Protein AF-R1G8U2-F1 (afdb_monomer_lite)

Secondary structure (DSSP, 8-state):
-EEE-TTS-EEEEE--TTS-EEEEEEEEEEEETTEEEEEEEEETTHHHHIIIIIS-EEEEEEEEETTEEEEEEEETTSSEEEEEEE-SSEEEEEEEESSPPPHHHHHHHHHTEEEEEETTEEEEEE-GGG--EEEEEEEEEEETTTEEEEEE-HHHHHHHS-SS--EE-SSSEEEE-SSTTEEEEE-TTS--S-EE---------------------------------------S---HHHHHHHHHHHHHHHHHHHHHHHHHHHHHHHHHHHH-TTSS-SS----B--GGGTTS-SEEEE--TT-HHHHHHHHHHHHTT--EEEEESS-GGGGTTTSTT--EEE-HHHHHHHHTT-S-EEEEE-TTSBEEEEE--SSTTHHHHHHHHHHS------SS----------

pLDDT: mean 79.83, std 19.95, range [31.41, 98.69]

Radius of gyration: 29.27 Å; chains: 1; bounding box: 90×66×78 Å

Sequence (410 aa):
MRLVAPGGDRVTVDLPAAAPVSHVVAGVRFVGGSFGTGFQIGPRGYHDFACTHVAPARTRDRLVVHGREVVVAEADDGQTSLATLIGAYHELMTVYAGPAPHRERVLALFGSLRIEDHVDGMTVVPRAATLLDSANEHLVVVVRDHGSLSIPAPRHASALLPRHAGAPTKHGEVWKAGYARSYVLGCPAGVAGRVRAFVRPRVPGGRGRGAPRGHTGENRAGTARLARRHRHRLGPGMTPSLAFTTITWAAIVLLFFGLAAVLREVRLLRATVARTTDGFAAVPPDLVLGPRFAGGSRIVAAVDSGCPLCLAVAERLARLGAEATLLTHEPPATWTSLAHGLPVISDGEAWRSVSHLSPPVLMLLDESGRVRRMVLPVRAAEVDTTLAGWAGPTAGGDPGDAGVGAHSRP

Foldseek 3Di:
DWAAWQQRDIFAEAEPPVWDWPFKKKKWWKDFALDTWIKIKGWPCVVVCCCVPVAVWDFDDWDAEPNWIWTKIAGPVQQKIKIWTGDPTMIIITMDGGHTDDPVVSRVVSNQWDWDQDNRYIHIDGDPVVRMDILWIWMWTQTPPQGIEIETQLVNQVVVDDPDFAPDWPAFHKHDDPDDNYIYTDGPVSDSPYTYDYDDPPDPDDPDDDDDDDDDDDDDDDDDDDDDDPPDPPDPPCPPVNVVVVVVVVVVVVVVVVVVVVVVVVVVVVVVVVVPPVPPPPDFPQAALAPVQAPAQQKEWEARPPRPQRLLLLVLCLVVVGSYEYEYCHDVVSCPPRNNPHHYDNDPVSNSRCVVVPDGKMFGADNRRGTRDIDHDPHSVVSVVVVVVVPPPPPPDPVPDPDPDDDDDD

Organism: NCBI:txid1292037

Structure (mmCIF, N/CA/C/O backbone):
data_AF-R1G8U2-F1
#
_entry.id   AF-R1G8U2-F1
#
loop_
_atom_site.group_PDB
_atom_site.id
_atom_site.type_symbol
_atom_site.label_atom_id
_atom_site.label_alt_id
_atom_site.label_comp_id
_atom_site.label_asym_id
_atom_site.label_entity_id
_atom_site.label_seq_id
_atom_site.pdbx_PDB_ins_code
_atom_site.Cartn_x
_atom_site.Cartn_y
_atom_site.Cartn_z
_atom_site.occupancy
_atom_site.B_iso_or_equiv
_atom_site.auth_seq_id
_atom_site.auth_comp_id
_atom_site.auth_asym_id
_atom_site.auth_atom_id
_atom_site.pdbx_PDB_model_num
ATOM 1 N N . MET A 1 1 ? 11.622 5.935 -23.183 1.00 90.00 1 MET A N 1
ATOM 2 C CA . MET A 1 1 ? 10.407 5.087 -23.203 1.00 90.00 1 MET A CA 1
ATOM 3 C C . MET A 1 1 ? 9.185 5.923 -22.868 1.00 90.00 1 MET A C 1
ATOM 5 O O . MET A 1 1 ? 9.340 6.959 -22.226 1.00 90.00 1 MET A O 1
ATOM 9 N N . ARG A 1 2 ? 8.004 5.485 -23.305 1.00 93.38 2 ARG A N 1
ATOM 10 C CA . ARG A 1 2 ? 6.709 6.089 -22.973 1.00 93.38 2 ARG A CA 1
ATOM 11 C C . ARG A 1 2 ? 5.940 5.089 -22.121 1.00 93.38 2 ARG A C 1
ATOM 13 O O . ARG A 1 2 ? 5.941 3.915 -22.458 1.00 93.38 2 ARG A O 1
ATOM 20 N N . LEU A 1 3 ? 5.376 5.556 -21.020 1.00 94.31 3 LEU A N 1
ATOM 21 C CA . LEU A 1 3 ? 4.670 4.758 -20.029 1.00 94.31 3 LEU A CA 1
ATOM 22 C C . LEU A 1 3 ? 3.324 5.413 -19.725 1.00 94.31 3 LEU A C 1
ATOM 24 O O . LEU A 1 3 ? 3.185 6.633 -19.856 1.00 94.31 3 LEU A O 1
ATOM 28 N N . VAL A 1 4 ? 2.364 4.616 -19.275 1.00 95.06 4 VAL A N 1
ATOM 29 C CA . VAL A 1 4 ? 1.101 5.091 -18.701 1.00 95.06 4 VAL A CA 1
ATOM 30 C C . VAL A 1 4 ? 1.102 4.768 -17.210 1.00 95.06 4 VAL A C 1
ATOM 32 O O . VAL A 1 4 ? 1.280 3.616 -16.817 1.00 95.06 4 VAL A O 1
ATOM 35 N N . ALA A 1 5 ? 0.951 5.798 -16.382 1.00 94.69 5 ALA A N 1
ATOM 36 C CA . ALA A 1 5 ? 0.843 5.661 -14.938 1.00 94.69 5 ALA A CA 1
ATOM 37 C C . ALA A 1 5 ? -0.555 5.133 -14.543 1.00 94.69 5 ALA A C 1
ATOM 39 O O . ALA A 1 5 ? -1.500 5.270 -15.329 1.00 94.69 5 ALA A O 1
ATOM 40 N N . PRO A 1 6 ? -0.721 4.546 -13.343 1.00 95.56 6 PRO A N 1
ATOM 41 C CA . PRO A 1 6 ? -2.010 4.023 -12.886 1.00 95.56 6 PRO A CA 1
ATOM 42 C C . PRO A 1 6 ? -3.177 5.015 -12.992 1.00 95.56 6 PRO A C 1
ATOM 44 O O . PRO A 1 6 ? -4.272 4.617 -13.378 1.00 95.56 6 PRO A O 1
ATOM 47 N N . GLY A 1 7 ? -2.956 6.305 -12.733 1.00 93.75 7 GLY A N 1
ATOM 48 C CA . GLY A 1 7 ? -3.967 7.358 -12.857 1.00 93.75 7 GLY A CA 1
ATOM 49 C C . GLY A 1 7 ? -4.330 7.726 -14.302 1.00 93.75 7 GLY A C 1
ATOM 50 O O . GLY A 1 7 ? -5.281 8.473 -14.523 1.00 93.75 7 GLY A O 1
ATOM 51 N N . GLY A 1 8 ? -3.604 7.197 -15.293 1.00 94.12 8 GLY A N 1
ATOM 52 C CA . GLY A 1 8 ? -3.779 7.474 -16.723 1.00 94.12 8 GLY A CA 1
ATOM 53 C C . GLY A 1 8 ? -2.812 8.519 -17.289 1.00 94.12 8 GLY A C 1
ATOM 54 O O . GLY A 1 8 ? -2.766 8.717 -18.506 1.00 94.12 8 GLY A O 1
ATOM 55 N N . ASP A 1 9 ? -2.008 9.159 -16.438 1.00 91.75 9 ASP A N 1
ATOM 56 C CA . ASP A 1 9 ? -1.012 10.137 -16.869 1.00 91.75 9 ASP A CA 1
ATOM 57 C C . ASP A 1 9 ? 0.076 9.485 -17.731 1.00 91.75 9 ASP A C 1
ATOM 59 O O . ASP A 1 9 ? 0.572 8.390 -17.455 1.00 91.75 9 ASP A O 1
ATOM 63 N N . ARG A 1 10 ? 0.489 10.183 -18.792 1.00 92.31 10 ARG A N 1
ATOM 64 C CA . ARG A 1 10 ? 1.560 9.716 -19.679 1.00 92.31 10 ARG A CA 1
ATOM 65 C C . ARG A 1 10 ? 2.912 10.173 -19.161 1.00 92.31 10 ARG A C 1
ATOM 67 O O . ARG A 1 10 ? 3.157 11.367 -19.040 1.00 92.31 10 ARG A O 1
ATOM 74 N N . VAL A 1 11 ? 3.830 9.232 -18.973 1.00 89.50 11 VAL A N 1
ATOM 75 C CA . VAL A 1 11 ? 5.186 9.497 -18.486 1.00 89.50 11 VAL A CA 1
ATOM 76 C C . VAL A 1 11 ? 6.197 9.152 -19.570 1.00 89.50 11 VAL A C 1
ATOM 78 O O . VAL A 1 11 ? 6.217 8.051 -20.112 1.00 89.50 11 VAL A O 1
ATOM 81 N N . THR A 1 12 ? 7.070 10.100 -19.906 1.00 89.88 12 THR A N 1
ATOM 82 C CA . THR A 1 12 ? 8.211 9.838 -20.795 1.00 89.88 12 THR A CA 1
ATOM 83 C C . THR A 1 12 ? 9.486 9.817 -19.974 1.00 89.88 12 THR A C 1
ATOM 85 O O . THR A 1 12 ? 9.802 10.811 -19.322 1.00 89.88 12 THR A O 1
ATOM 88 N N . VAL A 1 13 ? 10.215 8.703 -20.036 1.00 87.12 13 VAL A N 1
ATOM 89 C CA . VAL A 1 13 ? 11.504 8.524 -19.359 1.00 87.12 13 VAL A CA 1
ATOM 90 C C . VAL A 1 13 ? 12.598 8.371 -20.407 1.00 87.12 13 VAL A C 1
ATOM 92 O O . VAL A 1 13 ? 12.671 7.352 -21.101 1.00 87.12 13 VAL A O 1
ATOM 95 N N . ASP A 1 14 ? 13.456 9.376 -20.515 1.00 87.12 14 ASP A N 1
ATOM 96 C CA . ASP A 1 14 ? 14.640 9.340 -21.366 1.00 87.12 14 ASP A CA 1
ATOM 97 C C . ASP A 1 14 ? 15.847 8.881 -20.541 1.00 87.12 14 ASP A C 1
ATOM 99 O O . ASP A 1 14 ? 16.302 9.589 -19.638 1.00 87.12 14 ASP A O 1
ATOM 103 N N . LEU A 1 15 ? 16.370 7.699 -20.876 1.00 83.44 15 LEU A N 1
ATOM 104 C CA . LEU A 1 15 ? 17.573 7.114 -20.283 1.00 83.44 15 LEU A CA 1
ATOM 105 C C . LEU A 1 15 ? 18.704 7.056 -21.323 1.00 83.44 15 LEU A C 1
ATOM 107 O O . LEU A 1 15 ? 18.427 6.949 -22.521 1.00 83.44 15 LEU A O 1
ATOM 111 N N . PRO A 1 16 ? 19.981 7.121 -20.904 1.00 84.25 16 PRO A N 1
ATOM 112 C CA . PRO A 1 16 ? 21.110 6.866 -21.796 1.00 84.25 16 PRO A CA 1
ATOM 113 C C . PRO A 1 16 ? 21.035 5.466 -22.427 1.00 84.25 16 PRO A C 1
ATOM 115 O O . PRO A 1 16 ? 20.584 4.525 -21.785 1.00 84.25 16 PRO A O 1
ATOM 118 N N . ALA A 1 17 ? 21.556 5.293 -23.646 1.00 82.69 17 ALA A N 1
ATOM 119 C CA . ALA A 1 17 ? 21.554 3.991 -24.330 1.00 82.69 17 ALA A CA 1
ATOM 120 C C . ALA A 1 17 ? 22.276 2.876 -23.541 1.00 82.69 17 ALA A C 1
ATOM 122 O O . ALA A 1 17 ? 21.908 1.711 -23.635 1.00 82.69 17 ALA A O 1
ATOM 123 N N . ALA A 1 18 ? 23.272 3.239 -22.726 1.00 83.06 18 ALA A N 1
ATOM 124 C CA . ALA A 1 18 ? 24.008 2.317 -21.859 1.00 83.06 18 ALA A CA 1
ATOM 125 C C . ALA A 1 18 ? 23.235 1.875 -20.598 1.00 83.06 18 ALA A C 1
ATOM 127 O O . ALA A 1 18 ? 23.771 1.112 -19.803 1.00 83.06 18 ALA A O 1
ATOM 128 N N . ALA A 1 19 ? 22.006 2.357 -20.395 1.00 81.62 19 ALA A N 1
ATOM 129 C CA . ALA A 1 19 ? 21.195 2.117 -19.207 1.00 81.62 19 ALA A CA 1
ATOM 130 C C . ALA A 1 19 ? 19.947 1.283 -19.563 1.00 81.62 19 ALA A C 1
ATOM 132 O O . ALA A 1 19 ? 18.838 1.828 -19.616 1.00 81.62 19 ALA A O 1
ATOM 133 N N . PRO A 1 20 ? 20.094 -0.027 -19.852 1.00 88.56 20 PRO A N 1
ATOM 134 C CA . PRO A 1 20 ? 18.968 -0.847 -20.267 1.00 88.56 20 PRO A CA 1
ATOM 135 C C . PRO A 1 20 ? 17.968 -1.016 -19.119 1.00 88.56 20 PRO A C 1
ATOM 137 O O . PRO A 1 20 ? 18.319 -1.378 -17.991 1.00 88.56 20 PRO A O 1
ATOM 140 N N . VAL A 1 21 ? 16.698 -0.762 -19.428 1.00 89.88 21 VAL A N 1
ATOM 141 C CA . VAL A 1 21 ? 15.581 -1.012 -18.515 1.00 89.88 21 VAL A CA 1
ATOM 142 C C . VAL A 1 21 ? 15.376 -2.516 -18.429 1.00 89.88 21 VAL A C 1
ATOM 144 O O . VAL A 1 21 ? 15.225 -3.188 -19.445 1.00 89.88 21 VAL A O 1
ATOM 147 N N . SER A 1 22 ? 15.402 -3.040 -17.211 1.00 88.19 22 SER A N 1
ATOM 148 C CA . SER A 1 22 ? 15.132 -4.453 -16.937 1.00 88.19 22 SER A CA 1
ATOM 149 C C . SER A 1 22 ? 13.652 -4.691 -16.668 1.00 88.19 22 SER A C 1
ATOM 151 O O . SER A 1 22 ? 13.075 -5.614 -17.232 1.00 88.19 22 SER A O 1
ATOM 153 N N . HIS A 1 23 ? 13.036 -3.828 -15.857 1.00 88.38 23 HIS A N 1
ATOM 154 C CA . HIS A 1 23 ? 11.638 -3.938 -15.460 1.00 88.38 23 HIS A CA 1
ATOM 155 C C . HIS A 1 23 ? 11.022 -2.557 -15.261 1.00 88.38 23 HIS A C 1
ATOM 157 O O . HIS A 1 23 ? 11.699 -1.610 -14.847 1.00 88.38 23 HIS A O 1
ATOM 163 N N . VAL A 1 24 ? 9.720 -2.473 -15.514 1.00 91.62 24 VAL A N 1
ATOM 164 C CA . VAL A 1 24 ? 8.873 -1.354 -15.111 1.00 91.62 24 VAL A CA 1
ATOM 165 C C . VAL A 1 24 ? 7.752 -1.933 -14.262 1.00 91.62 24 VAL A C 1
ATOM 167 O O . VAL A 1 24 ? 7.123 -2.914 -14.650 1.00 91.62 24 VAL A O 1
ATOM 170 N N . VAL A 1 25 ? 7.551 -1.347 -13.090 1.00 94.25 25 VAL A N 1
ATOM 171 C CA . VAL A 1 25 ? 6.484 -1.705 -12.152 1.00 94.25 25 VAL A CA 1
ATOM 172 C C . VAL A 1 25 ? 5.771 -0.416 -11.779 1.00 94.25 25 VAL A C 1
ATOM 174 O O . VAL A 1 25 ? 6.413 0.627 -11.669 1.00 94.25 25 VAL A O 1
ATOM 177 N N . ALA A 1 26 ? 4.463 -0.461 -11.575 1.00 94.94 26 ALA A N 1
ATOM 178 C CA . ALA A 1 26 ? 3.728 0.660 -11.003 1.00 94.94 26 ALA A CA 1
ATOM 179 C C . ALA A 1 26 ? 3.110 0.264 -9.663 1.00 94.94 26 ALA A C 1
ATOM 181 O O . ALA A 1 26 ? 2.809 -0.903 -9.425 1.00 94.94 26 ALA A O 1
ATOM 182 N N . GLY A 1 27 ? 2.917 1.239 -8.788 1.00 93.25 27 GLY A N 1
ATOM 183 C CA . GLY A 1 27 ? 2.183 1.086 -7.545 1.00 93.25 27 GLY A CA 1
ATOM 184 C C . GLY A 1 27 ? 1.100 2.147 -7.461 1.00 93.25 27 GLY A C 1
ATOM 185 O O . GLY A 1 27 ? 1.348 3.308 -7.779 1.00 93.25 27 GLY A O 1
ATOM 186 N N . VAL A 1 28 ? -0.089 1.762 -7.014 1.00 94.88 28 VAL A N 1
ATOM 187 C CA . VAL A 1 28 ? -1.163 2.700 -6.678 1.00 94.88 28 VAL A CA 1
ATOM 188 C C . VAL A 1 28 ? -1.833 2.258 -5.393 1.00 94.88 28 VAL A C 1
ATOM 190 O O . VAL A 1 28 ? -2.048 1.071 -5.174 1.00 94.88 28 VAL A O 1
ATOM 193 N N . ARG A 1 29 ? -2.150 3.197 -4.511 1.00 92.06 29 ARG A N 1
ATOM 194 C CA . ARG A 1 29 ? -2.898 2.934 -3.286 1.00 92.06 29 ARG A CA 1
ATOM 195 C C . ARG A 1 29 ? -4.146 3.788 -3.282 1.00 92.06 29 ARG A C 1
ATOM 197 O O . ARG A 1 29 ? -4.052 5.001 -3.446 1.00 92.06 29 ARG A O 1
ATOM 204 N N . PHE A 1 30 ? -5.281 3.150 -3.040 1.00 91.12 30 PHE A N 1
ATOM 205 C CA . PHE A 1 30 ? -6.551 3.830 -2.842 1.00 91.12 30 PHE A CA 1
ATOM 206 C C . PHE A 1 30 ? -6.920 3.842 -1.367 1.00 91.12 30 PHE A C 1
ATOM 208 O O . PHE A 1 30 ? -6.690 2.853 -0.665 1.00 91.12 30 PHE A O 1
ATOM 215 N N . VAL A 1 31 ? -7.479 4.962 -0.919 1.00 84.62 31 VAL A N 1
ATOM 216 C CA . VAL A 1 31 ? -8.047 5.140 0.418 1.00 84.62 31 VAL A CA 1
ATOM 217 C C . VAL A 1 31 ? -9.404 5.831 0.312 1.00 84.62 31 VAL A C 1
ATOM 219 O O . VAL A 1 31 ? -9.595 6.694 -0.542 1.00 84.62 31 VAL A O 1
ATOM 222 N N . GLY A 1 32 ? -10.348 5.472 1.173 1.00 77.25 32 GLY A N 1
ATOM 223 C CA . GLY A 1 32 ? -11.657 6.122 1.251 1.00 77.25 32 GLY A CA 1
ATOM 224 C C . GLY A 1 32 ? -12.668 5.251 1.986 1.00 77.25 32 GLY A C 1
ATOM 225 O O . GLY A 1 32 ? -12.706 4.038 1.784 1.00 77.25 32 GLY A O 1
ATOM 226 N N . GLY A 1 33 ? -13.464 5.852 2.877 1.00 74.50 33 GLY A N 1
ATOM 227 C CA . GLY A 1 33 ? -14.257 5.079 3.843 1.00 74.50 33 GLY A CA 1
ATOM 228 C C . GLY A 1 33 ? -13.369 4.095 4.619 1.00 74.50 33 GLY A C 1
ATOM 229 O O . GLY A 1 33 ? -12.193 4.371 4.819 1.00 74.50 33 GLY A O 1
ATOM 230 N N . SER A 1 34 ? -13.897 2.926 4.992 1.00 57.69 34 SER A N 1
ATOM 231 C CA . SER A 1 34 ? -13.198 1.794 5.646 1.00 57.69 34 SER A CA 1
ATOM 232 C C . SER A 1 34 ? -12.291 0.972 4.720 1.00 57.69 34 SER A C 1
ATOM 234 O O . SER A 1 34 ? -12.115 -0.230 4.915 1.00 57.69 34 SER A O 1
ATOM 236 N N . PHE A 1 35 ? -11.777 1.576 3.648 1.00 67.75 35 PHE A N 1
ATOM 237 C CA . PHE A 1 35 ? -10.970 0.874 2.659 1.00 67.75 35 PHE A CA 1
ATOM 238 C C . PHE A 1 35 ? -9.636 1.581 2.451 1.00 67.75 35 PHE A C 1
ATOM 240 O O . PHE A 1 35 ? -9.576 2.744 2.056 1.00 67.75 35 PHE A O 1
ATOM 247 N N . GLY A 1 36 ? -8.556 0.831 2.663 1.00 78.81 36 GLY A N 1
ATOM 248 C CA . GLY A 1 36 ? -7.209 1.159 2.218 1.00 78.81 36 GLY A CA 1
ATOM 249 C C . GLY A 1 36 ? -6.622 -0.052 1.504 1.00 78.81 36 GLY A C 1
ATOM 250 O O . GLY A 1 36 ? -6.495 -1.123 2.095 1.00 78.81 36 GLY A O 1
ATOM 251 N N . THR A 1 37 ? -6.292 0.062 0.219 1.00 87.31 37 THR A N 1
ATOM 252 C CA . THR A 1 37 ? -5.704 -1.061 -0.530 1.00 87.31 37 THR A CA 1
ATOM 253 C C . THR A 1 37 ? -4.645 -0.575 -1.502 1.00 87.31 37 THR A C 1
ATOM 255 O O . THR A 1 37 ? -4.857 0.358 -2.275 1.00 87.31 37 THR A O 1
ATOM 258 N N . GLY A 1 38 ? -3.470 -1.200 -1.417 1.00 90.19 38 GLY A N 1
ATOM 259 C CA . GLY A 1 38 ? -2.363 -0.984 -2.336 1.00 90.19 38 GLY A CA 1
ATOM 260 C C . GLY A 1 38 ? -2.359 -2.046 -3.423 1.00 90.19 38 GLY A C 1
ATOM 261 O O . GLY A 1 38 ? -2.506 -3.230 -3.139 1.00 90.19 38 GLY A O 1
ATOM 262 N N . PHE A 1 39 ? -2.132 -1.611 -4.649 1.00 96.75 39 PHE A N 1
ATOM 263 C CA . PHE A 1 39 ? -1.958 -2.455 -5.809 1.00 96.75 39 PHE A CA 1
ATOM 264 C C . PHE A 1 39 ? -0.570 -2.257 -6.400 1.00 96.75 39 PHE A C 1
ATOM 266 O O . PHE A 1 39 ? -0.032 -1.148 -6.429 1.00 96.75 39 PHE A O 1
ATOM 273 N N . GLN A 1 40 ? -0.016 -3.347 -6.906 1.00 96.50 40 GLN A N 1
ATOM 274 C CA . GLN A 1 40 ? 1.184 -3.378 -7.719 1.00 96.50 40 GLN A CA 1
ATOM 275 C C . GLN A 1 40 ? 0.808 -3.828 -9.124 1.00 96.50 40 GLN A C 1
ATOM 277 O O . GLN A 1 40 ? 0.027 -4.761 -9.297 1.00 96.50 40 GLN A O 1
ATOM 282 N N . ILE A 1 41 ? 1.379 -3.170 -10.120 1.00 97.88 41 ILE A N 1
ATOM 283 C CA . ILE A 1 41 ? 1.192 -3.472 -11.532 1.00 97.88 41 ILE A CA 1
ATOM 284 C C . ILE A 1 41 ? 2.533 -3.939 -12.067 1.00 97.88 41 ILE A C 1
ATOM 286 O O . ILE A 1 41 ? 3.496 -3.170 -12.081 1.00 97.88 41 ILE A O 1
ATOM 290 N N . GLY A 1 42 ? 2.586 -5.193 -12.494 1.00 94.81 42 GLY A N 1
ATOM 291 C CA . GLY A 1 42 ? 3.761 -5.791 -13.117 1.00 94.81 42 GLY A CA 1
ATOM 292 C C . GLY A 1 42 ? 3.472 -6.272 -14.539 1.00 94.81 42 GLY A C 1
ATOM 293 O O . GLY A 1 42 ? 2.321 -6.244 -14.978 1.00 94.81 42 GLY A O 1
ATOM 294 N N . PRO A 1 43 ? 4.504 -6.717 -15.274 1.00 95.88 43 PRO A N 1
ATOM 295 C CA . PRO A 1 43 ? 4.322 -7.363 -16.573 1.00 95.88 43 PRO A CA 1
ATOM 296 C C . PRO A 1 43 ? 3.608 -8.717 -16.430 1.00 95.88 43 PRO A C 1
ATOM 298 O O . PRO A 1 43 ? 3.435 -9.232 -15.326 1.00 95.88 43 PRO A O 1
ATOM 301 N N . ARG A 1 44 ? 3.235 -9.349 -17.546 1.00 96.56 44 ARG A N 1
ATOM 302 C CA . ARG A 1 44 ? 2.760 -10.744 -17.522 1.00 96.56 44 ARG A CA 1
ATOM 303 C C . ARG A 1 44 ? 3.767 -11.685 -16.852 1.00 96.56 44 ARG A C 1
ATOM 305 O O . ARG A 1 44 ? 4.973 -11.570 -17.069 1.00 96.56 44 ARG A O 1
ATOM 312 N N . GLY A 1 45 ? 3.248 -12.619 -16.056 1.00 96.12 45 GLY A N 1
ATOM 313 C CA . GLY A 1 45 ? 4.019 -13.537 -15.214 1.00 96.12 45 GLY A CA 1
ATOM 314 C C . GLY A 1 45 ? 4.360 -12.973 -13.831 1.00 96.12 45 GLY A C 1
ATOM 315 O O . GLY A 1 45 ? 5.080 -13.623 -13.073 1.00 96.12 45 GLY A O 1
ATOM 316 N N . TYR A 1 46 ? 3.871 -11.779 -13.477 1.00 95.25 46 TYR A N 1
ATOM 317 C CA . TYR A 1 46 ? 4.155 -11.161 -12.181 1.00 95.25 46 TYR A CA 1
ATOM 318 C C . TYR A 1 46 ? 3.547 -11.943 -11.007 1.00 95.25 46 TYR A C 1
ATOM 320 O O . TYR A 1 46 ? 4.212 -12.108 -9.986 1.00 95.25 46 TYR A O 1
ATOM 328 N N . HIS A 1 47 ? 2.338 -12.489 -11.163 1.00 97.56 47 HIS A N 1
ATOM 329 C CA . HIS A 1 47 ? 1.695 -13.384 -10.200 1.00 97.56 47 HIS A CA 1
ATOM 330 C C . HIS A 1 47 ? 2.539 -14.632 -9.950 1.00 97.56 47 HIS A C 1
ATOM 332 O O . HIS A 1 47 ? 2.838 -14.950 -8.800 1.00 97.56 47 HIS A O 1
ATOM 338 N N . ASP A 1 48 ? 2.966 -15.306 -11.019 1.00 97.69 48 ASP A N 1
ATOM 339 C CA . ASP A 1 48 ? 3.767 -16.529 -10.927 1.00 97.69 48 ASP A CA 1
ATOM 340 C C . ASP A 1 48 ? 5.119 -16.243 -10.270 1.00 97.69 48 ASP A C 1
ATOM 342 O O . ASP A 1 48 ? 5.561 -16.984 -9.389 1.00 97.69 48 ASP A O 1
ATOM 346 N N . PHE A 1 49 ? 5.753 -15.122 -10.632 1.00 94.31 49 PHE A N 1
ATOM 347 C CA . PHE A 1 49 ? 6.979 -14.665 -9.989 1.00 94.31 49 PHE A CA 1
ATOM 348 C C . PHE A 1 49 ? 6.773 -14.431 -8.487 1.00 94.31 49 PHE A C 1
ATOM 350 O O . PHE A 1 49 ? 7.565 -14.917 -7.676 1.00 94.31 49 PHE A O 1
ATOM 357 N N . ALA A 1 50 ? 5.705 -13.725 -8.102 1.00 92.25 50 ALA A N 1
ATOM 358 C CA . ALA A 1 50 ? 5.393 -13.454 -6.703 1.00 92.25 50 ALA A CA 1
ATOM 359 C C . ALA A 1 50 ? 5.141 -14.752 -5.918 1.00 92.25 50 ALA A C 1
ATOM 361 O O . ALA A 1 50 ? 5.761 -14.956 -4.872 1.00 92.25 50 ALA A O 1
ATOM 362 N N . CYS A 1 51 ? 4.320 -15.653 -6.463 1.00 96.12 51 CYS A N 1
ATOM 363 C CA . CYS A 1 51 ? 3.975 -16.936 -5.848 1.00 96.12 51 CYS A CA 1
ATOM 364 C C . CYS A 1 51 ? 5.133 -17.938 -5.820 1.00 96.12 51 CYS A C 1
ATOM 366 O O . CYS A 1 51 ? 5.064 -18.900 -5.067 1.00 96.12 51 CYS A O 1
ATOM 368 N N . THR A 1 52 ? 6.182 -17.753 -6.625 1.00 94.81 52 THR A N 1
ATOM 369 C CA . THR A 1 52 ? 7.344 -18.660 -6.647 1.00 94.81 52 THR A CA 1
ATOM 370 C C . THR A 1 52 ? 8.497 -18.129 -5.802 1.00 94.81 52 THR A C 1
ATOM 372 O O . THR A 1 52 ? 9.163 -18.889 -5.099 1.00 94.81 52 THR A O 1
ATOM 375 N N . HIS A 1 53 ? 8.764 -16.825 -5.877 1.00 90.44 53 HIS A N 1
ATOM 376 C CA . HIS A 1 53 ? 10.017 -16.248 -5.386 1.00 90.44 53 HIS A CA 1
ATOM 377 C C . HIS A 1 53 ? 9.850 -15.260 -4.235 1.00 90.44 53 HIS A C 1
ATOM 379 O O . HIS A 1 53 ? 10.808 -15.043 -3.494 1.00 90.44 53 HIS A O 1
ATOM 385 N N . VAL A 1 54 ? 8.676 -14.640 -4.087 1.00 86.00 54 VAL A N 1
ATOM 386 C CA . VAL A 1 54 ? 8.453 -13.594 -3.077 1.00 86.00 54 VAL A CA 1
ATOM 387 C C . VAL A 1 54 ? 7.738 -14.169 -1.862 1.00 86.00 54 VAL A C 1
ATOM 389 O O . VAL A 1 54 ? 8.248 -14.083 -0.748 1.00 86.00 54 VAL A O 1
ATOM 392 N N . ALA A 1 55 ? 6.583 -14.784 -2.089 1.00 89.06 55 ALA A N 1
ATOM 393 C CA . ALA A 1 55 ? 5.791 -15.467 -1.081 1.00 89.06 55 ALA A CA 1
ATOM 394 C C . ALA A 1 55 ? 5.323 -16.796 -1.689 1.00 89.06 55 ALA A C 1
ATOM 396 O O . ALA A 1 55 ? 4.291 -16.798 -2.359 1.00 89.06 55 ALA A O 1
ATOM 397 N N . PRO A 1 56 ? 6.097 -17.892 -1.519 1.00 96.12 56 PRO A N 1
ATOM 398 C CA . PRO A 1 56 ? 5.723 -19.224 -1.983 1.00 96.12 56 PRO A CA 1
ATOM 399 C C . PRO A 1 56 ? 4.268 -19.541 -1.648 1.00 96.12 56 PRO A C 1
ATOM 401 O O . PRO A 1 56 ? 3.911 -19.584 -0.471 1.00 96.12 56 PRO A O 1
ATOM 404 N N . ALA A 1 57 ? 3.429 -19.671 -2.675 1.00 96.25 57 ALA A N 1
ATOM 405 C CA . ALA A 1 57 ? 1.979 -19.691 -2.528 1.00 96.25 57 ALA A CA 1
ATOM 406 C C . ALA A 1 57 ? 1.309 -20.684 -3.474 1.00 96.25 57 ALA A C 1
ATOM 408 O O . ALA A 1 57 ? 1.805 -20.990 -4.560 1.00 96.25 57 ALA A O 1
ATOM 409 N N . ARG A 1 58 ? 0.128 -21.153 -3.070 1.00 98.06 58 ARG A N 1
ATOM 410 C CA . ARG A 1 58 ? -0.725 -22.038 -3.868 1.00 98.06 58 ARG A CA 1
ATOM 411 C C . ARG A 1 58 ? -2.003 -21.317 -4.247 1.00 98.06 58 ARG A C 1
ATOM 413 O O . ARG A 1 58 ? -2.624 -20.663 -3.408 1.00 98.06 58 ARG A O 1
ATOM 420 N N . THR A 1 59 ? -2.426 -21.471 -5.498 1.00 98.38 59 THR A N 1
ATOM 421 C CA . THR A 1 59 ? -3.729 -20.975 -5.945 1.00 98.38 59 THR A CA 1
ATOM 422 C C . THR A 1 59 ? -4.844 -21.618 -5.120 1.00 98.38 59 THR A C 1
ATOM 424 O O . THR A 1 59 ? -4.916 -22.842 -5.005 1.00 98.38 59 THR A O 1
ATOM 427 N N . ARG A 1 60 ? -5.712 -20.782 -4.551 1.00 98.06 60 ARG A N 1
ATOM 428 C CA . ARG A 1 60 ? -6.888 -21.178 -3.769 1.00 98.06 60 ARG A CA 1
ATOM 429 C C . ARG A 1 60 ? -8.184 -20.995 -4.544 1.00 98.06 60 ARG A C 1
ATOM 431 O O . ARG A 1 60 ? -9.062 -21.841 -4.437 1.00 98.06 60 ARG A O 1
ATOM 438 N N . ASP A 1 61 ? -8.295 -19.914 -5.314 1.00 98.19 61 ASP A N 1
ATOM 439 C CA . ASP A 1 61 ? -9.506 -19.596 -6.071 1.00 98.19 61 ASP A CA 1
ATOM 440 C C . ASP A 1 61 ? -9.168 -18.893 -7.394 1.00 98.19 61 ASP A C 1
ATOM 442 O O . ASP A 1 61 ? -8.108 -18.279 -7.555 1.00 98.19 61 ASP A O 1
ATOM 446 N N . ARG A 1 62 ? -10.095 -18.992 -8.345 1.00 98.50 62 ARG A N 1
ATOM 447 C CA . ARG A 1 62 ? -10.102 -18.275 -9.619 1.00 98.50 62 ARG A CA 1
ATOM 448 C C . ARG A 1 62 ? -11.494 -17.691 -9.834 1.00 98.50 62 ARG A C 1
ATOM 450 O O . ARG A 1 62 ? -12.520 -18.364 -9.690 1.00 98.50 62 ARG A O 1
ATOM 457 N N . LEU A 1 63 ? -11.545 -16.412 -10.169 1.00 97.94 63 LEU A N 1
ATOM 458 C CA . LEU A 1 63 ? -12.794 -15.685 -10.382 1.00 97.94 63 LEU A CA 1
ATOM 459 C C . LEU A 1 63 ? -12.677 -14.736 -11.567 1.00 97.94 63 LEU A C 1
ATOM 461 O O . LEU A 1 63 ? -11.581 -14.481 -12.048 1.00 97.94 63 LEU A O 1
ATOM 465 N N . VAL A 1 64 ? -13.805 -14.238 -12.068 1.00 98.00 64 VAL A N 1
ATOM 466 C CA . VAL A 1 64 ? -13.832 -13.347 -13.234 1.00 98.00 64 VAL A CA 1
ATOM 467 C C . VAL A 1 64 ? -14.389 -11.990 -12.826 1.00 98.00 64 VAL A C 1
ATOM 469 O O . VAL A 1 64 ? -15.484 -11.908 -12.275 1.00 98.00 64 VAL A O 1
ATOM 472 N N . VAL A 1 65 ? -13.645 -10.923 -13.120 1.00 96.25 65 VAL A N 1
ATOM 473 C CA . VAL A 1 65 ? -14.041 -9.527 -12.892 1.00 96.25 65 VAL A CA 1
ATOM 474 C C . VAL A 1 65 ? -13.768 -8.721 -14.154 1.00 96.25 65 VAL A C 1
ATOM 476 O O . VAL A 1 65 ? -12.682 -8.792 -14.723 1.00 96.25 65 VAL A O 1
ATOM 479 N N . HIS A 1 66 ? -14.764 -7.960 -14.619 1.00 92.31 66 HIS A N 1
ATOM 480 C CA . HIS A 1 66 ? -14.692 -7.189 -15.873 1.00 92.31 66 HIS A CA 1
ATOM 481 C C . HIS A 1 66 ? -14.213 -8.033 -17.071 1.00 92.31 66 HIS A C 1
ATOM 483 O O . HIS A 1 66 ? -13.398 -7.578 -17.874 1.00 92.31 66 HIS A O 1
ATOM 489 N N . GLY A 1 67 ? -14.670 -9.290 -17.148 1.00 95.81 67 GLY A N 1
ATOM 490 C CA . GLY A 1 67 ? -14.299 -10.240 -18.204 1.00 95.81 67 GLY A CA 1
ATOM 491 C C . GLY A 1 67 ? -12.864 -10.777 -18.130 1.00 95.81 67 GLY A C 1
ATOM 492 O O . GLY A 1 67 ? -12.427 -11.437 -19.068 1.00 95.81 67 GLY A O 1
ATOM 493 N N . ARG A 1 68 ? -12.123 -10.505 -17.049 1.00 97.25 68 ARG A N 1
ATOM 494 C CA . ARG A 1 68 ? -10.741 -10.958 -16.838 1.00 97.25 68 ARG A CA 1
ATOM 495 C C . ARG A 1 68 ? -10.630 -11.845 -15.611 1.00 97.25 68 ARG A C 1
ATOM 497 O O . ARG A 1 68 ? -11.368 -11.668 -14.644 1.00 97.25 68 ARG A O 1
ATOM 504 N N . GLU A 1 69 ? -9.710 -12.799 -15.659 1.00 98.38 69 GLU A N 1
ATOM 505 C CA . GLU A 1 69 ? -9.445 -13.688 -14.533 1.00 98.38 69 GLU A CA 1
ATOM 506 C C . GLU A 1 69 ? -8.756 -12.924 -13.395 1.00 98.38 69 GLU A C 1
ATOM 508 O O . GLU A 1 69 ? -7.862 -12.111 -13.621 1.00 98.38 69 GLU A O 1
ATOM 513 N N . VAL A 1 70 ? -9.166 -13.214 -12.166 1.00 98.69 70 VAL A N 1
ATOM 514 C CA . VAL A 1 70 ? -8.463 -12.878 -10.936 1.00 98.69 70 VAL A CA 1
ATOM 515 C C . VAL A 1 70 ? -8.085 -14.186 -10.258 1.00 98.69 70 VAL A C 1
ATOM 517 O O . VAL A 1 70 ? -8.952 -15.009 -9.953 1.00 98.69 70 VAL A O 1
ATOM 520 N N . VAL A 1 71 ? -6.792 -14.372 -10.023 1.00 98.69 71 VAL A N 1
ATOM 521 C CA . VAL A 1 71 ? -6.244 -15.544 -9.338 1.00 98.69 71 VAL A CA 1
ATOM 522 C C . VAL A 1 71 ? -5.972 -15.172 -7.889 1.00 98.69 71 VAL A C 1
ATOM 524 O O . VAL A 1 71 ? -5.273 -14.195 -7.619 1.00 98.69 71 VAL A O 1
ATOM 527 N N . VAL A 1 72 ? -6.522 -15.950 -6.959 1.00 98.62 72 VAL A N 1
ATOM 528 C CA . VAL A 1 72 ? -6.269 -15.807 -5.523 1.00 98.62 72 VAL A CA 1
ATOM 529 C C . VAL A 1 72 ? -5.326 -16.918 -5.091 1.00 98.62 72 VAL A C 1
ATOM 531 O O . VAL A 1 72 ? -5.617 -18.098 -5.294 1.00 98.62 72 VAL A O 1
ATOM 534 N N . ALA A 1 73 ? -4.200 -16.551 -4.491 1.00 98.56 73 ALA A N 1
ATOM 535 C CA . ALA A 1 73 ? -3.207 -17.476 -3.968 1.00 98.56 73 ALA A CA 1
ATOM 536 C C . ALA A 1 73 ? -2.943 -17.198 -2.488 1.00 98.56 73 ALA A C 1
ATOM 538 O O . ALA A 1 73 ? -3.008 -16.059 -2.033 1.00 98.56 73 ALA A O 1
ATOM 539 N N . GLU A 1 74 ? -2.642 -18.245 -1.735 1.00 98.38 74 GLU A N 1
ATOM 540 C CA . GLU A 1 74 ? -2.300 -18.159 -0.317 1.00 98.38 74 GLU A CA 1
ATOM 541 C C . GLU A 1 74 ? -0.897 -18.708 -0.111 1.00 98.38 74 GLU A C 1
ATOM 543 O O . GLU A 1 74 ? -0.575 -19.779 -0.634 1.00 98.38 74 GLU A O 1
ATOM 548 N N . ALA A 1 75 ? -0.072 -17.963 0.621 1.00 94.88 75 ALA A N 1
ATOM 549 C CA . ALA A 1 75 ? 1.277 -18.379 0.958 1.00 94.88 75 ALA A CA 1
ATOM 550 C C . ALA A 1 75 ? 1.258 -19.647 1.820 1.00 94.88 75 ALA A C 1
ATOM 552 O O . ALA A 1 75 ? 0.360 -19.837 2.641 1.00 94.88 75 ALA A O 1
ATOM 553 N N . ASP A 1 76 ? 2.272 -20.500 1.670 1.00 94.69 76 ASP A N 1
ATOM 554 C CA . ASP A 1 76 ? 2.374 -21.771 2.400 1.00 94.69 76 ASP A CA 1
ATOM 555 C C . ASP A 1 76 ? 2.433 -21.576 3.934 1.00 94.69 76 ASP A C 1
ATOM 557 O O . ASP A 1 76 ? 2.106 -22.492 4.687 1.00 94.69 76 ASP A O 1
ATOM 561 N N . ASP A 1 77 ? 2.826 -20.388 4.412 1.00 88.50 77 ASP A N 1
ATOM 562 C CA . ASP A 1 77 ? 2.848 -20.023 5.836 1.00 88.50 77 ASP A CA 1
ATOM 563 C C . ASP A 1 77 ? 1.504 -19.480 6.370 1.00 88.50 77 ASP A C 1
ATOM 565 O O . ASP A 1 77 ? 1.367 -19.217 7.571 1.00 88.50 77 ASP A O 1
ATOM 569 N N . GLY A 1 78 ? 0.514 -19.284 5.491 1.00 87.69 78 GLY A N 1
ATOM 570 C CA . GLY A 1 78 ? -0.793 -18.707 5.809 1.00 87.69 78 GLY A CA 1
ATOM 571 C C . GLY A 1 78 ? -0.749 -17.256 6.308 1.00 87.69 78 GLY A C 1
ATOM 572 O O . GLY A 1 78 ? -1.764 -16.743 6.776 1.00 87.69 78 GLY A O 1
ATOM 573 N N . GLN A 1 79 ? 0.409 -16.588 6.252 1.00 83.31 79 GLN A N 1
ATOM 574 C CA . GLN A 1 79 ? 0.593 -15.219 6.749 1.00 83.31 79 GLN A CA 1
ATOM 575 C C . GLN A 1 79 ? 0.392 -14.167 5.665 1.00 83.31 79 GLN A C 1
ATOM 577 O O . GLN A 1 79 ? 0.339 -12.975 5.967 1.00 83.31 79 GLN A O 1
ATOM 582 N N . THR A 1 80 ? 0.316 -14.581 4.404 1.00 85.06 80 THR A N 1
ATOM 583 C CA . THR A 1 80 ? 0.130 -13.689 3.262 1.00 85.06 80 THR A CA 1
ATOM 584 C C . THR A 1 80 ? -0.776 -14.348 2.237 1.00 85.06 80 THR A C 1
ATOM 586 O O . THR A 1 80 ? -0.679 -15.546 1.978 1.00 85.06 80 THR A O 1
ATOM 589 N N . SER A 1 81 ? -1.610 -13.552 1.585 1.00 94.75 81 SER A N 1
ATOM 590 C CA . SER A 1 81 ? -2.313 -13.970 0.380 1.00 94.75 81 SER A CA 1
ATOM 591 C C . SER A 1 81 ? -2.255 -12.888 -0.688 1.00 94.75 81 SER A C 1
ATOM 593 O O . SER A 1 81 ? -2.002 -11.712 -0.421 1.00 94.75 81 SER A O 1
ATOM 595 N N . LEU A 1 82 ? -2.430 -13.311 -1.931 1.00 97.19 82 LEU A N 1
ATOM 596 C CA . LEU A 1 82 ? -2.305 -12.497 -3.127 1.00 97.19 82 LEU A CA 1
ATOM 597 C C . LEU A 1 82 ? -3.604 -12.629 -3.912 1.00 97.19 82 LEU A C 1
ATOM 599 O O . LEU A 1 82 ? -4.112 -13.736 -4.079 1.00 97.19 82 LEU A O 1
ATOM 603 N N . ALA A 1 83 ? -4.121 -11.524 -4.432 1.00 98.31 83 ALA A N 1
ATOM 604 C CA . ALA A 1 83 ? -5.144 -11.563 -5.468 1.00 98.31 83 ALA A CA 1
ATOM 605 C C . ALA A 1 83 ? -4.650 -10.761 -6.666 1.00 98.31 83 ALA A C 1
ATOM 607 O O . ALA A 1 83 ? -4.311 -9.583 -6.523 1.00 98.31 83 ALA A O 1
ATOM 608 N N . THR A 1 84 ? -4.603 -11.396 -7.835 1.00 98.69 84 THR A N 1
ATOM 609 C CA . THR A 1 84 ? -4.044 -10.786 -9.042 1.00 98.69 84 THR A CA 1
ATOM 610 C C . THR A 1 84 ? -5.020 -10.864 -10.196 1.00 98.69 84 THR A C 1
ATOM 612 O O . THR A 1 84 ? -5.365 -11.958 -10.634 1.00 98.69 84 THR A O 1
ATOM 615 N N . LEU A 1 85 ? -5.429 -9.709 -10.720 1.00 98.69 85 LEU A N 1
ATOM 616 C CA . LEU A 1 85 ? -6.140 -9.624 -11.989 1.00 98.69 85 LEU A CA 1
ATOM 617 C C . LEU A 1 85 ? -5.151 -9.772 -13.146 1.00 98.69 85 LEU A C 1
ATOM 619 O O . LEU A 1 85 ? -4.172 -9.031 -13.252 1.00 98.69 85 LEU A O 1
ATOM 623 N N . ILE A 1 86 ? -5.446 -10.723 -14.021 1.00 98.50 86 ILE A N 1
ATOM 624 C CA . ILE A 1 86 ? -4.619 -11.144 -15.143 1.00 98.50 86 ILE A CA 1
ATOM 625 C C . ILE A 1 86 ? -5.040 -10.359 -16.390 1.00 98.50 86 ILE A C 1
ATOM 627 O O . ILE A 1 86 ? -6.116 -10.578 -16.951 1.00 98.50 86 ILE A O 1
ATOM 631 N N . GLY A 1 87 ? -4.211 -9.399 -16.803 1.00 97.81 87 GLY A N 1
ATOM 632 C CA . GLY A 1 87 ? -4.407 -8.624 -18.029 1.00 97.81 87 GLY A CA 1
ATOM 633 C C . GLY A 1 87 ? -3.770 -9.267 -19.262 1.00 97.81 87 GLY A C 1
ATOM 634 O O . GLY A 1 87 ? -3.245 -10.381 -19.221 1.00 97.81 87 GLY A O 1
ATOM 635 N N . ALA A 1 88 ? -3.832 -8.549 -20.381 1.00 97.75 88 ALA A N 1
ATOM 636 C CA . ALA A 1 88 ? -3.199 -8.943 -21.636 1.00 97.75 88 ALA A CA 1
ATOM 637 C C . ALA A 1 88 ? -1.697 -8.619 -21.628 1.00 97.75 88 ALA A C 1
ATOM 639 O O . ALA A 1 88 ? -0.889 -9.443 -22.057 1.00 97.75 88 ALA A O 1
ATOM 640 N N . TYR A 1 89 ? -1.331 -7.449 -21.100 1.00 97.62 89 TYR A N 1
ATOM 641 C CA . TYR A 1 89 ? 0.040 -6.934 -21.047 1.00 97.62 89 TYR A CA 1
ATOM 642 C C . TYR A 1 89 ? 0.571 -6.846 -19.615 1.00 97.62 89 TYR A C 1
ATOM 644 O O . TYR A 1 89 ? 1.755 -7.100 -19.379 1.00 97.62 89 TYR A O 1
ATOM 652 N N . HIS A 1 90 ? -0.309 -6.539 -18.660 1.00 98.31 90 HIS A N 1
ATOM 653 C CA . HIS A 1 90 ? 0.060 -6.326 -17.265 1.00 98.31 90 HIS A CA 1
ATOM 654 C C . HIS A 1 90 ? -0.810 -7.137 -16.306 1.00 98.31 90 HIS A C 1
ATOM 656 O O . HIS A 1 90 ? -1.887 -7.619 -16.652 1.00 98.31 90 HIS A O 1
ATOM 662 N N . GLU A 1 91 ? -0.351 -7.264 -15.069 1.00 98.38 91 GLU A N 1
ATOM 663 C CA . GLU A 1 91 ? -1.066 -7.927 -13.985 1.00 98.38 91 GLU A CA 1
ATOM 664 C C . GLU A 1 91 ? -1.204 -6.980 -12.796 1.00 98.38 91 GLU A C 1
ATOM 666 O O . GLU A 1 91 ? -0.220 -6.376 -12.367 1.00 98.38 91 GLU A O 1
ATOM 671 N N . LEU A 1 92 ? -2.427 -6.853 -12.272 1.00 98.56 92 LEU A N 1
ATOM 672 C CA . LEU A 1 92 ? -2.762 -5.990 -11.138 1.00 98.56 92 LEU A CA 1
ATOM 673 C C . LEU A 1 92 ? -2.902 -6.833 -9.875 1.00 98.56 92 LEU A C 1
ATOM 675 O O . LEU A 1 92 ? -3.901 -7.529 -9.699 1.00 98.56 92 LEU A O 1
ATOM 679 N N . MET A 1 93 ? -1.915 -6.755 -8.995 1.00 98.44 93 MET A N 1
ATOM 680 C CA . MET A 1 93 ? -1.817 -7.563 -7.786 1.00 98.44 93 MET A CA 1
ATOM 681 C C . MET A 1 93 ? -2.066 -6.729 -6.534 1.00 98.44 93 MET A C 1
ATOM 683 O O . MET A 1 93 ? -1.495 -5.654 -6.376 1.00 98.44 93 MET A O 1
ATOM 687 N N . THR A 1 94 ? -2.856 -7.258 -5.607 1.00 96.62 94 THR A N 1
ATOM 688 C CA . THR A 1 94 ? -2.928 -6.786 -4.220 1.00 96.62 94 THR A CA 1
ATOM 689 C C . THR A 1 94 ? -2.456 -7.887 -3.276 1.00 96.62 94 THR A C 1
ATOM 691 O O . THR A 1 94 ? -2.586 -9.076 -3.577 1.00 96.62 94 THR A O 1
ATOM 694 N N . VAL A 1 95 ? -1.919 -7.481 -2.128 1.00 91.25 95 VAL A N 1
ATOM 695 C CA . VAL A 1 95 ? -1.429 -8.371 -1.072 1.00 91.25 95 VAL A CA 1
ATOM 696 C C . VAL A 1 95 ? -2.285 -8.174 0.172 1.00 91.25 95 VAL A C 1
ATOM 698 O O . VAL A 1 95 ? -2.558 -7.039 0.561 1.00 91.25 95 VAL A O 1
ATOM 701 N N . TYR A 1 96 ? -2.681 -9.269 0.808 1.00 88.44 96 TYR A N 1
ATOM 702 C CA . TYR A 1 96 ? -3.358 -9.270 2.098 1.00 88.44 96 TYR A CA 1
ATOM 703 C C . TYR A 1 96 ? -2.461 -9.914 3.148 1.00 88.44 96 TYR A C 1
ATOM 705 O O . TYR A 1 96 ? -1.734 -10.867 2.865 1.00 88.44 96 TYR A O 1
ATOM 713 N N . ALA A 1 97 ? -2.543 -9.403 4.372 1.00 83.94 97 ALA A N 1
ATOM 714 C CA . ALA A 1 97 ? -1.988 -10.083 5.529 1.00 83.94 97 ALA A CA 1
ATOM 715 C C . ALA A 1 97 ? -2.941 -11.206 5.962 1.00 83.94 97 ALA A C 1
ATOM 717 O O . ALA A 1 97 ? -4.138 -10.973 6.140 1.00 83.94 97 ALA A O 1
ATOM 718 N N . GLY A 1 98 ? -2.394 -12.401 6.161 1.00 86.12 98 GLY A N 1
ATOM 719 C CA . GLY A 1 98 ? -3.124 -13.589 6.588 1.00 86.12 98 GLY A CA 1
ATOM 720 C C . GLY A 1 98 ? -3.684 -14.442 5.438 1.00 86.12 98 GLY A C 1
ATOM 721 O O . GLY A 1 98 ? -3.197 -14.353 4.304 1.00 86.12 98 GLY A O 1
ATOM 722 N N . PRO A 1 99 ? -4.685 -15.294 5.734 1.00 88.50 99 PRO A N 1
ATOM 723 C CA . PRO A 1 99 ? -5.238 -16.250 4.777 1.00 88.50 99 PRO A CA 1
ATOM 724 C C . PRO A 1 99 ? -5.924 -15.556 3.597 1.00 88.50 99 PRO A C 1
ATOM 726 O O . PRO A 1 99 ? -6.198 -14.351 3.633 1.00 88.50 99 PRO A O 1
ATOM 729 N N . ALA A 1 100 ? -6.208 -16.321 2.541 1.00 93.25 100 ALA A N 1
ATOM 730 C CA . ALA A 1 100 ? -6.920 -15.809 1.377 1.00 93.25 100 ALA A CA 1
ATOM 731 C C . ALA A 1 100 ? -8.266 -15.173 1.781 1.00 93.25 100 ALA A C 1
ATOM 733 O O . ALA A 1 100 ? -9.043 -15.789 2.518 1.00 93.25 100 ALA A O 1
ATOM 734 N N . PRO A 1 101 ? -8.575 -13.950 1.312 1.00 87.44 101 PRO A N 1
ATOM 735 C CA . PRO A 1 101 ? -9.859 -13.324 1.591 1.00 87.44 101 PRO A CA 1
ATOM 736 C C . PRO A 1 101 ? -11.006 -14.100 0.935 1.00 87.44 101 PRO A C 1
ATOM 738 O O . PRO A 1 101 ? -10.837 -14.738 -0.105 1.00 87.44 101 PRO A O 1
ATOM 741 N N . HIS A 1 102 ? -12.205 -13.972 1.505 1.00 92.88 102 HIS A N 1
ATOM 742 C CA . HIS A 1 102 ? -13.419 -14.515 0.900 1.00 92.88 102 HIS A CA 1
ATOM 743 C C . HIS A 1 102 ? -13.647 -13.963 -0.513 1.00 92.88 102 HIS A C 1
ATOM 745 O O . HIS A 1 102 ? -13.352 -12.798 -0.809 1.00 92.88 102 HIS A O 1
ATOM 751 N N . ARG A 1 103 ? -14.221 -14.805 -1.375 1.00 96.75 103 ARG A N 1
ATOM 752 C CA . ARG A 1 103 ? -14.460 -14.524 -2.795 1.00 96.75 103 ARG A CA 1
ATOM 753 C C . ARG A 1 103 ? -15.216 -13.214 -3.013 1.00 96.75 103 ARG A C 1
ATOM 755 O O . ARG A 1 103 ? -14.847 -12.427 -3.884 1.00 96.75 103 ARG A O 1
ATOM 762 N N . GLU A 1 104 ? -16.235 -12.947 -2.201 1.00 93.00 104 GLU A N 1
ATOM 763 C CA . GLU A 1 104 ? -17.065 -11.742 -2.272 1.00 93.00 104 GLU A CA 1
ATOM 764 C C . GLU A 1 104 ? -16.236 -10.476 -2.040 1.00 93.00 104 GLU A C 1
ATOM 766 O O . GLU A 1 104 ? -16.437 -9.472 -2.722 1.00 93.00 104 GLU A O 1
ATOM 771 N N . ARG A 1 105 ? -15.252 -10.530 -1.132 1.00 90.38 105 ARG A N 1
ATOM 772 C CA . ARG A 1 105 ? -14.354 -9.402 -0.848 1.00 90.38 105 ARG A CA 1
ATOM 773 C C . ARG A 1 105 ? -13.444 -9.105 -2.037 1.00 90.38 105 ARG A C 1
ATOM 775 O O . ARG A 1 105 ? -13.222 -7.937 -2.351 1.00 90.38 105 ARG A O 1
ATOM 782 N N . VAL A 1 106 ? -12.945 -10.137 -2.717 1.00 95.31 106 VAL A N 1
ATOM 783 C CA . VAL A 1 106 ? -12.113 -9.976 -3.922 1.00 95.31 106 VAL A CA 1
ATOM 784 C C . VAL A 1 106 ? -12.942 -9.422 -5.084 1.00 95.31 106 VAL A C 1
ATOM 786 O O . VAL A 1 106 ? -12.515 -8.474 -5.744 1.00 95.31 106 VAL A O 1
ATOM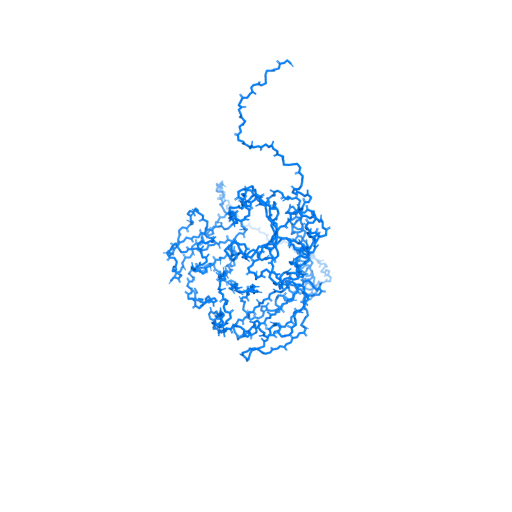 789 N N . LEU A 1 107 ? -14.151 -9.957 -5.294 1.00 95.50 107 LEU A N 1
ATOM 790 C CA . LEU A 1 107 ? -15.097 -9.459 -6.298 1.00 95.50 107 LEU A CA 1
ATOM 791 C C . LEU A 1 107 ? -15.456 -7.990 -6.055 1.00 95.50 107 LEU A C 1
ATOM 793 O O . LEU A 1 107 ? -15.395 -7.189 -6.986 1.00 95.50 107 LEU A O 1
ATOM 797 N N . ALA A 1 108 ? -15.784 -7.625 -4.814 1.00 90.44 108 ALA A N 1
ATOM 798 C CA . ALA A 1 108 ? -16.091 -6.249 -4.441 1.00 90.44 108 ALA A CA 1
ATOM 799 C C . ALA A 1 108 ? -14.893 -5.321 -4.689 1.00 90.44 108 ALA A C 1
ATOM 801 O O . ALA A 1 108 ? -15.057 -4.261 -5.294 1.00 90.44 108 ALA A O 1
ATOM 802 N N . LEU A 1 109 ? -13.682 -5.740 -4.299 1.00 93.19 109 LEU A N 1
ATOM 803 C CA . LEU A 1 109 ? -12.473 -4.941 -4.481 1.00 93.19 109 LEU A CA 1
ATOM 804 C C . LEU A 1 109 ? -12.184 -4.668 -5.961 1.00 93.19 109 LEU A C 1
ATOM 806 O O . LEU A 1 109 ? -12.126 -3.510 -6.361 1.00 93.19 109 LEU A O 1
ATOM 810 N N . PHE A 1 110 ? -12.020 -5.696 -6.796 1.00 96.12 110 PHE A N 1
ATOM 811 C CA . PHE A 1 110 ? -11.713 -5.474 -8.217 1.00 96.12 110 PHE A CA 1
ATOM 812 C C . PHE A 1 110 ? -12.913 -4.891 -8.981 1.00 96.12 110 PHE A C 1
ATOM 814 O O . PHE A 1 110 ? -12.740 -4.116 -9.924 1.00 96.12 110 PHE A O 1
ATOM 821 N N . GLY A 1 111 ? -14.140 -5.203 -8.552 1.00 95.31 111 GLY A N 1
ATOM 822 C CA . GLY A 1 111 ? -15.377 -4.632 -9.086 1.00 95.31 111 GLY A CA 1
ATOM 823 C C . GLY A 1 111 ? -15.493 -3.123 -8.854 1.00 95.31 111 GLY A C 1
ATOM 824 O O . GLY A 1 111 ? -16.058 -2.419 -9.693 1.00 95.31 111 GLY A O 1
ATOM 825 N N . SER A 1 112 ? -14.894 -2.619 -7.770 1.00 93.88 112 SER A N 1
ATOM 826 C CA . SER A 1 112 ? -14.835 -1.192 -7.423 1.00 93.88 112 SER A CA 1
ATOM 827 C C . SER A 1 112 ? -13.931 -0.365 -8.349 1.00 93.88 112 SER A C 1
ATOM 829 O O . SER A 1 112 ? -13.985 0.863 -8.331 1.00 93.88 112 SER A O 1
ATOM 831 N N . LEU A 1 113 ? -13.129 -1.018 -9.195 1.00 96.25 113 LEU A N 1
ATOM 832 C CA . LEU A 1 113 ? -12.147 -0.371 -10.059 1.00 96.25 113 LEU A CA 1
ATOM 833 C C . LEU A 1 113 ? -12.616 -0.340 -11.518 1.00 96.25 113 LEU A C 1
ATOM 835 O O . LEU A 1 113 ? -13.313 -1.236 -12.003 1.00 96.25 113 LEU A O 1
ATOM 839 N N . ARG A 1 114 ? -12.195 0.694 -12.244 1.00 97.00 114 ARG A N 1
ATOM 840 C CA . ARG A 1 114 ? -12.115 0.710 -13.705 1.00 97.00 114 ARG A CA 1
ATOM 841 C C . ARG A 1 114 ? -10.665 0.443 -14.086 1.00 97.00 114 ARG A C 1
ATOM 843 O O . ARG A 1 114 ? -9.772 1.178 -13.672 1.00 97.00 114 ARG A O 1
ATOM 850 N N . ILE A 1 115 ? -10.454 -0.621 -14.854 1.00 97.69 115 ILE A N 1
ATOM 851 C CA . ILE A 1 115 ? -9.122 -1.112 -15.209 1.00 97.69 115 ILE A CA 1
ATOM 852 C C . ILE A 1 115 ? -9.015 -1.152 -16.727 1.00 97.69 115 ILE A C 1
ATOM 854 O O . ILE A 1 115 ? -9.796 -1.842 -17.382 1.00 97.69 115 ILE A O 1
ATOM 858 N N . GLU A 1 116 ? -8.029 -0.469 -17.287 1.00 98.00 116 GLU A N 1
ATOM 859 C CA . GLU A 1 116 ? -7.727 -0.478 -18.718 1.00 98.00 116 GLU A CA 1
ATOM 860 C C . GLU A 1 116 ? -6.267 -0.888 -18.892 1.00 98.00 116 GLU A C 1
ATOM 862 O O . GLU A 1 116 ? -5.375 -0.281 -18.308 1.00 98.00 116 GLU A O 1
ATOM 867 N N . ASP A 1 117 ? -6.030 -1.964 -19.639 1.00 97.81 117 ASP A N 1
ATOM 868 C CA . ASP A 1 117 ? -4.694 -2.524 -19.830 1.00 97.81 117 ASP A CA 1
ATOM 869 C C . ASP A 1 117 ? -4.194 -2.189 -21.234 1.00 97.81 117 ASP A C 1
ATOM 871 O O . ASP A 1 117 ? -4.775 -2.627 -22.229 1.00 97.81 117 ASP A O 1
ATOM 875 N N . HIS A 1 118 ? -3.130 -1.397 -21.303 1.00 96.62 118 HIS A N 1
ATOM 876 C CA . HIS A 1 118 ? -2.493 -0.953 -22.536 1.00 96.62 118 HIS A CA 1
ATOM 877 C C . HIS A 1 118 ? -1.084 -1.535 -22.608 1.00 96.62 118 HIS A C 1
ATOM 879 O O . HIS A 1 118 ? -0.510 -1.912 -21.594 1.00 96.62 118 HIS A O 1
ATOM 885 N N . VAL A 1 119 ? -0.479 -1.565 -23.794 1.00 96.25 119 VAL A N 1
ATOM 886 C CA . VAL A 1 119 ? 0.905 -2.052 -23.948 1.00 96.25 119 VAL A CA 1
ATOM 887 C C . VAL A 1 119 ? 1.925 -1.208 -23.168 1.00 96.25 119 VAL A C 1
ATOM 889 O O . VAL A 1 119 ? 2.916 -1.737 -22.675 1.00 96.25 119 VAL A O 1
ATOM 892 N N . ASP A 1 120 ? 1.656 0.090 -23.007 1.00 95.62 120 ASP A N 1
ATOM 893 C CA . ASP A 1 120 ? 2.553 1.043 -22.341 1.00 95.62 120 ASP A CA 1
ATOM 894 C C . ASP A 1 120 ? 2.303 1.156 -20.820 1.00 95.62 120 ASP A C 1
ATOM 896 O O . ASP A 1 120 ? 2.995 1.909 -20.130 1.00 95.62 120 ASP A O 1
ATOM 900 N N . GLY A 1 121 ? 1.297 0.460 -20.284 1.00 96.38 121 GLY A N 1
ATOM 901 C CA . GLY A 1 121 ? 0.950 0.472 -18.863 1.00 96.38 121 GLY A CA 1
ATOM 902 C C . GLY A 1 121 ? -0.518 0.135 -18.612 1.00 96.38 121 GLY A C 1
ATOM 903 O O . GLY A 1 121 ? -1.316 0.017 -19.539 1.00 96.38 121 GLY A O 1
ATOM 904 N N . MET A 1 122 ? -0.896 0.019 -17.343 1.00 98.06 122 MET A N 1
ATOM 905 C CA . MET A 1 122 ? -2.275 -0.255 -16.945 1.00 98.06 122 MET A CA 1
ATOM 906 C C . MET A 1 122 ? -2.834 0.916 -16.142 1.00 98.06 122 MET A C 1
ATOM 908 O O . MET A 1 122 ? -2.259 1.323 -15.134 1.00 98.06 122 MET A O 1
ATOM 912 N N . THR A 1 123 ? -3.976 1.433 -16.583 1.00 97.88 123 THR A N 1
ATOM 913 C CA . THR A 1 123 ? -4.751 2.447 -15.871 1.00 97.88 123 THR A CA 1
ATOM 914 C C . THR A 1 123 ? -5.690 1.759 -14.888 1.00 97.88 123 THR A C 1
ATOM 916 O O . THR A 1 123 ? -6.410 0.826 -15.246 1.00 97.88 123 THR A O 1
ATOM 919 N N . VAL A 1 124 ? -5.690 2.228 -13.645 1.00 97.06 124 VAL A N 1
ATOM 920 C CA . VAL A 1 124 ? -6.491 1.707 -12.541 1.00 97.06 124 VAL A CA 1
ATOM 921 C C . VAL A 1 124 ? -7.063 2.903 -11.803 1.00 97.06 124 VAL A C 1
ATOM 923 O O . VAL A 1 124 ? -6.337 3.636 -11.141 1.00 97.06 124 VAL A O 1
ATOM 926 N N . VAL A 1 125 ? -8.368 3.115 -11.933 1.00 95.69 125 VAL A N 1
ATOM 927 C CA . VAL A 1 125 ? -9.056 4.260 -11.326 1.00 95.69 125 VAL A CA 1
ATOM 928 C C . VAL A 1 125 ? -10.269 3.746 -10.559 1.00 95.69 125 VAL A C 1
ATOM 930 O O . VAL A 1 125 ? -11.010 2.924 -11.107 1.00 95.69 125 VAL A O 1
ATOM 933 N N . PRO A 1 126 ? -10.525 4.199 -9.322 1.00 93.69 126 PRO A N 1
ATOM 934 C CA . PRO A 1 126 ? -11.733 3.811 -8.618 1.00 93.69 126 PRO A CA 1
ATOM 935 C C . PRO A 1 126 ? -12.985 4.303 -9.341 1.00 93.69 126 PRO A C 1
ATOM 937 O O . PRO A 1 126 ? -12.991 5.350 -9.993 1.00 93.69 126 PRO A O 1
ATOM 940 N N . ARG A 1 127 ? -14.076 3.549 -9.241 1.00 92.50 127 ARG A N 1
ATOM 941 C CA . ARG A 1 127 ? -15.376 4.002 -9.742 1.00 92.50 127 ARG A CA 1
ATOM 942 C C . ARG A 1 127 ? -15.872 5.148 -8.863 1.00 92.50 127 ARG A C 1
ATOM 944 O O . ARG A 1 127 ? -15.807 5.061 -7.647 1.00 92.50 127 ARG A O 1
ATOM 951 N N . ALA A 1 128 ? -16.453 6.186 -9.462 1.00 83.19 128 ALA A N 1
ATOM 952 C CA . ALA A 1 128 ? -16.903 7.373 -8.722 1.00 83.19 128 ALA A CA 1
ATOM 953 C C . ALA A 1 128 ? -17.840 7.052 -7.534 1.00 83.19 128 ALA A C 1
ATOM 955 O O . ALA A 1 128 ? -17.786 7.717 -6.505 1.00 83.19 128 ALA A O 1
ATOM 956 N N . ALA A 1 129 ? -18.653 5.996 -7.648 1.00 82.56 129 ALA A N 1
ATOM 957 C CA . ALA A 1 129 ? -19.575 5.556 -6.601 1.00 82.56 129 ALA A CA 1
ATOM 958 C C . ALA A 1 129 ? -18.893 4.999 -5.334 1.00 82.56 129 ALA A C 1
ATOM 960 O O . ALA A 1 129 ? -19.566 4.808 -4.327 1.00 82.56 129 ALA A O 1
ATOM 961 N N . THR A 1 130 ? -17.589 4.706 -5.364 1.00 80.62 130 THR A N 1
ATOM 962 C CA . THR A 1 130 ? -16.893 4.038 -4.251 1.00 80.62 130 THR A CA 1
ATOM 963 C C . THR A 1 130 ? -16.265 5.019 -3.266 1.00 80.62 130 THR A C 1
ATOM 965 O O . THR A 1 130 ? -15.765 4.580 -2.237 1.00 80.62 130 THR A O 1
ATOM 968 N N . LEU A 1 131 ? -16.263 6.327 -3.572 1.00 80.81 131 LEU A N 1
ATOM 969 C CA . LEU A 1 131 ? -15.637 7.387 -2.760 1.00 80.81 131 LEU A CA 1
ATOM 970 C C . LEU A 1 131 ? -14.156 7.124 -2.414 1.00 80.81 131 LEU A C 1
ATOM 972 O O . LEU A 1 131 ? -13.632 7.661 -1.440 1.00 80.81 131 LEU A O 1
ATOM 976 N N . LEU A 1 132 ? -13.486 6.287 -3.206 1.00 84.62 132 LEU A N 1
ATOM 977 C CA . LEU A 1 132 ? -12.064 6.003 -3.064 1.00 84.62 132 LEU A CA 1
ATOM 978 C C . LEU A 1 132 ? -11.268 7.062 -3.822 1.00 84.62 132 LEU A C 1
ATOM 980 O O . LEU A 1 132 ? -11.581 7.364 -4.974 1.00 84.62 132 LEU A O 1
ATOM 984 N N . ASP A 1 133 ? -10.204 7.557 -3.203 1.00 85.69 133 ASP A N 1
ATOM 985 C CA . ASP A 1 133 ? -9.230 8.447 -3.828 1.00 85.69 133 ASP A CA 1
ATOM 986 C C . ASP A 1 133 ? -7.837 7.804 -3.820 1.00 85.69 133 ASP A C 1
ATOM 988 O O . ASP A 1 133 ? -7.533 6.923 -3.011 1.00 85.69 133 ASP A O 1
ATOM 992 N N . SER A 1 134 ? -6.973 8.220 -4.742 1.00 88.44 134 SER A N 1
ATOM 993 C CA . SER A 1 134 ? -5.574 7.799 -4.746 1.00 88.44 134 SER A CA 1
ATOM 994 C C . SER A 1 134 ? -4.835 8.468 -3.585 1.00 88.44 134 SER A C 1
ATOM 996 O O . SER A 1 134 ? -4.759 9.691 -3.525 1.00 88.44 134 SER A O 1
ATOM 998 N N . ALA A 1 135 ? -4.264 7.680 -2.678 1.00 84.81 135 ALA A N 1
ATOM 999 C CA . ALA A 1 135 ? -3.381 8.171 -1.615 1.00 84.81 135 ALA A CA 1
ATOM 1000 C C . ALA A 1 135 ? -1.912 8.202 -2.036 1.00 84.81 135 ALA A C 1
ATOM 1002 O O . ALA A 1 135 ? -1.110 8.934 -1.468 1.00 84.81 135 ALA A O 1
ATOM 1003 N N . ASN A 1 136 ? -1.537 7.324 -2.963 1.00 86.31 136 ASN A N 1
ATOM 1004 C CA . ASN A 1 136 ? -0.184 7.225 -3.482 1.00 86.31 136 ASN A CA 1
ATOM 1005 C C . ASN A 1 136 ? -0.241 6.598 -4.872 1.00 86.31 136 ASN A C 1
ATOM 1007 O O . ASN A 1 136 ? -1.036 5.694 -5.123 1.00 86.31 136 ASN A O 1
ATOM 1011 N N . GLU A 1 137 ? 0.634 7.051 -5.751 1.00 90.69 137 GLU A N 1
ATOM 1012 C CA . GLU A 1 137 ? 0.838 6.502 -7.077 1.00 90.69 137 GLU A CA 1
ATOM 1013 C C . GLU A 1 137 ? 2.292 6.745 -7.467 1.00 90.69 137 GLU A C 1
ATOM 1015 O O . GLU A 1 137 ? 2.813 7.850 -7.286 1.00 90.69 137 GLU A O 1
ATOM 1020 N N . HIS A 1 138 ? 2.956 5.721 -7.993 1.00 90.06 138 HIS A N 1
ATOM 1021 C CA . HIS A 1 138 ? 4.326 5.836 -8.467 1.00 90.06 138 HIS A CA 1
ATOM 1022 C C . HIS A 1 138 ? 4.653 4.798 -9.541 1.00 90.06 138 HIS A C 1
ATOM 1024 O O . HIS A 1 138 ? 4.160 3.671 -9.524 1.00 90.06 138 HIS A O 1
ATOM 1030 N N . LEU A 1 139 ? 5.550 5.168 -10.451 1.00 92.75 139 LEU A N 1
ATOM 1031 C CA . LEU A 1 139 ? 6.218 4.256 -11.374 1.00 92.75 139 LEU A CA 1
ATOM 1032 C C . LEU A 1 139 ? 7.626 3.961 -10.865 1.00 92.75 139 LEU A C 1
ATOM 1034 O O . LEU A 1 139 ? 8.351 4.868 -10.470 1.00 92.75 139 LEU A O 1
ATOM 1038 N N . VAL A 1 140 ? 8.040 2.703 -10.921 1.00 91.06 140 VAL A N 1
ATOM 1039 C CA . VAL A 1 140 ? 9.407 2.268 -10.647 1.00 91.06 140 VAL A CA 1
ATOM 1040 C C . VAL A 1 140 ? 10.013 1.720 -11.924 1.00 91.06 140 VAL A C 1
ATOM 1042 O O . VAL A 1 140 ? 9.559 0.723 -12.481 1.00 91.06 140 VAL A O 1
ATOM 1045 N N . VAL A 1 141 ? 11.087 2.362 -12.363 1.00 91.38 141 VAL A N 1
ATOM 1046 C CA . VAL A 1 141 ? 11.908 1.913 -13.483 1.00 91.38 141 VAL A CA 1
ATOM 1047 C C . VAL A 1 141 ? 13.175 1.284 -12.927 1.00 91.38 141 VAL A C 1
ATOM 1049 O O . VAL A 1 141 ? 14.001 1.970 -12.325 1.00 91.38 141 VAL A O 1
ATOM 1052 N N . VAL A 1 142 ? 13.357 -0.015 -13.150 1.00 88.81 142 VAL A N 1
ATOM 1053 C CA . VAL A 1 142 ? 14.570 -0.731 -12.746 1.00 88.81 142 VAL A CA 1
ATOM 1054 C C . VAL A 1 142 ? 15.554 -0.734 -13.905 1.00 88.81 142 VAL A C 1
ATOM 1056 O O . VAL A 1 142 ? 15.342 -1.377 -14.936 1.00 88.81 142 VAL A O 1
ATOM 1059 N N . VAL A 1 143 ? 16.660 -0.026 -13.723 1.00 89.44 143 VAL A N 1
ATOM 1060 C CA . VAL A 1 143 ? 17.739 0.100 -14.695 1.00 89.44 143 VAL A CA 1
ATOM 1061 C C . VAL A 1 143 ? 18.845 -0.874 -14.312 1.00 89.44 143 VAL A C 1
ATOM 1063 O O . VAL A 1 143 ? 19.427 -0.776 -13.225 1.00 89.44 143 VAL A O 1
ATOM 1066 N N . ARG A 1 144 ? 19.143 -1.820 -15.206 1.00 86.44 144 ARG A N 1
ATOM 1067 C CA . ARG A 1 144 ? 20.163 -2.849 -14.970 1.00 86.44 144 ARG A CA 1
ATOM 1068 C C . ARG A 1 144 ? 21.491 -2.185 -14.602 1.00 86.44 144 ARG A C 1
ATOM 1070 O O . ARG A 1 144 ? 21.848 -1.170 -15.186 1.00 86.44 144 ARG A O 1
ATOM 1077 N N . ASP A 1 145 ? 22.169 -2.722 -13.591 1.00 86.88 145 ASP A N 1
ATOM 1078 C CA . ASP A 1 145 ? 23.450 -2.239 -13.044 1.00 86.88 145 ASP A CA 1
ATOM 1079 C C . ASP A 1 145 ? 23.436 -0.838 -12.397 1.00 86.88 145 ASP A C 1
ATOM 1081 O O . ASP A 1 145 ? 24.353 -0.495 -11.644 1.00 86.88 145 ASP A O 1
ATOM 1085 N N . HIS A 1 146 ? 22.372 -0.055 -12.587 1.00 84.62 146 HIS A N 1
ATOM 1086 C CA . HIS A 1 146 ? 22.266 1.327 -12.118 1.00 84.62 146 HIS A CA 1
ATOM 1087 C C . HIS A 1 146 ? 21.314 1.509 -10.927 1.00 84.62 146 HIS A C 1
ATOM 1089 O O . HIS A 1 146 ? 21.528 2.429 -10.138 1.00 84.62 146 HIS A O 1
ATOM 1095 N N . GLY A 1 147 ? 20.331 0.620 -10.747 1.00 87.75 147 GLY A N 1
ATOM 1096 C CA . GLY A 1 147 ? 19.397 0.638 -9.618 1.00 87.75 147 GLY A CA 1
ATOM 1097 C C . GLY A 1 147 ? 17.953 0.912 -10.032 1.00 87.75 147 GLY A C 1
ATOM 1098 O O . GLY A 1 147 ? 17.546 0.546 -11.131 1.00 87.75 147 GLY A O 1
ATOM 1099 N N . SER A 1 148 ? 17.167 1.535 -9.157 1.00 86.81 148 SER A N 1
ATOM 1100 C CA . SER A 1 148 ? 15.754 1.839 -9.408 1.00 86.81 148 SER A CA 1
ATOM 1101 C C . SER A 1 148 ? 15.471 3.336 -9.347 1.00 86.81 148 SER A C 1
ATOM 1103 O O . SER A 1 148 ? 16.005 4.064 -8.509 1.00 86.81 148 SER A O 1
ATOM 1105 N N . LEU A 1 149 ? 14.614 3.794 -10.252 1.00 88.81 149 LEU A N 1
ATOM 1106 C CA . LEU A 1 149 ? 14.104 5.155 -10.314 1.00 88.81 149 LEU A CA 1
ATOM 1107 C C . LEU A 1 149 ? 12.613 5.137 -9.979 1.00 88.81 149 LEU A C 1
ATOM 1109 O O . LEU A 1 149 ? 11.826 4.588 -10.744 1.00 88.81 149 LEU A O 1
ATOM 1113 N N . SER A 1 150 ? 12.241 5.736 -8.852 1.00 89.75 150 SER A N 1
ATOM 1114 C CA . SER A 1 150 ? 10.856 5.964 -8.448 1.00 89.75 150 SER A CA 1
ATOM 1115 C C . SER A 1 150 ? 10.375 7.319 -8.962 1.00 89.75 150 SER A C 1
ATOM 1117 O O . SER A 1 150 ? 11.052 8.334 -8.791 1.00 89.75 150 SER A O 1
ATOM 1119 N N . ILE A 1 151 ? 9.214 7.328 -9.604 1.00 90.81 151 ILE A N 1
ATOM 1120 C CA . ILE A 1 151 ? 8.585 8.484 -10.236 1.00 90.81 151 ILE A CA 1
ATOM 1121 C C . ILE A 1 151 ? 7.172 8.597 -9.647 1.00 90.81 151 ILE A C 1
ATOM 1123 O O . ILE A 1 151 ? 6.259 7.938 -10.150 1.00 90.81 151 ILE A O 1
ATOM 1127 N N . PRO A 1 152 ? 6.976 9.349 -8.552 1.00 88.12 152 PRO A N 1
ATOM 1128 C CA . PRO A 1 152 ? 5.654 9.566 -7.985 1.00 88.12 152 PRO A CA 1
ATOM 1129 C C . PRO A 1 152 ? 4.767 10.370 -8.935 1.00 88.12 152 PRO A C 1
ATOM 1131 O O . PRO A 1 152 ? 5.250 11.217 -9.693 1.00 88.12 152 PRO A O 1
ATOM 1134 N N . ALA A 1 153 ? 3.459 10.136 -8.866 1.00 87.19 153 ALA A N 1
ATOM 1135 C CA . ALA A 1 153 ? 2.502 10.962 -9.584 1.00 87.19 153 ALA A CA 1
ATOM 1136 C C . ALA A 1 153 ? 2.538 12.406 -9.056 1.00 87.19 153 ALA A C 1
ATOM 1138 O O . ALA A 1 153 ? 2.816 12.622 -7.870 1.00 87.19 153 ALA A O 1
ATOM 1139 N N . PRO A 1 154 ? 2.215 13.411 -9.888 1.00 82.94 154 PRO A N 1
ATOM 1140 C CA . PRO A 1 154 ? 2.356 14.808 -9.499 1.00 82.94 154 PRO A CA 1
ATOM 1141 C C . PRO A 1 154 ? 1.635 15.207 -8.211 1.00 82.94 154 PRO A C 1
ATOM 1143 O O . PRO A 1 154 ? 2.184 15.970 -7.420 1.00 82.94 154 PRO A O 1
ATOM 1146 N N . ARG A 1 155 ? 0.439 14.651 -7.973 1.00 82.12 155 ARG A N 1
ATOM 1147 C CA . ARG A 1 155 ? -0.358 14.910 -6.760 1.00 82.12 155 ARG A CA 1
ATOM 1148 C C . ARG A 1 155 ? 0.327 14.431 -5.477 1.00 82.12 155 ARG A C 1
ATOM 1150 O O . ARG A 1 155 ? 0.102 15.013 -4.424 1.00 82.12 155 ARG A O 1
ATOM 1157 N N . HIS A 1 156 ? 1.174 13.407 -5.581 1.00 81.31 156 HIS A N 1
ATOM 1158 C CA . HIS A 1 156 ? 1.831 12.743 -4.447 1.00 81.31 156 HIS A CA 1
ATOM 1159 C C . HIS A 1 156 ? 3.305 13.121 -4.315 1.00 81.31 156 HIS A C 1
ATOM 1161 O O . HIS A 1 156 ? 3.934 12.834 -3.298 1.00 81.31 156 HIS A O 1
ATOM 1167 N N . ALA A 1 157 ? 3.869 13.766 -5.339 1.00 80.50 157 ALA A N 1
ATOM 1168 C CA . ALA A 1 157 ? 5.281 14.100 -5.386 1.00 80.50 157 ALA A CA 1
ATOM 1169 C C . ALA A 1 157 ? 5.688 14.997 -4.211 1.00 80.50 157 ALA A C 1
ATOM 1171 O O . ALA A 1 157 ? 6.667 14.686 -3.544 1.00 80.50 157 ALA A O 1
ATOM 1172 N N . SER A 1 158 ? 4.923 16.050 -3.900 1.00 76.31 158 SER A N 1
ATOM 1173 C CA . SER A 1 158 ? 5.284 17.044 -2.873 1.00 76.31 158 SER A CA 1
ATOM 1174 C C . SER A 1 158 ? 5.588 16.440 -1.496 1.00 76.31 158 SER A C 1
ATOM 1176 O O . SER A 1 158 ? 6.485 16.925 -0.814 1.00 76.31 158 SER A O 1
ATOM 1178 N N . ALA A 1 159 ? 4.899 15.362 -1.112 1.00 71.94 159 ALA A N 1
ATOM 1179 C CA . ALA A 1 159 ? 5.126 14.660 0.152 1.00 71.94 159 ALA A CA 1
ATOM 1180 C C . ALA A 1 159 ? 6.370 13.749 0.137 1.00 71.94 159 ALA A C 1
ATOM 1182 O O . ALA A 1 159 ? 6.888 13.386 1.190 1.00 71.94 159 ALA A O 1
ATOM 1183 N N . LEU A 1 160 ? 6.844 13.360 -1.049 1.00 73.38 160 LEU A N 1
ATOM 1184 C CA . LEU A 1 160 ? 7.941 12.410 -1.249 1.00 73.38 160 LEU A CA 1
ATOM 1185 C C . LEU A 1 160 ? 9.269 13.089 -1.609 1.00 73.38 160 LEU A C 1
ATOM 1187 O O . LEU A 1 160 ? 10.320 12.446 -1.534 1.00 73.38 160 LEU A O 1
ATOM 1191 N N . LEU A 1 161 ? 9.243 14.362 -2.016 1.00 77.75 161 LEU A N 1
ATOM 1192 C CA . LEU A 1 161 ? 10.455 15.097 -2.365 1.00 77.75 161 LEU A CA 1
ATOM 1193 C C . LEU A 1 161 ? 11.181 15.577 -1.100 1.00 77.75 161 LEU A C 1
ATOM 1195 O O . LEU A 1 161 ? 10.575 16.229 -0.247 1.00 77.75 161 LEU A O 1
ATOM 1199 N N . PRO A 1 162 ? 12.490 15.298 -0.962 1.00 76.69 162 PRO A N 1
ATOM 1200 C CA . PRO A 1 162 ? 13.290 15.886 0.102 1.00 76.69 162 PRO A CA 1
ATOM 1201 C C . PRO A 1 162 ? 13.268 17.419 0.051 1.00 76.69 162 PRO A C 1
ATOM 1203 O O . PRO A 1 162 ? 13.226 18.014 -1.021 1.00 76.69 162 PRO A O 1
ATOM 1206 N N . ARG A 1 163 ? 13.387 18.072 1.216 1.00 80.31 163 ARG A N 1
ATOM 1207 C CA . ARG A 1 163 ? 13.419 19.548 1.319 1.00 80.31 163 ARG A CA 1
ATOM 1208 C C . ARG A 1 163 ? 14.669 20.198 0.697 1.00 80.31 163 ARG A C 1
ATOM 1210 O O . ARG A 1 163 ? 14.706 21.414 0.552 1.00 80.31 163 ARG A O 1
ATOM 1217 N N . HIS A 1 164 ? 15.707 19.420 0.385 1.00 81.06 164 HIS A N 1
ATOM 1218 C CA . HIS A 1 164 ? 16.942 19.913 -0.233 1.00 81.06 164 HIS A CA 1
ATOM 1219 C C . HIS A 1 164 ? 16.899 19.751 -1.754 1.00 81.06 164 HIS A C 1
ATOM 1221 O O . HIS A 1 164 ? 16.216 18.863 -2.252 1.00 81.06 164 HIS A O 1
ATOM 1227 N N . ALA A 1 165 ? 17.668 20.558 -2.486 1.00 85.81 165 ALA A N 1
ATOM 1228 C CA . ALA A 1 165 ? 17.755 20.456 -3.942 1.00 85.81 165 ALA A CA 1
ATOM 1229 C C . ALA A 1 165 ? 18.344 19.106 -4.391 1.00 85.81 165 ALA A C 1
ATOM 1231 O O . ALA A 1 165 ? 19.317 18.611 -3.812 1.00 85.81 165 ALA A O 1
ATOM 1232 N N . GLY A 1 166 ? 17.753 18.516 -5.427 1.00 85.88 166 GLY A N 1
ATOM 1233 C CA . GLY A 1 166 ? 18.245 17.302 -6.066 1.00 85.88 166 GLY A CA 1
ATOM 1234 C C . GLY A 1 166 ? 19.284 17.585 -7.153 1.00 85.88 166 GLY A C 1
ATOM 1235 O O . GLY A 1 166 ? 19.656 18.722 -7.442 1.00 85.88 166 GLY A O 1
ATOM 1236 N N . ALA A 1 167 ? 19.766 16.523 -7.798 1.00 85.94 167 ALA A N 1
ATOM 1237 C CA . ALA A 1 167 ? 20.588 16.649 -8.994 1.00 85.94 167 ALA A CA 1
ATOM 1238 C C . ALA A 1 167 ? 19.715 17.123 -10.172 1.00 85.94 167 ALA A C 1
ATOM 1240 O O . ALA A 1 167 ? 18.701 16.478 -10.462 1.00 85.94 167 ALA A O 1
ATOM 1241 N N . PRO A 1 168 ? 20.091 18.201 -10.882 1.00 85.50 168 PRO A N 1
ATOM 1242 C CA . PRO A 1 168 ? 19.262 18.754 -11.943 1.00 85.50 168 PRO A CA 1
ATOM 1243 C C . PRO A 1 168 ? 19.163 17.804 -13.139 1.00 85.50 168 PRO A C 1
ATOM 1245 O O . PRO A 1 168 ? 20.125 17.142 -13.540 1.00 85.50 168 PRO A O 1
ATOM 1248 N N . THR A 1 169 ? 17.986 17.782 -13.752 1.00 82.12 169 THR A N 1
ATOM 1249 C CA . THR A 1 169 ? 17.687 17.091 -15.007 1.00 82.12 169 THR A CA 1
ATOM 1250 C C . THR A 1 169 ? 17.101 18.070 -16.020 1.00 82.12 169 THR A C 1
ATOM 1252 O O . THR A 1 169 ? 16.852 19.230 -15.707 1.00 82.12 169 THR A O 1
ATOM 1255 N N . LYS A 1 170 ? 16.817 17.615 -17.248 1.00 77.75 170 LYS A N 1
ATOM 1256 C CA . LYS A 1 170 ? 16.179 18.475 -18.263 1.00 77.75 170 LYS A CA 1
ATOM 1257 C C . LYS A 1 170 ? 14.803 19.008 -17.824 1.00 77.75 170 LYS A C 1
ATOM 1259 O O . LYS A 1 170 ? 14.363 20.028 -18.340 1.00 77.75 170 LYS A O 1
ATOM 1264 N N . HIS A 1 171 ? 14.109 18.300 -16.933 1.00 75.81 171 HIS A N 1
ATOM 1265 C CA . HIS A 1 171 ? 12.692 18.540 -16.653 1.00 75.81 171 HIS A CA 1
ATOM 1266 C C . HIS A 1 171 ? 12.331 18.493 -15.157 1.00 75.81 171 HIS A C 1
ATOM 1268 O O . HIS A 1 171 ? 11.159 18.394 -14.808 1.00 75.81 171 HIS A O 1
ATOM 1274 N N . GLY A 1 172 ? 13.318 18.540 -14.265 1.00 84.00 172 GLY A N 1
ATOM 1275 C CA . GLY A 1 172 ? 13.109 18.403 -12.825 1.00 84.00 172 GLY A CA 1
ATOM 1276 C C . GLY A 1 172 ? 14.398 18.044 -12.105 1.00 84.00 172 GLY A C 1
ATOM 1277 O O . GLY A 1 172 ? 15.488 18.277 -12.629 1.00 84.00 172 GLY A O 1
ATOM 1278 N N . GLU A 1 173 ? 14.281 17.406 -10.953 1.00 86.38 173 GLU A N 1
ATOM 1279 C CA . GLU A 1 173 ? 15.408 17.036 -10.102 1.00 86.38 173 GLU A CA 1
ATOM 1280 C C . GLU A 1 173 ? 15.339 15.552 -9.722 1.00 86.38 173 GLU A C 1
ATOM 1282 O O . GLU A 1 173 ? 14.268 14.943 -9.681 1.00 86.38 173 GLU A O 1
ATOM 1287 N N . VAL A 1 174 ? 16.504 14.949 -9.483 1.00 85.88 174 VAL A N 1
ATOM 1288 C CA . VAL A 1 174 ? 16.640 13.569 -9.006 1.00 85.88 174 VAL A CA 1
ATOM 1289 C C . VAL A 1 174 ? 17.339 13.568 -7.660 1.00 85.88 174 VAL A C 1
ATOM 1291 O O . VAL A 1 174 ? 18.453 14.072 -7.522 1.00 85.88 174 VAL A O 1
ATOM 1294 N N . TRP A 1 175 ? 16.734 12.904 -6.689 1.00 86.50 175 TRP A N 1
ATOM 1295 C CA . TRP A 1 175 ? 17.313 12.671 -5.377 1.00 86.50 175 TRP A CA 1
ATOM 1296 C C . TRP A 1 175 ? 17.787 11.236 -5.266 1.00 86.50 175 TRP A C 1
ATOM 1298 O O . TRP A 1 175 ? 17.156 10.308 -5.771 1.00 86.50 175 TRP A O 1
ATOM 1308 N N . LYS A 1 176 ? 18.896 11.038 -4.560 1.00 84.44 176 LYS A N 1
ATOM 1309 C CA . LYS A 1 176 ? 19.287 9.708 -4.108 1.00 84.44 176 LYS A CA 1
ATOM 1310 C C . LYS A 1 176 ? 18.513 9.410 -2.826 1.00 84.44 176 LYS A C 1
ATOM 1312 O O . LYS A 1 176 ? 18.647 10.146 -1.853 1.00 84.44 176 LYS A O 1
ATOM 1317 N N . ALA A 1 177 ? 17.723 8.344 -2.818 1.00 77.69 177 ALA A N 1
ATOM 1318 C CA . ALA A 1 177 ? 17.086 7.878 -1.595 1.00 77.69 177 ALA A CA 1
ATOM 1319 C C . ALA A 1 177 ? 18.143 7.268 -0.654 1.00 77.69 177 ALA A C 1
ATOM 1321 O O . ALA A 1 177 ? 19.189 6.794 -1.101 1.00 77.69 177 ALA A O 1
ATOM 1322 N N . GLY A 1 178 ? 17.866 7.244 0.654 1.00 67.69 178 GLY A N 1
ATOM 1323 C CA . GLY A 1 178 ? 18.772 6.679 1.668 1.00 67.69 178 GLY A CA 1
ATOM 1324 C C . GLY A 1 178 ? 19.073 5.180 1.502 1.00 67.69 178 GLY A C 1
ATOM 1325 O O . GLY A 1 178 ? 19.962 4.654 2.164 1.00 67.69 178 GLY A O 1
ATOM 1326 N N . TYR A 1 179 ? 18.374 4.497 0.592 1.00 63.78 179 TYR A N 1
ATOM 1327 C CA . TYR A 1 179 ? 18.534 3.077 0.294 1.00 63.78 179 TYR A CA 1
ATOM 1328 C C . TYR A 1 179 ? 19.472 2.837 -0.899 1.00 63.78 179 TYR A C 1
ATOM 1330 O O . TYR A 1 179 ? 19.601 3.663 -1.809 1.00 63.78 179 TYR A O 1
ATOM 1338 N N . ALA A 1 180 ? 20.154 1.687 -0.903 1.00 57.88 180 ALA A N 1
ATOM 1339 C CA . ALA A 1 180 ? 21.165 1.361 -1.905 1.00 57.88 180 ALA A CA 1
ATOM 1340 C C . ALA A 1 180 ? 20.612 1.463 -3.343 1.00 57.88 180 ALA A C 1
ATOM 1342 O O . ALA A 1 180 ? 19.689 0.750 -3.725 1.00 57.88 180 ALA A O 1
ATOM 1343 N N . ARG A 1 181 ? 21.209 2.365 -4.138 1.00 76.00 181 ARG A N 1
ATOM 1344 C CA . ARG A 1 181 ? 20.921 2.612 -5.570 1.00 76.00 181 ARG A CA 1
ATOM 1345 C C . ARG A 1 181 ? 19.446 2.897 -5.901 1.00 76.00 181 ARG A C 1
ATOM 1347 O O . ARG A 1 181 ? 18.992 2.580 -6.994 1.00 76.00 181 ARG A O 1
ATOM 1354 N N . SER A 1 182 ? 18.714 3.507 -4.976 1.00 75.31 182 SER A N 1
ATOM 1355 C CA . SER A 1 182 ? 17.354 3.989 -5.228 1.00 75.31 182 SER A CA 1
ATOM 1356 C C . SER A 1 182 ? 17.356 5.497 -5.450 1.00 75.31 182 SER A C 1
ATOM 1358 O O . SER A 1 182 ? 18.032 6.241 -4.736 1.00 75.31 182 SER A O 1
ATOM 1360 N N . TYR A 1 183 ? 16.596 5.948 -6.438 1.00 82.50 183 TYR A N 1
ATOM 1361 C CA . TYR A 1 183 ? 16.480 7.351 -6.811 1.00 82.50 183 TYR A CA 1
ATOM 1362 C C . TYR A 1 183 ? 15.011 7.757 -6.850 1.00 82.50 183 TYR A C 1
ATOM 1364 O O . TYR A 1 183 ? 14.168 6.969 -7.268 1.00 82.50 183 TYR A O 1
ATOM 1372 N N . VAL A 1 184 ? 14.707 8.982 -6.433 1.00 78.06 184 VAL A N 1
ATOM 1373 C CA . VAL A 1 184 ? 13.377 9.587 -6.571 1.00 78.06 184 VAL A CA 1
ATOM 1374 C C . VAL A 1 184 ? 13.488 10.704 -7.590 1.00 78.06 184 VAL A C 1
ATOM 1376 O O . VAL A 1 184 ? 14.401 11.524 -7.512 1.00 78.06 184 VAL A O 1
ATOM 1379 N N . LEU A 1 185 ? 12.586 10.719 -8.560 1.00 81.25 185 LEU A N 1
ATOM 1380 C CA . LEU A 1 185 ? 12.498 11.751 -9.578 1.00 81.25 185 LEU A CA 1
ATOM 1381 C C . LEU A 1 185 ? 11.291 12.636 -9.299 1.00 81.25 185 LEU A C 1
ATOM 1383 O O . LEU A 1 185 ? 10.176 12.142 -9.204 1.00 81.25 185 LEU A O 1
ATOM 1387 N N . GLY A 1 186 ? 11.500 13.942 -9.228 1.00 73.75 186 GLY A N 1
ATOM 1388 C CA . GLY A 1 186 ? 10.440 14.911 -8.970 1.00 73.75 186 GLY A CA 1
ATOM 1389 C C . GLY A 1 186 ? 10.511 16.084 -9.928 1.00 73.75 186 GLY A C 1
ATOM 1390 O O . GLY A 1 186 ? 11.588 16.554 -10.295 1.00 73.75 186 GLY A O 1
ATOM 1391 N N . CYS A 1 187 ? 9.342 16.573 -10.324 1.00 69.81 187 CYS A N 1
ATOM 1392 C CA . CYS A 1 187 ? 9.202 17.791 -11.107 1.00 69.81 187 CYS A CA 1
ATOM 1393 C C . CYS A 1 187 ? 8.655 18.890 -10.184 1.00 69.81 187 CYS A C 1
ATOM 1395 O O . CYS A 1 187 ? 7.511 18.763 -9.744 1.00 69.81 187 CYS A O 1
ATOM 1397 N N . PRO A 1 188 ? 9.407 19.978 -9.925 1.00 53.53 188 PRO A N 1
ATOM 1398 C CA . PRO A 1 188 ? 8.945 21.081 -9.075 1.00 53.53 188 PRO A CA 1
ATOM 1399 C C . PRO A 1 188 ? 7.624 21.710 -9.545 1.00 53.53 188 PRO A C 1
ATOM 1401 O O . PRO A 1 188 ? 6.876 22.254 -8.745 1.00 53.53 188 PRO A O 1
ATOM 1404 N N . ALA A 1 189 ? 7.319 21.612 -10.844 1.00 53.03 189 ALA A N 1
ATOM 1405 C CA . ALA A 1 189 ? 6.117 22.179 -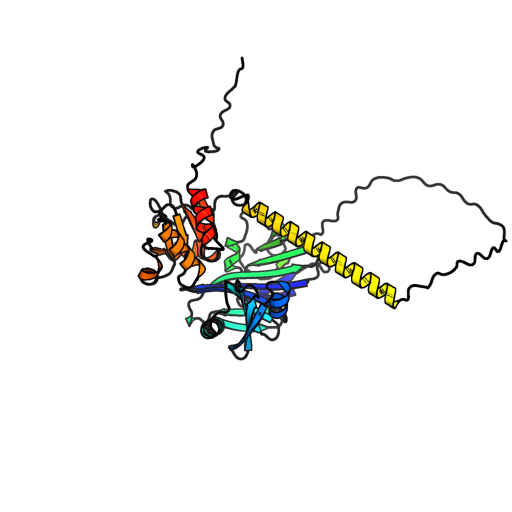11.449 1.00 53.03 189 ALA A CA 1
ATOM 1406 C C . ALA A 1 189 ? 4.882 21.254 -11.422 1.00 53.03 189 ALA A C 1
ATOM 1408 O O . ALA A 1 189 ? 3.852 21.630 -11.968 1.00 53.03 189 ALA A O 1
ATOM 1409 N N . GLY A 1 190 ? 4.961 20.035 -10.870 1.00 48.75 190 GLY A N 1
ATOM 1410 C CA . GLY A 1 190 ? 3.809 19.119 -10.841 1.00 48.75 190 GLY A CA 1
ATOM 1411 C C . GLY A 1 190 ? 3.323 18.652 -12.225 1.00 48.75 190 GLY A C 1
ATOM 1412 O O . GLY A 1 190 ? 2.199 18.183 -12.364 1.00 48.75 190 GLY A O 1
ATOM 1413 N N . VAL A 1 191 ? 4.147 18.765 -13.270 1.00 41.34 191 VAL A N 1
ATOM 1414 C CA . VAL A 1 191 ? 3.798 18.295 -14.618 1.00 41.34 191 VAL A CA 1
ATOM 1415 C C . VAL A 1 191 ? 4.776 17.200 -15.020 1.00 41.34 191 VAL A C 1
ATOM 1417 O O . VAL A 1 191 ? 5.922 17.478 -15.372 1.00 41.34 191 VAL A O 1
ATOM 1420 N N . ALA A 1 192 ? 4.322 15.947 -15.013 1.00 40.56 192 ALA A N 1
ATOM 1421 C CA . ALA A 1 192 ? 5.043 14.815 -15.594 1.00 40.56 192 ALA A CA 1
ATOM 1422 C C . ALA A 1 192 ? 4.996 14.881 -17.139 1.00 40.56 192 ALA A C 1
ATOM 1424 O O . ALA A 1 192 ? 4.537 13.969 -17.809 1.00 40.56 192 ALA A O 1
ATOM 1425 N N . GLY A 1 193 ? 5.419 15.998 -17.739 1.00 34.59 193 GLY A N 1
ATOM 1426 C CA . GLY A 1 193 ? 5.233 16.259 -19.175 1.00 34.59 193 GLY A CA 1
ATOM 1427 C C . GLY A 1 193 ? 6.328 15.697 -20.086 1.00 34.59 193 GLY A C 1
ATOM 1428 O O . GLY A 1 193 ? 6.153 15.665 -21.305 1.00 34.59 193 GLY A O 1
ATOM 1429 N N . ARG A 1 194 ? 7.473 15.302 -19.519 1.00 37.41 194 ARG A N 1
ATOM 1430 C CA . ARG A 1 194 ? 8.644 14.667 -20.159 1.00 37.41 194 ARG A CA 1
ATOM 1431 C C . ARG A 1 194 ? 9.758 14.662 -19.121 1.00 37.41 194 ARG A C 1
ATOM 1433 O O . ARG A 1 194 ? 9.936 15.692 -18.491 1.00 37.41 194 ARG A O 1
ATOM 1440 N N . VAL A 1 195 ? 10.517 13.580 -18.929 1.00 40.47 195 VAL A N 1
ATOM 1441 C CA . VAL A 1 195 ? 11.644 13.585 -17.981 1.00 40.47 195 VAL A CA 1
ATOM 1442 C C . VAL A 1 195 ? 12.869 12.854 -18.527 1.00 40.47 195 VAL A C 1
ATOM 1444 O O . VAL A 1 195 ? 12.764 11.768 -19.087 1.00 40.47 195 VAL A O 1
ATOM 1447 N N . ARG A 1 196 ? 14.055 13.457 -18.362 1.00 36.78 196 ARG A N 1
ATOM 1448 C CA . ARG A 1 196 ? 15.341 12.928 -18.848 1.00 36.78 196 ARG A CA 1
ATOM 1449 C C . ARG A 1 196 ? 16.334 12.837 -17.704 1.00 36.78 196 ARG A C 1
ATOM 1451 O O . ARG A 1 196 ? 16.923 13.850 -17.346 1.00 36.78 196 ARG A O 1
ATOM 1458 N N . ALA A 1 197 ? 16.532 11.647 -17.149 1.00 43.31 197 ALA A N 1
ATOM 1459 C CA . ALA A 1 197 ? 17.468 11.424 -16.052 1.00 43.31 197 ALA A CA 1
ATOM 1460 C C . ALA A 1 197 ? 18.848 11.029 -16.603 1.00 43.31 197 ALA A C 1
ATOM 1462 O O . ALA A 1 197 ? 18.969 10.093 -17.393 1.00 43.31 197 ALA A O 1
ATOM 1463 N N . PHE A 1 198 ? 19.905 11.734 -16.189 1.00 38.19 198 PHE A N 1
ATOM 1464 C CA . PHE A 1 198 ? 21.282 11.388 -16.540 1.00 38.19 198 PHE A CA 1
ATOM 1465 C C . PHE A 1 198 ? 21.992 10.795 -15.324 1.00 38.19 198 PHE A C 1
ATOM 1467 O O . PHE A 1 198 ? 22.443 11.513 -14.436 1.00 38.19 198 PHE A O 1
ATOM 1474 N N . VAL A 1 199 ? 22.100 9.468 -15.283 1.00 40.75 199 VAL A N 1
ATOM 1475 C CA . VAL A 1 199 ? 22.926 8.773 -14.291 1.00 40.75 199 VAL A CA 1
ATOM 1476 C C . VAL A 1 199 ? 24.334 8.661 -14.872 1.00 40.75 199 VAL A C 1
ATOM 1478 O O . VAL A 1 199 ? 24.568 7.860 -15.775 1.00 40.75 199 VAL A O 1
ATOM 1481 N N . ARG A 1 200 ? 25.288 9.471 -14.390 1.00 35.28 200 ARG A N 1
ATOM 1482 C CA . ARG A 1 200 ? 26.702 9.254 -14.737 1.00 35.28 200 ARG A CA 1
ATOM 1483 C C . ARG A 1 200 ? 27.191 7.976 -14.050 1.00 35.28 200 ARG A C 1
ATOM 1485 O O . ARG A 1 200 ? 27.136 7.917 -12.819 1.00 35.28 200 ARG A O 1
ATOM 1492 N N . PRO A 1 201 ? 27.725 6.984 -14.783 1.00 32.16 201 PRO A N 1
ATOM 1493 C CA . PRO A 1 201 ? 28.467 5.908 -14.149 1.00 32.16 201 PRO A CA 1
ATOM 1494 C C . PRO A 1 201 ? 29.694 6.509 -13.456 1.00 32.16 201 PRO A C 1
ATOM 1496 O O . PRO A 1 201 ? 30.497 7.214 -14.071 1.00 32.16 201 PRO A O 1
ATOM 1499 N N . ARG A 1 202 ? 29.842 6.243 -12.156 1.00 34.62 202 ARG A N 1
ATOM 1500 C CA . ARG A 1 202 ? 31.100 6.501 -11.457 1.00 34.62 202 ARG A CA 1
ATOM 1501 C C . ARG A 1 202 ? 32.078 5.429 -11.925 1.00 34.62 202 ARG A C 1
ATOM 1503 O O . ARG A 1 202 ? 32.054 4.315 -11.415 1.00 34.62 202 ARG A O 1
ATOM 1510 N N . VAL A 1 203 ? 32.903 5.761 -12.916 1.00 31.72 203 VAL A N 1
ATOM 1511 C CA . VAL A 1 203 ? 34.084 4.959 -13.249 1.00 31.72 203 VAL A CA 1
ATOM 1512 C C . VAL A 1 203 ? 34.936 4.900 -11.976 1.00 31.72 203 VAL A C 1
ATOM 1514 O O . VAL A 1 203 ? 35.271 5.962 -11.438 1.00 31.72 203 VAL A O 1
ATOM 1517 N N . PRO A 1 204 ? 35.243 3.712 -11.427 1.00 37.75 204 PRO A N 1
ATOM 1518 C CA . PRO A 1 204 ? 36.184 3.603 -10.325 1.00 37.75 204 PRO A CA 1
ATOM 1519 C C . PRO A 1 204 ? 37.510 4.191 -10.801 1.00 37.75 204 PRO A C 1
ATOM 1521 O O . PRO A 1 204 ? 38.101 3.702 -11.760 1.00 37.75 204 PRO A O 1
ATOM 1524 N N . GLY A 1 205 ? 37.924 5.298 -10.186 1.00 36.56 205 GLY A N 1
ATOM 1525 C CA . GLY A 1 205 ? 39.132 6.014 -10.566 1.00 36.56 205 GLY A CA 1
ATOM 1526 C C . GLY A 1 205 ? 40.345 5.097 -10.478 1.00 36.56 205 GLY A C 1
ATOM 1527 O O . GLY A 1 205 ? 40.807 4.776 -9.383 1.00 36.56 205 GLY A O 1
ATOM 1528 N N . GLY A 1 206 ? 40.866 4.704 -11.639 1.00 32.75 206 GLY A N 1
ATOM 1529 C CA . GLY A 1 206 ? 42.201 4.150 -11.763 1.00 32.75 206 GLY A CA 1
ATOM 1530 C C . GLY A 1 206 ? 43.196 5.204 -11.296 1.00 32.75 206 GLY A C 1
ATOM 1531 O O . GLY A 1 206 ? 43.374 6.238 -11.938 1.00 32.75 206 GLY A O 1
ATOM 1532 N N . ARG A 1 207 ? 43.827 4.956 -10.147 1.00 39.22 207 ARG A N 1
ATOM 1533 C CA . ARG A 1 207 ? 45.024 5.683 -9.730 1.00 39.22 207 ARG A CA 1
ATOM 1534 C C . ARG A 1 207 ? 46.110 5.411 -10.766 1.00 39.22 207 ARG A C 1
ATOM 1536 O O . ARG A 1 207 ? 46.708 4.341 -10.769 1.00 39.22 207 ARG A O 1
ATOM 1543 N N . GLY A 1 208 ? 46.364 6.393 -11.623 1.00 45.59 208 GLY A N 1
ATOM 1544 C CA . GLY A 1 208 ? 47.568 6.435 -12.435 1.00 45.59 208 GLY A CA 1
ATOM 1545 C C . GLY A 1 208 ? 48.797 6.491 -11.531 1.00 45.59 208 GLY A C 1
ATOM 1546 O O . GLY A 1 208 ? 48.999 7.462 -10.803 1.00 45.59 208 GLY A O 1
ATOM 1547 N N . ARG A 1 209 ? 49.615 5.439 -11.577 1.00 43.31 209 ARG A N 1
ATOM 1548 C CA . ARG A 1 209 ? 51.020 5.454 -11.168 1.00 43.31 209 ARG A CA 1
ATOM 1549 C C . ARG A 1 209 ? 51.798 4.482 -12.048 1.00 43.31 209 ARG A C 1
ATOM 1551 O O . ARG A 1 209 ? 51.472 3.303 -12.086 1.00 43.31 209 ARG A O 1
ATOM 1558 N N . GLY A 1 210 ? 52.867 4.993 -12.653 1.00 33.69 210 GLY A N 1
ATOM 1559 C CA . GLY A 1 210 ? 54.044 4.200 -13.000 1.00 33.69 210 GLY A CA 1
ATOM 1560 C C . GLY A 1 210 ? 54.217 3.878 -14.478 1.00 33.69 210 GLY A C 1
ATOM 1561 O O . GLY A 1 210 ? 53.797 2.827 -14.942 1.00 33.69 210 GLY A O 1
ATOM 1562 N N . ALA A 1 211 ? 54.957 4.741 -15.178 1.00 44.91 211 ALA A N 1
ATOM 1563 C CA . ALA A 1 211 ? 55.873 4.284 -16.222 1.00 44.91 211 ALA A CA 1
ATOM 1564 C C . ALA A 1 211 ? 56.868 3.263 -15.627 1.00 44.91 211 ALA A C 1
ATOM 1566 O O . ALA A 1 211 ? 57.185 3.355 -14.435 1.00 44.91 211 ALA A O 1
ATOM 1567 N N . PRO A 1 212 ? 57.430 2.352 -16.439 1.00 52.09 212 PRO A N 1
ATOM 1568 C CA . PRO A 1 212 ? 58.823 2.600 -16.803 1.00 52.09 212 PRO A CA 1
ATOM 1569 C C . PRO A 1 212 ? 59.237 2.175 -18.225 1.00 52.09 212 PRO A C 1
ATOM 1571 O O . PRO A 1 212 ? 58.733 1.224 -18.809 1.00 52.09 212 PRO A O 1
ATOM 1574 N N . ARG A 1 213 ? 60.214 2.953 -18.710 1.00 40.50 213 ARG A N 1
ATOM 1575 C CA . ARG A 1 213 ? 61.419 2.626 -19.495 1.00 40.50 213 ARG A CA 1
ATOM 1576 C C . ARG A 1 213 ? 61.467 1.293 -20.245 1.00 40.50 213 ARG A C 1
ATOM 1578 O O . ARG A 1 213 ? 61.387 0.218 -19.663 1.00 40.50 213 ARG A O 1
ATOM 1585 N N . GLY A 1 214 ? 61.761 1.418 -21.536 1.00 40.47 214 GLY A N 1
ATOM 1586 C CA . GLY A 1 214 ? 62.086 0.305 -22.408 1.00 40.47 214 GLY A CA 1
ATOM 1587 C C . GLY A 1 214 ? 63.453 -0.325 -22.157 1.00 40.47 214 GLY A C 1
ATOM 1588 O O . GLY A 1 214 ? 64.328 0.246 -21.512 1.00 40.47 214 GLY A O 1
ATOM 1589 N N . HIS A 1 215 ? 63.617 -1.491 -22.770 1.00 41.53 215 HIS A N 1
ATOM 1590 C CA . HIS A 1 215 ? 64.894 -1.984 -23.249 1.00 41.53 215 HIS A CA 1
ATOM 1591 C C . HIS A 1 215 ? 64.670 -2.756 -24.549 1.00 41.53 215 HIS A C 1
ATOM 1593 O O . HIS A 1 215 ? 63.864 -3.680 -24.629 1.00 41.53 215 HIS A O 1
ATOM 1599 N N . THR A 1 216 ? 65.387 -2.302 -25.567 1.00 44.44 216 THR A N 1
ATOM 1600 C CA . THR A 1 216 ? 65.753 -2.993 -26.798 1.00 44.44 216 THR A CA 1
ATOM 1601 C C . THR A 1 216 ? 66.560 -4.256 -26.490 1.00 44.44 216 THR A C 1
ATOM 1603 O O . THR A 1 216 ? 67.365 -4.270 -25.560 1.00 44.44 216 THR A O 1
ATOM 1606 N N . GLY A 1 217 ? 66.368 -5.304 -27.290 1.00 36.31 217 GLY A N 1
ATOM 1607 C CA . GLY A 1 217 ? 67.086 -6.569 -27.144 1.00 36.31 217 GLY A CA 1
ATOM 1608 C C . GLY A 1 217 ? 66.706 -7.571 -28.227 1.00 36.31 217 GLY A C 1
ATOM 1609 O O . GLY A 1 217 ? 66.006 -8.544 -27.974 1.00 36.31 217 GLY A O 1
ATOM 1610 N N . GLU A 1 218 ? 67.143 -7.280 -29.444 1.00 40.59 218 GLU A N 1
ATOM 1611 C CA . GLU A 1 218 ? 67.192 -8.181 -30.592 1.00 40.59 218 GLU A CA 1
ATOM 1612 C C . GLU A 1 218 ? 68.205 -9.310 -30.322 1.00 40.59 218 GLU A C 1
ATOM 1614 O O . GLU A 1 218 ? 69.331 -9.025 -29.921 1.00 40.59 218 GLU A O 1
ATOM 1619 N N . ASN A 1 219 ? 67.842 -10.580 -30.549 1.00 38.19 219 ASN A N 1
ATOM 1620 C CA . ASN A 1 219 ? 68.815 -11.565 -31.024 1.00 38.19 219 ASN A CA 1
ATOM 1621 C C . ASN A 1 219 ? 68.190 -12.802 -31.681 1.00 38.19 219 ASN A C 1
ATOM 1623 O O . ASN A 1 219 ? 67.174 -13.352 -31.261 1.00 38.19 219 ASN A O 1
ATOM 1627 N N . ARG A 1 220 ? 68.862 -13.181 -32.766 1.00 41.72 220 ARG A N 1
ATOM 1628 C CA . ARG A 1 220 ? 68.552 -14.190 -33.774 1.00 41.72 220 ARG A CA 1
ATOM 1629 C C . ARG A 1 220 ? 68.779 -15.635 -33.311 1.00 41.72 220 ARG A C 1
ATOM 1631 O O . ARG A 1 220 ? 69.695 -15.916 -32.555 1.00 41.72 220 ARG A O 1
ATOM 1638 N N . ALA A 1 221 ? 68.025 -16.509 -33.982 1.00 41.47 221 ALA A N 1
ATOM 1639 C CA . ALA A 1 221 ? 68.416 -17.788 -34.585 1.00 41.47 221 ALA A CA 1
ATOM 1640 C C . ALA A 1 221 ? 69.045 -18.900 -33.726 1.00 41.47 221 ALA A C 1
ATOM 1642 O O . ALA A 1 221 ? 70.157 -18.791 -33.226 1.00 41.47 221 ALA A O 1
ATOM 1643 N N . GLY A 1 222 ? 68.432 -20.082 -33.846 1.00 36.62 222 GLY A N 1
ATOM 1644 C CA . GLY A 1 222 ? 69.196 -21.284 -34.168 1.00 36.62 222 GLY A CA 1
ATOM 1645 C C . GLY A 1 222 ? 68.828 -22.541 -33.391 1.00 36.62 222 GLY A C 1
ATOM 1646 O O . GLY A 1 222 ? 68.732 -22.544 -32.174 1.00 36.62 222 GLY A O 1
ATOM 1647 N N . THR A 1 223 ? 68.780 -23.637 -34.145 1.00 40.78 223 THR A N 1
ATOM 1648 C CA . THR A 1 223 ? 68.979 -25.041 -33.747 1.00 40.78 223 THR A CA 1
ATOM 1649 C C . THR A 1 223 ? 67.782 -25.907 -33.331 1.00 40.78 223 THR A C 1
ATOM 1651 O O . THR A 1 223 ? 67.252 -25.907 -32.228 1.00 40.78 223 THR A O 1
ATOM 1654 N N . ALA A 1 224 ? 67.440 -26.717 -34.331 1.00 40.59 224 ALA A N 1
ATOM 1655 C CA . ALA A 1 224 ? 66.779 -28.005 -34.355 1.00 40.59 224 ALA A CA 1
ATOM 1656 C C . ALA A 1 224 ? 67.177 -29.040 -33.277 1.00 40.59 224 ALA A C 1
ATOM 1658 O O . ALA A 1 224 ? 68.287 -29.043 -32.757 1.00 40.59 224 ALA A O 1
ATOM 1659 N N . ARG A 1 225 ? 66.287 -30.044 -33.179 1.00 39.94 225 ARG A N 1
ATOM 1660 C CA . ARG A 1 225 ? 66.425 -31.402 -32.608 1.00 39.94 225 ARG A CA 1
ATOM 1661 C C . ARG A 1 225 ? 66.450 -31.508 -31.077 1.00 39.94 225 ARG A C 1
ATOM 1663 O O . ARG A 1 225 ? 67.480 -31.333 -30.452 1.00 39.94 225 ARG A O 1
ATOM 1670 N N . LEU A 1 226 ? 65.386 -32.080 -30.512 1.00 41.91 226 LEU A N 1
ATOM 1671 C CA . LEU A 1 226 ? 65.362 -33.524 -30.245 1.00 41.91 226 LEU A CA 1
ATOM 1672 C C . LEU A 1 226 ? 63.945 -33.980 -29.873 1.00 41.91 226 LEU A C 1
ATOM 1674 O O . LEU A 1 226 ? 63.311 -33.464 -28.957 1.00 41.91 226 LEU A O 1
ATOM 1678 N N . ALA A 1 227 ? 63.468 -34.992 -30.589 1.00 47.81 227 ALA A N 1
ATOM 1679 C CA . ALA A 1 227 ? 62.259 -35.719 -30.265 1.00 47.81 227 ALA A CA 1
ATOM 1680 C C . ALA A 1 227 ? 62.452 -36.506 -28.958 1.00 47.81 227 ALA A C 1
ATOM 1682 O O . ALA A 1 227 ? 63.265 -37.427 -28.896 1.00 47.81 227 ALA A O 1
ATOM 1683 N N . ARG A 1 228 ? 61.650 -36.203 -27.934 1.00 39.88 228 ARG A N 1
ATOM 1684 C CA . ARG A 1 228 ? 61.407 -37.116 -26.812 1.00 39.88 228 ARG A CA 1
ATOM 1685 C C . ARG A 1 228 ? 59.902 -37.261 -26.622 1.00 39.88 228 ARG A C 1
ATOM 1687 O O . ARG A 1 228 ? 59.235 -36.417 -26.034 1.00 39.88 228 ARG A O 1
ATOM 1694 N N . ARG A 1 229 ? 59.368 -38.349 -27.186 1.00 44.72 229 ARG A N 1
ATOM 1695 C CA . ARG A 1 229 ? 58.010 -38.858 -26.959 1.00 44.72 229 ARG A CA 1
ATOM 1696 C C . ARG A 1 229 ? 57.828 -39.149 -25.464 1.00 44.72 229 ARG A C 1
ATOM 1698 O O . ARG A 1 229 ? 58.069 -40.267 -25.019 1.00 44.72 229 ARG A O 1
ATOM 1705 N N . HIS A 1 230 ? 57.349 -38.171 -24.703 1.00 41.75 230 HIS A N 1
ATOM 1706 C CA . HIS A 1 230 ? 56.635 -38.449 -23.463 1.00 41.75 230 HIS A CA 1
ATOM 1707 C C . HIS A 1 230 ? 55.198 -38.816 -23.831 1.00 41.75 230 HIS A C 1
ATOM 1709 O O . HIS A 1 230 ? 54.362 -37.961 -24.112 1.00 41.75 230 HIS A O 1
ATOM 1715 N N . ARG A 1 231 ? 54.918 -40.125 -23.868 1.00 42.69 231 ARG A N 1
ATOM 1716 C CA . ARG A 1 231 ? 53.550 -40.644 -23.795 1.00 42.69 231 ARG A CA 1
ATOM 1717 C C . ARG A 1 231 ? 52.995 -40.254 -22.424 1.00 42.69 231 ARG A C 1
ATOM 1719 O O . ARG A 1 231 ? 53.143 -41.002 -21.462 1.00 42.69 231 ARG A O 1
ATOM 1726 N N . HIS A 1 232 ? 52.375 -39.081 -22.332 1.00 46.66 232 HIS A N 1
ATOM 1727 C CA . HIS A 1 232 ? 51.431 -38.818 -21.258 1.00 46.66 232 HIS A CA 1
ATOM 1728 C C . HIS A 1 232 ? 50.305 -39.837 -21.413 1.00 46.66 232 HIS A C 1
ATOM 1730 O O . HIS A 1 232 ? 49.587 -39.840 -22.413 1.00 46.66 232 HIS A O 1
ATOM 1736 N N . ARG A 1 233 ? 50.198 -40.748 -20.440 1.00 46.81 233 ARG A N 1
ATOM 1737 C CA . ARG A 1 233 ? 48.963 -41.484 -20.182 1.00 46.81 233 ARG A CA 1
ATOM 1738 C C . ARG A 1 233 ? 47.886 -40.423 -19.977 1.00 46.81 233 ARG A C 1
ATOM 1740 O O . ARG A 1 233 ? 47.806 -39.828 -18.907 1.00 46.81 233 ARG A O 1
ATOM 1747 N N . LEU A 1 234 ? 47.123 -40.148 -21.031 1.00 54.53 234 LEU A N 1
ATOM 1748 C CA . LEU A 1 234 ? 45.835 -39.489 -20.929 1.00 54.53 234 LEU A CA 1
ATOM 1749 C C . LEU A 1 234 ? 45.008 -40.399 -20.021 1.00 54.53 234 LEU A C 1
ATOM 1751 O O . LEU A 1 234 ? 44.574 -41.473 -20.438 1.00 54.53 234 LEU A O 1
ATOM 1755 N N . GLY A 1 235 ? 44.905 -40.020 -18.745 1.00 62.50 235 GLY A N 1
ATOM 1756 C CA . GLY A 1 235 ? 43.912 -40.596 -17.848 1.00 62.50 235 GLY A CA 1
ATOM 1757 C C . GLY A 1 235 ? 42.538 -40.503 -18.517 1.00 62.50 235 GLY A C 1
ATOM 1758 O O . GLY A 1 235 ? 42.362 -39.630 -19.372 1.00 62.50 235 GLY A O 1
ATOM 1759 N N . PRO A 1 236 ? 41.603 -41.413 -18.194 1.00 65.81 236 PRO A N 1
ATOM 1760 C CA . PRO A 1 236 ? 40.304 -41.501 -18.854 1.00 65.81 236 PRO A CA 1
ATOM 1761 C C . PRO A 1 236 ? 39.698 -40.103 -18.959 1.00 65.81 236 PRO A C 1
ATOM 1763 O O . PRO A 1 236 ? 39.375 -39.476 -17.951 1.00 65.81 236 PRO A O 1
ATOM 1766 N N . GLY A 1 237 ? 39.674 -39.585 -20.190 1.00 61.56 237 GLY A N 1
ATOM 1767 C CA . GLY A 1 237 ? 39.281 -38.217 -20.466 1.00 61.56 237 GLY A CA 1
ATOM 1768 C C . GLY A 1 237 ? 37.871 -38.027 -19.948 1.00 61.56 237 GLY A C 1
ATOM 1769 O O . GLY A 1 237 ? 36.962 -38.752 -20.352 1.00 61.56 237 GLY A O 1
ATOM 1770 N N . MET A 1 238 ? 37.713 -37.089 -19.018 1.00 71.00 238 MET A N 1
ATOM 1771 C CA . MET A 1 238 ? 36.411 -36.669 -18.534 1.00 71.00 238 MET A CA 1
ATOM 1772 C C . MET A 1 238 ? 35.537 -36.388 -19.758 1.00 71.00 238 MET A C 1
ATOM 1774 O O . MET A 1 238 ? 35.875 -35.532 -20.578 1.00 71.00 238 MET A O 1
ATOM 1778 N N . THR A 1 239 ? 34.466 -37.162 -19.939 1.00 86.50 239 THR A N 1
ATOM 1779 C CA . THR A 1 239 ? 33.602 -36.980 -21.103 1.00 86.50 239 THR A CA 1
ATOM 1780 C C . THR A 1 239 ? 32.999 -35.572 -21.040 1.00 86.50 239 THR A C 1
ATOM 1782 O O . THR A 1 239 ? 32.720 -35.080 -19.941 1.00 86.50 239 THR A O 1
ATOM 1785 N N . PRO A 1 240 ? 32.766 -34.899 -22.181 1.00 83.00 240 PRO A N 1
ATOM 1786 C CA . PRO A 1 240 ? 32.175 -33.558 -22.194 1.00 83.00 240 PRO A CA 1
ATOM 1787 C C . PRO A 1 240 ? 30.871 -33.461 -21.383 1.00 83.00 240 PRO A C 1
ATOM 1789 O O . PRO A 1 240 ? 30.616 -32.453 -20.729 1.00 83.00 240 PRO A O 1
ATOM 1792 N N . SER A 1 241 ? 30.091 -34.548 -21.344 1.00 81.88 241 SER A N 1
ATOM 1793 C CA . SER A 1 241 ? 28.882 -34.666 -20.522 1.00 81.88 241 SER A CA 1
ATOM 1794 C C . SER A 1 241 ? 29.173 -34.634 -19.018 1.00 81.88 241 SER A C 1
ATOM 1796 O O . SER A 1 241 ? 28.449 -33.977 -18.268 1.00 81.88 241 SER A O 1
ATOM 1798 N N . LEU A 1 242 ? 30.224 -35.322 -18.555 1.00 85.12 242 LEU A N 1
ATOM 1799 C CA . LEU A 1 242 ? 30.613 -35.306 -17.142 1.00 85.12 242 LEU A CA 1
ATOM 1800 C C . LEU A 1 242 ? 31.141 -33.923 -16.742 1.00 85.12 242 LEU A C 1
ATOM 1802 O O . LEU A 1 242 ? 30.794 -33.420 -15.675 1.00 85.12 242 LEU A O 1
ATOM 1806 N N . ALA A 1 243 ? 31.918 -33.281 -17.619 1.00 77.88 243 ALA A N 1
ATOM 1807 C CA . ALA A 1 243 ? 32.420 -31.927 -17.398 1.00 77.88 243 ALA A CA 1
ATOM 1808 C C . ALA A 1 243 ? 31.269 -30.912 -17.278 1.00 77.88 243 ALA A C 1
ATOM 1810 O O . ALA A 1 243 ? 31.218 -30.154 -16.311 1.00 77.88 243 ALA A O 1
ATOM 1811 N N . PHE A 1 244 ? 30.297 -30.953 -18.196 1.00 86.19 244 PHE A N 1
ATOM 1812 C CA . PHE A 1 244 ? 29.114 -30.089 -18.150 1.00 86.19 244 PHE A CA 1
ATOM 1813 C C . PHE A 1 244 ? 28.278 -30.311 -16.882 1.00 86.19 244 PHE A C 1
ATOM 1815 O O . PHE A 1 244 ? 27.889 -29.352 -16.214 1.00 86.19 244 PHE A O 1
ATOM 1822 N N . THR A 1 245 ? 28.057 -31.575 -16.509 1.00 83.62 245 THR A N 1
ATOM 1823 C CA . THR A 1 245 ? 27.312 -31.938 -15.292 1.00 83.62 245 THR A CA 1
ATOM 1824 C C . THR A 1 245 ? 28.014 -31.407 -14.042 1.00 83.62 245 THR A C 1
ATOM 1826 O O . THR A 1 245 ? 27.381 -30.800 -13.181 1.00 83.62 245 THR A O 1
ATOM 1829 N N . THR A 1 246 ? 29.337 -31.560 -13.973 1.00 84.31 246 THR A N 1
ATOM 1830 C CA . THR A 1 246 ? 30.150 -31.097 -12.839 1.00 84.31 246 THR A CA 1
ATOM 1831 C C . THR A 1 246 ? 30.124 -29.573 -12.715 1.00 84.31 246 THR A C 1
ATOM 1833 O O . THR A 1 246 ? 29.909 -29.050 -11.624 1.00 84.31 246 THR A O 1
ATOM 1836 N N . ILE A 1 247 ? 30.277 -28.850 -13.831 1.00 85.12 247 ILE A N 1
ATOM 1837 C CA . ILE A 1 247 ? 30.215 -27.380 -13.855 1.00 85.12 247 ILE A CA 1
ATOM 1838 C C . ILE A 1 247 ? 28.825 -26.888 -13.438 1.00 85.12 247 ILE A C 1
ATOM 1840 O O . ILE A 1 247 ? 28.717 -25.958 -12.640 1.00 85.12 247 ILE A O 1
ATOM 1844 N N . THR A 1 248 ? 27.765 -27.530 -13.930 1.00 81.75 248 THR A N 1
ATOM 1845 C CA . THR A 1 248 ? 26.379 -27.164 -13.603 1.00 81.75 248 THR A CA 1
ATOM 1846 C C . THR A 1 248 ? 26.103 -27.328 -12.111 1.00 81.75 248 THR A C 1
ATOM 1848 O O . THR A 1 248 ? 25.615 -26.398 -11.470 1.00 81.75 248 THR A O 1
ATOM 1851 N N . TRP A 1 249 ? 26.480 -28.467 -11.522 1.00 90.25 249 TRP A N 1
ATOM 1852 C CA . TRP A 1 249 ? 26.326 -28.687 -10.083 1.00 90.25 249 TRP A CA 1
ATOM 1853 C C . TRP A 1 249 ? 27.160 -27.715 -9.247 1.00 90.25 249 TRP A C 1
ATOM 1855 O O . TRP A 1 249 ? 26.657 -27.182 -8.260 1.00 90.25 249 TRP A O 1
ATOM 1865 N N . ALA A 1 250 ? 28.394 -27.417 -9.662 1.00 79.31 250 ALA A N 1
ATOM 1866 C CA . ALA A 1 250 ? 29.222 -26.419 -8.988 1.00 79.31 250 ALA A CA 1
ATOM 1867 C C . ALA A 1 250 ? 28.573 -25.021 -9.013 1.00 79.31 250 ALA A C 1
ATOM 1869 O O . ALA A 1 250 ? 28.549 -24.338 -7.989 1.00 79.31 250 ALA A O 1
ATOM 1870 N N . ALA A 1 251 ? 27.994 -24.613 -10.148 1.00 73.56 251 ALA A N 1
ATOM 1871 C CA . ALA A 1 251 ? 27.286 -23.341 -10.277 1.00 73.56 251 ALA A CA 1
ATOM 1872 C C . ALA A 1 251 ? 26.031 -23.278 -9.389 1.00 73.56 251 ALA A C 1
ATOM 1874 O O . ALA A 1 251 ? 25.811 -22.273 -8.712 1.00 73.56 251 ALA A O 1
ATOM 1875 N N . ILE A 1 252 ? 25.244 -24.359 -9.337 1.00 79.06 252 ILE A N 1
ATOM 1876 C CA . ILE A 1 252 ? 24.064 -24.468 -8.465 1.00 79.06 252 ILE A CA 1
ATOM 1877 C C . ILE A 1 252 ? 24.470 -24.326 -6.993 1.00 79.06 252 ILE A C 1
ATOM 1879 O O . ILE A 1 252 ? 23.887 -23.526 -6.264 1.00 79.06 252 ILE A O 1
ATOM 1883 N N . VAL A 1 253 ? 25.500 -25.055 -6.557 1.00 80.44 253 VAL A N 1
ATOM 1884 C CA . VAL A 1 253 ? 25.995 -25.002 -5.173 1.00 80.44 253 VAL A CA 1
ATOM 1885 C C . VAL A 1 253 ? 26.484 -23.596 -4.810 1.00 80.44 253 VAL A C 1
ATOM 1887 O O . VAL A 1 253 ? 26.127 -23.080 -3.751 1.00 80.44 253 VAL A O 1
ATOM 1890 N N . LEU A 1 254 ? 27.238 -22.935 -5.696 1.00 78.06 254 LEU A N 1
ATOM 1891 C CA . LEU A 1 254 ? 27.674 -21.549 -5.492 1.00 78.06 254 LEU A CA 1
ATOM 1892 C C . LEU A 1 254 ? 26.492 -20.578 -5.375 1.00 78.06 254 LEU A C 1
ATOM 1894 O O . LEU A 1 254 ? 26.517 -19.684 -4.528 1.00 78.06 254 LEU A O 1
ATOM 1898 N N . LEU A 1 255 ? 25.441 -20.773 -6.174 1.00 78.38 255 LEU A N 1
ATOM 1899 C CA . LEU A 1 255 ? 24.228 -19.959 -6.115 1.00 78.38 255 LEU A CA 1
ATOM 1900 C C . LEU A 1 255 ? 23.488 -20.146 -4.782 1.00 78.38 255 LEU A C 1
ATOM 1902 O O . LEU A 1 255 ? 23.085 -19.157 -4.169 1.00 78.38 255 LEU A O 1
ATOM 1906 N N . PHE A 1 256 ? 23.384 -21.380 -4.277 1.00 76.12 256 PHE A N 1
ATOM 1907 C CA . PHE A 1 256 ? 22.807 -21.652 -2.956 1.00 76.12 256 PHE A CA 1
ATOM 1908 C C . PHE A 1 256 ? 23.616 -21.023 -1.817 1.00 76.12 256 PHE A C 1
ATOM 1910 O O . PHE A 1 256 ? 23.025 -20.444 -0.905 1.00 76.12 256 PHE A O 1
ATOM 1917 N N . PHE A 1 257 ? 24.952 -21.066 -1.871 1.00 79.56 257 PHE A N 1
ATOM 1918 C CA . PHE A 1 257 ? 25.788 -20.375 -0.884 1.00 79.56 257 PHE A CA 1
ATOM 1919 C C . PHE A 1 257 ? 25.635 -18.852 -0.956 1.00 79.56 257 PHE A C 1
ATOM 1921 O O . PHE A 1 257 ? 25.555 -18.202 0.088 1.00 79.56 257 PHE A O 1
ATOM 1928 N N . GLY A 1 258 ? 25.526 -18.284 -2.161 1.00 76.56 258 GLY A N 1
ATOM 1929 C CA . GLY A 1 258 ? 25.223 -16.866 -2.357 1.00 76.56 258 GLY A CA 1
ATOM 1930 C C . GLY A 1 258 ? 23.875 -16.475 -1.747 1.00 76.56 258 GLY A C 1
ATOM 1931 O O . GLY A 1 258 ? 23.798 -15.515 -0.981 1.00 76.56 258 GLY A O 1
ATOM 1932 N N . LEU A 1 259 ? 22.826 -17.262 -1.999 1.00 72.81 259 LEU A N 1
ATOM 1933 C CA . LEU A 1 259 ? 21.501 -17.042 -1.418 1.00 72.81 259 LEU A CA 1
ATOM 1934 C C . LEU A 1 259 ? 21.522 -17.162 0.113 1.00 72.81 259 LEU A C 1
ATOM 1936 O O . LEU A 1 259 ? 20.959 -16.315 0.804 1.00 72.81 259 LEU A O 1
ATOM 1940 N N . ALA A 1 260 ? 22.204 -18.170 0.660 1.00 66.00 260 ALA A N 1
ATOM 1941 C CA . ALA A 1 260 ? 22.345 -18.347 2.103 1.00 66.00 260 ALA A CA 1
ATOM 1942 C C . ALA A 1 260 ? 23.090 -17.173 2.761 1.00 66.00 260 ALA A C 1
ATOM 1944 O O . ALA A 1 260 ? 22.699 -16.728 3.842 1.00 66.00 260 ALA A O 1
ATOM 1945 N N . ALA A 1 261 ? 24.125 -16.637 2.106 1.00 75.81 261 ALA A N 1
ATOM 1946 C CA . ALA A 1 261 ? 24.844 -15.454 2.568 1.00 75.81 261 ALA A CA 1
ATOM 1947 C C . ALA A 1 261 ? 23.940 -14.211 2.581 1.00 75.81 261 ALA A C 1
ATOM 1949 O O . ALA A 1 261 ? 23.883 -13.521 3.598 1.00 75.81 261 ALA A O 1
ATOM 1950 N N . VAL A 1 262 ? 23.161 -13.984 1.517 1.00 73.44 262 VAL A N 1
ATOM 1951 C CA . VAL A 1 262 ? 22.188 -12.880 1.449 1.00 73.44 262 VAL A CA 1
ATOM 1952 C C . VAL A 1 262 ? 21.111 -13.031 2.522 1.00 73.44 262 VAL A C 1
ATOM 1954 O O . VAL A 1 262 ? 20.813 -12.078 3.233 1.00 73.44 262 VAL A O 1
ATOM 1957 N N . LEU A 1 263 ? 20.558 -14.230 2.716 1.00 70.38 263 LEU A N 1
ATOM 1958 C CA . LEU A 1 263 ? 19.570 -14.479 3.769 1.00 70.38 263 LEU A CA 1
ATOM 1959 C C . LEU A 1 263 ? 20.156 -14.267 5.168 1.00 70.38 263 LEU A C 1
ATOM 1961 O O . LEU A 1 263 ? 19.472 -13.739 6.046 1.00 70.38 263 LEU A O 1
ATOM 1965 N N . ARG A 1 264 ? 21.421 -14.640 5.391 1.00 76.31 264 ARG A N 1
ATOM 1966 C CA . ARG A 1 264 ? 22.135 -14.354 6.641 1.00 76.31 264 ARG A CA 1
ATOM 1967 C C . ARG A 1 264 ? 22.315 -12.852 6.843 1.00 76.31 264 ARG A C 1
ATOM 1969 O O . ARG A 1 264 ? 22.078 -12.376 7.948 1.00 76.31 264 ARG A O 1
ATOM 1976 N N . GLU A 1 265 ? 22.695 -12.114 5.808 1.00 72.94 265 GLU A N 1
ATOM 1977 C CA . GLU A 1 265 ? 22.861 -10.662 5.865 1.00 72.94 265 GLU A CA 1
ATOM 1978 C C . GLU A 1 265 ? 21.523 -9.955 6.100 1.00 72.94 265 GLU A C 1
ATOM 1980 O O . GLU A 1 265 ? 21.436 -9.100 6.971 1.00 72.94 265 GLU A O 1
ATOM 1985 N N . VAL A 1 266 ? 20.443 -10.397 5.453 1.00 64.69 266 VAL A N 1
ATOM 1986 C CA . VAL A 1 266 ? 19.076 -9.921 5.717 1.00 64.69 266 VAL A CA 1
ATOM 1987 C C . VAL A 1 266 ? 18.649 -10.230 7.151 1.00 64.69 266 VAL A C 1
ATOM 1989 O O . VAL A 1 266 ? 18.047 -9.379 7.799 1.00 64.69 266 VAL A O 1
ATOM 1992 N N . ARG A 1 267 ? 18.967 -11.414 7.690 1.00 67.38 267 ARG A N 1
ATOM 1993 C CA . ARG A 1 267 ? 18.688 -11.754 9.097 1.00 67.38 267 ARG A CA 1
ATOM 1994 C C . ARG A 1 267 ? 19.502 -10.900 10.063 1.00 67.38 267 ARG A C 1
ATOM 1996 O O . ARG A 1 267 ? 18.959 -10.486 11.079 1.00 67.38 267 ARG A O 1
ATOM 2003 N N . LEU A 1 268 ? 20.767 -10.620 9.754 1.00 66.00 268 LEU A N 1
ATOM 2004 C CA . LEU A 1 268 ? 21.612 -9.729 10.549 1.00 66.00 268 LEU A CA 1
ATOM 2005 C C . LEU A 1 268 ? 21.110 -8.291 10.480 1.00 66.00 268 LEU A C 1
ATOM 2007 O O . LEU A 1 268 ? 20.959 -7.675 11.521 1.00 66.00 268 LEU A O 1
ATOM 2011 N N . LEU A 1 269 ? 20.761 -7.787 9.297 1.00 62.66 269 LEU A N 1
ATOM 2012 C CA . LEU A 1 269 ? 20.155 -6.470 9.118 1.00 62.66 269 LEU A CA 1
ATOM 2013 C C . LEU A 1 269 ? 18.823 -6.376 9.857 1.00 62.66 269 LEU A C 1
ATOM 2015 O O . LEU A 1 269 ? 18.622 -5.415 10.584 1.00 62.66 269 LEU A O 1
ATOM 2019 N N . ARG A 1 270 ? 17.953 -7.389 9.770 1.00 56.28 270 ARG A N 1
ATOM 2020 C CA . ARG A 1 270 ? 16.719 -7.462 10.570 1.00 56.28 270 ARG A CA 1
ATOM 2021 C C . ARG A 1 270 ? 17.010 -7.495 12.065 1.00 56.28 270 ARG A C 1
ATOM 2023 O O . ARG A 1 270 ? 16.327 -6.814 12.812 1.00 56.28 270 ARG A O 1
ATOM 2030 N N . ALA A 1 271 ? 18.014 -8.247 12.509 1.00 55.62 271 ALA A N 1
ATOM 2031 C CA . ALA A 1 271 ? 18.399 -8.310 13.915 1.00 55.62 271 ALA A CA 1
ATOM 2032 C C . ALA A 1 271 ? 19.026 -7.000 14.411 1.00 55.62 271 ALA A C 1
ATOM 2034 O O . ALA A 1 271 ? 18.844 -6.664 15.573 1.00 55.62 271 ALA A O 1
ATOM 2035 N N . THR A 1 272 ? 19.742 -6.270 13.556 1.00 54.22 272 THR A N 1
ATOM 2036 C CA . THR A 1 272 ? 20.271 -4.932 13.842 1.00 54.22 272 THR A CA 1
ATOM 2037 C C . THR A 1 272 ? 19.132 -3.921 13.878 1.00 54.22 272 THR A C 1
ATOM 2039 O O . THR A 1 272 ? 19.009 -3.204 14.854 1.00 54.22 272 THR A O 1
ATOM 2042 N N . VAL A 1 273 ? 18.227 -3.925 12.896 1.00 51.78 273 VAL A N 1
ATOM 2043 C CA . VAL A 1 273 ? 17.007 -3.098 12.893 1.00 51.78 273 VAL A CA 1
ATOM 2044 C C . VAL A 1 273 ? 16.148 -3.376 14.134 1.00 51.78 273 VAL A C 1
ATOM 2046 O O . VAL A 1 273 ? 15.644 -2.441 14.739 1.00 51.78 273 VAL A O 1
ATOM 2049 N N . ALA A 1 274 ? 16.021 -4.639 14.549 1.00 48.84 274 ALA A N 1
ATOM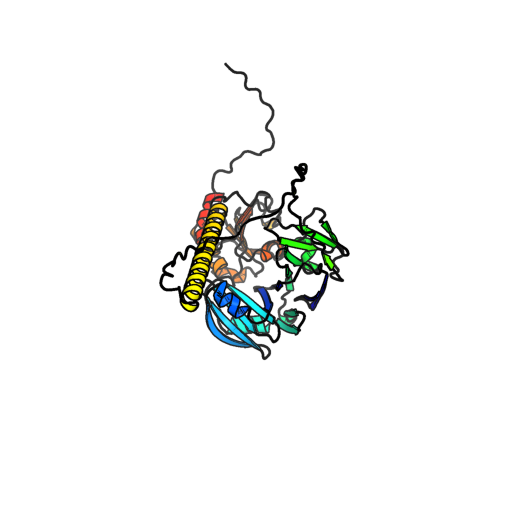 2050 C CA . ALA A 1 274 ? 15.248 -5.029 15.727 1.00 48.84 274 ALA A CA 1
ATOM 2051 C C . ALA A 1 274 ? 15.953 -4.719 17.060 1.00 48.84 274 ALA A C 1
ATOM 2053 O O . ALA A 1 274 ? 15.280 -4.437 18.044 1.00 48.84 274 ALA A O 1
ATOM 2054 N N . ARG A 1 275 ? 17.293 -4.788 17.119 1.00 49.09 275 ARG A N 1
ATOM 2055 C CA . ARG A 1 275 ? 18.069 -4.457 18.331 1.00 49.09 275 ARG A CA 1
ATOM 2056 C C . ARG A 1 275 ? 18.242 -2.964 18.534 1.00 49.09 275 ARG A C 1
ATOM 2058 O O . ARG A 1 275 ? 18.389 -2.529 19.669 1.00 49.09 275 ARG A O 1
ATOM 2065 N N . THR A 1 276 ? 18.224 -2.185 17.462 1.00 46.28 276 THR A N 1
ATOM 2066 C CA . THR A 1 276 ? 18.262 -0.733 17.552 1.00 46.28 276 THR A CA 1
ATOM 2067 C C . THR A 1 276 ? 16.829 -0.208 17.555 1.00 46.28 276 THR A C 1
ATOM 2069 O O . THR A 1 276 ? 16.382 0.423 16.601 1.00 46.28 276 THR A O 1
ATOM 2072 N N . THR A 1 277 ? 16.099 -0.450 18.647 1.00 48.38 277 THR A N 1
ATOM 2073 C CA . THR A 1 277 ? 14.799 0.197 18.921 1.00 48.38 277 THR A CA 1
ATOM 2074 C C . THR A 1 277 ? 14.889 1.729 18.904 1.00 48.38 277 THR A C 1
ATOM 2076 O O . THR A 1 277 ? 13.884 2.393 18.676 1.00 48.38 277 THR A O 1
ATOM 2079 N N . ASP A 1 278 ? 16.101 2.280 19.031 1.00 46.41 278 ASP A N 1
ATOM 2080 C CA . ASP A 1 278 ? 16.403 3.712 18.915 1.00 46.41 278 ASP A CA 1
ATOM 2081 C C . ASP A 1 278 ? 16.949 4.134 17.522 1.00 46.41 278 ASP A C 1
ATOM 2083 O O . ASP A 1 278 ? 17.313 5.287 17.315 1.00 46.41 278 ASP A O 1
ATOM 2087 N N . GLY A 1 279 ? 17.059 3.224 16.542 1.00 38.91 279 GLY A N 1
ATOM 2088 C CA . GLY A 1 279 ? 18.100 3.319 15.500 1.00 38.91 279 GLY A CA 1
ATOM 2089 C C . GLY A 1 279 ? 17.755 3.789 14.089 1.00 38.91 279 GLY A C 1
ATOM 2090 O O . GLY A 1 279 ? 18.677 3.998 13.305 1.00 38.91 279 GLY A O 1
ATOM 2091 N N . PHE A 1 280 ? 16.484 3.952 13.724 1.00 43.03 280 PHE A N 1
ATOM 2092 C CA . PHE A 1 280 ? 16.110 4.565 12.432 1.00 43.03 280 PHE A CA 1
ATOM 2093 C C . PHE A 1 280 ? 15.273 5.841 12.582 1.00 43.03 280 PHE A C 1
ATOM 2095 O O . PHE A 1 280 ? 15.022 6.529 11.596 1.00 43.03 280 PHE A O 1
ATOM 2102 N N . ALA A 1 281 ? 14.930 6.216 13.816 1.00 45.53 281 ALA A N 1
ATOM 2103 C CA . ALA A 1 281 ? 14.311 7.491 14.156 1.00 45.53 281 ALA A CA 1
ATOM 2104 C C . ALA A 1 281 ? 15.378 8.502 14.615 1.00 45.53 281 ALA A C 1
ATOM 2106 O O . ALA A 1 281 ? 15.281 9.066 15.697 1.00 45.53 281 ALA A O 1
ATOM 2107 N N . ALA A 1 282 ? 16.426 8.739 13.816 1.00 45.19 282 ALA A N 1
ATOM 2108 C CA . ALA A 1 282 ? 17.357 9.837 14.124 1.00 45.19 282 ALA A CA 1
ATOM 2109 C C . ALA A 1 282 ? 16.672 11.213 14.003 1.00 45.19 282 ALA A C 1
ATOM 2111 O O . ALA A 1 282 ? 17.157 12.207 14.534 1.00 45.19 282 ALA A O 1
ATOM 2112 N N . VAL A 1 283 ? 15.523 11.261 13.324 1.00 56.31 283 VAL A N 1
ATOM 2113 C CA . VAL A 1 283 ? 14.639 12.421 13.298 1.00 56.31 283 VAL A CA 1
ATOM 2114 C C . VAL A 1 283 ? 13.300 11.977 13.890 1.00 56.31 283 VAL A C 1
ATOM 2116 O O . VAL A 1 283 ? 12.697 11.043 13.352 1.00 56.31 283 VAL A O 1
ATOM 2119 N N . PRO A 1 284 ? 12.839 12.591 14.996 1.00 67.50 284 PRO A N 1
ATOM 2120 C CA . PRO A 1 284 ? 11.488 12.385 15.501 1.00 67.50 284 PRO A CA 1
ATOM 2121 C C . PRO A 1 284 ? 10.481 12.594 14.363 1.00 67.50 284 PRO A C 1
ATOM 2123 O O . PRO A 1 284 ? 10.693 13.495 13.546 1.00 67.50 284 PRO A O 1
ATOM 2126 N N . PRO A 1 285 ? 9.403 11.798 14.270 1.00 77.44 285 PRO A N 1
ATOM 2127 C CA . PRO A 1 285 ? 8.386 12.035 13.257 1.00 77.44 285 PRO A CA 1
ATOM 2128 C C . PRO A 1 285 ? 7.847 13.466 13.414 1.00 77.44 285 PRO A C 1
ATOM 2130 O O . PRO A 1 285 ? 7.344 13.837 14.473 1.00 77.44 285 PRO A O 1
ATOM 2133 N N . ASP A 1 286 ? 7.973 14.289 12.369 1.00 85.50 286 ASP A N 1
ATOM 2134 C CA . ASP A 1 286 ? 7.393 15.639 12.328 1.00 85.50 286 ASP A CA 1
ATOM 2135 C C . ASP A 1 286 ? 5.888 15.527 12.050 1.00 85.50 286 ASP A C 1
ATOM 2137 O O . ASP A 1 286 ? 5.393 15.873 10.980 1.00 85.50 286 ASP A O 1
ATOM 2141 N N . LEU A 1 287 ? 5.182 14.922 13.004 1.00 91.31 287 LEU A N 1
ATOM 2142 C CA . LEU A 1 287 ? 3.771 14.589 12.929 1.00 91.31 287 LEU A CA 1
ATOM 2143 C C . LEU A 1 287 ? 3.068 15.136 14.169 1.00 91.31 287 LEU A C 1
ATOM 2145 O O . LEU A 1 287 ? 3.454 14.847 15.303 1.00 91.31 287 LEU A O 1
ATOM 2149 N N . VAL A 1 288 ? 2.024 15.925 13.945 1.00 94.12 288 VAL A N 1
ATOM 2150 C CA . VAL A 1 288 ? 1.186 16.514 14.991 1.00 94.12 288 VAL A CA 1
ATOM 2151 C C . VAL A 1 288 ? -0.246 16.082 14.713 1.00 94.12 288 VAL A C 1
ATOM 2153 O O . VAL A 1 288 ? -0.774 16.400 13.652 1.00 94.12 288 VAL A O 1
ATOM 2156 N N . LEU A 1 289 ? -0.864 15.347 15.642 1.00 93.38 289 LEU A N 1
ATOM 2157 C CA . LEU A 1 289 ? -2.244 14.864 15.467 1.00 93.38 289 LEU A CA 1
ATOM 2158 C C . LEU A 1 289 ? -3.292 15.937 15.811 1.00 93.38 289 LEU A C 1
ATOM 2160 O O . LEU A 1 289 ? -4.473 15.765 15.525 1.00 93.38 289 LEU A O 1
ATOM 2164 N N . GLY A 1 290 ? -2.857 17.054 16.399 1.00 89.06 290 GLY A N 1
ATOM 2165 C CA . GLY A 1 290 ? -3.688 18.212 16.716 1.00 89.06 290 GLY A CA 1
ATOM 2166 C C . GLY A 1 290 ? -4.128 18.276 18.185 1.00 89.06 290 GLY A C 1
ATOM 2167 O O . GLY A 1 290 ? -3.895 17.349 18.962 1.00 89.06 290 GLY A O 1
ATOM 2168 N N . PRO A 1 291 ? -4.792 19.376 18.585 1.00 89.56 291 PRO A N 1
ATOM 2169 C CA . PRO A 1 291 ? -5.094 19.685 19.986 1.00 89.56 291 PRO A CA 1
ATOM 2170 C C . PRO A 1 291 ? -6.071 18.706 20.648 1.00 89.56 291 PRO A C 1
ATOM 2172 O O . PRO A 1 291 ? -6.100 18.615 21.868 1.00 89.56 291 PRO A O 1
ATOM 2175 N N . ARG A 1 292 ? -6.840 17.928 19.874 1.00 92.69 292 ARG A N 1
ATOM 2176 C CA . ARG A 1 292 ? -7.711 16.863 20.411 1.00 92.69 292 ARG A CA 1
ATOM 2177 C C . ARG A 1 292 ? -6.944 15.740 21.104 1.00 92.69 292 ARG A C 1
ATOM 2179 O O . ARG A 1 292 ? -7.526 15.023 21.908 1.00 92.69 292 ARG A O 1
ATOM 2186 N N . PHE A 1 293 ? -5.664 15.594 20.776 1.00 93.38 293 PHE A N 1
ATOM 2187 C CA . PHE A 1 293 ? -4.768 14.616 21.381 1.00 93.38 293 PHE A CA 1
ATOM 2188 C C . PHE A 1 293 ? -3.802 15.260 22.390 1.00 93.38 293 PHE A C 1
ATOM 2190 O O . PHE A 1 293 ? -2.987 14.558 22.983 1.00 93.38 293 PHE A O 1
ATOM 2197 N N . ALA A 1 294 ? -3.882 16.581 22.593 1.00 88.75 294 ALA A N 1
ATOM 2198 C CA . ALA A 1 294 ? -3.096 17.295 23.593 1.00 88.75 294 ALA A CA 1
ATOM 2199 C C . ALA A 1 294 ? -3.692 17.074 24.994 1.00 88.75 294 ALA A C 1
ATOM 2201 O O . ALA A 1 294 ? -4.908 17.127 25.173 1.00 88.75 294 ALA A O 1
ATOM 2202 N N . GLY A 1 295 ? -2.841 16.802 25.986 1.00 80.69 295 GLY A N 1
ATOM 2203 C CA . GLY A 1 295 ? -3.251 16.563 27.380 1.00 80.69 295 GLY A CA 1
ATOM 2204 C C . GLY A 1 295 ? -4.071 15.287 27.645 1.00 80.69 295 GLY A C 1
ATOM 2205 O O . GLY A 1 295 ? -4.540 15.100 28.765 1.00 80.69 295 GLY A O 1
ATOM 2206 N N . GLY A 1 296 ? -4.268 14.428 26.637 1.00 76.00 296 GLY A N 1
ATOM 2207 C CA . GLY A 1 296 ? -4.995 13.159 26.750 1.00 76.00 296 GLY A CA 1
ATOM 2208 C C . GLY A 1 296 ? -4.089 11.944 26.976 1.00 76.00 296 GLY A C 1
ATOM 2209 O O . GLY A 1 296 ? -2.970 12.056 27.477 1.00 76.00 296 GLY A O 1
ATOM 2210 N N . SER A 1 297 ? -4.573 10.762 26.576 1.00 74.19 297 SER A N 1
ATOM 2211 C CA . SER A 1 297 ? -3.791 9.521 26.581 1.00 74.19 297 SER A CA 1
ATOM 2212 C C . SER A 1 297 ? -2.479 9.687 25.817 1.00 74.19 297 SER A C 1
ATOM 2214 O O . SER A 1 297 ? -2.465 10.088 24.653 1.00 74.19 297 SER A O 1
ATOM 2216 N N . ARG A 1 298 ? -1.368 9.301 26.449 1.00 89.88 298 ARG A N 1
ATOM 2217 C CA . ARG A 1 298 ? -0.032 9.415 25.850 1.00 89.88 298 ARG A CA 1
ATOM 2218 C C . ARG A 1 298 ? 0.166 8.477 24.657 1.00 89.88 298 ARG A C 1
ATOM 2220 O O . ARG A 1 298 ? 1.061 8.700 23.848 1.00 89.88 298 ARG A O 1
ATOM 2227 N N . ILE A 1 299 ? -0.643 7.422 24.553 1.00 96.62 299 ILE A N 1
ATOM 2228 C CA . ILE A 1 299 ? -0.572 6.427 23.484 1.00 96.62 299 ILE A CA 1
ATOM 2229 C C . ILE A 1 299 ? -1.781 6.583 22.566 1.00 96.62 299 ILE A C 1
ATOM 2231 O O . ILE A 1 299 ? -2.925 6.569 23.018 1.00 96.62 299 ILE A O 1
ATOM 2235 N N . VAL A 1 300 ? -1.531 6.673 21.263 1.00 97.19 300 VAL A N 1
ATOM 2236 C CA . VAL A 1 300 ? -2.572 6.651 20.231 1.00 97.19 300 VAL A CA 1
ATOM 2237 C C . VAL A 1 300 ? -2.313 5.489 19.284 1.00 97.19 300 VAL A C 1
ATOM 2239 O O . VAL A 1 300 ? -1.198 5.322 18.793 1.00 97.19 300 VAL A O 1
ATOM 2242 N N . ALA A 1 301 ? -3.340 4.693 19.006 1.00 97.44 301 ALA A N 1
ATOM 2243 C CA . ALA A 1 301 ? -3.289 3.622 18.021 1.00 97.44 301 ALA A CA 1
ATOM 2244 C C . ALA A 1 301 ? -4.182 3.975 16.829 1.00 97.44 301 ALA A C 1
ATOM 2246 O O . ALA A 1 301 ? -5.403 3.998 16.960 1.00 97.44 301 ALA A O 1
ATOM 2247 N N . ALA A 1 302 ? -3.593 4.241 15.663 1.00 97.06 302 ALA A N 1
ATOM 2248 C CA . ALA A 1 302 ? -4.357 4.388 14.431 1.00 97.06 302 ALA A CA 1
ATOM 2249 C C . ALA A 1 302 ? -4.826 3.002 13.962 1.00 97.06 302 ALA A C 1
ATOM 2251 O O . ALA A 1 302 ? -3.992 2.144 13.662 1.00 97.06 302 ALA A O 1
ATOM 2252 N N . VAL A 1 303 ? -6.141 2.777 13.925 1.00 96.31 303 VAL A N 1
ATOM 2253 C CA . VAL A 1 303 ? -6.782 1.486 13.648 1.00 96.31 303 VAL A CA 1
ATOM 2254 C C . VAL A 1 303 ? -7.963 1.581 12.669 1.00 96.31 303 VAL A C 1
ATOM 2256 O O . VAL A 1 303 ? -8.661 2.589 12.602 1.00 96.31 303 VAL A O 1
ATOM 2259 N N . ASP A 1 304 ? -8.185 0.498 11.919 1.00 93.44 304 ASP A N 1
ATOM 2260 C CA . ASP A 1 304 ? -9.293 0.308 10.967 1.00 93.44 304 ASP A CA 1
ATOM 2261 C C . ASP A 1 304 ? -10.028 -1.000 11.311 1.00 93.44 304 ASP A C 1
ATOM 2263 O O . ASP A 1 304 ? -9.378 -2.032 11.517 1.00 93.44 304 ASP A O 1
ATOM 2267 N N . SER A 1 305 ? -11.362 -0.966 11.404 1.00 90.81 305 SER A N 1
ATOM 2268 C CA . SER A 1 305 ? -12.175 -2.111 11.836 1.00 90.81 305 SER A CA 1
ATOM 2269 C C . SER A 1 305 ? -12.112 -3.296 10.864 1.00 90.81 305 SER A C 1
ATOM 2271 O O . SER A 1 305 ? -12.302 -4.446 11.261 1.00 90.81 305 SER A O 1
ATOM 2273 N N . GLY A 1 306 ? -11.774 -3.042 9.597 1.00 81.81 306 GLY A N 1
ATOM 2274 C CA . GLY A 1 306 ? -11.581 -4.042 8.552 1.00 81.81 306 GLY A CA 1
ATOM 2275 C C . GLY A 1 306 ? -10.195 -4.698 8.543 1.00 81.81 306 GLY A C 1
ATOM 2276 O O . GLY A 1 306 ? -9.964 -5.603 7.726 1.00 81.81 306 GLY A O 1
ATOM 2277 N N . CYS A 1 307 ? -9.275 -4.267 9.415 1.00 84.06 307 CYS A N 1
ATOM 2278 C CA . CYS A 1 307 ? -7.926 -4.815 9.553 1.00 84.06 307 CYS A CA 1
ATOM 2279 C C . CYS A 1 307 ? -7.837 -5.784 10.754 1.00 84.06 307 CYS A C 1
ATOM 2281 O O . CYS A 1 307 ? -7.850 -5.340 11.905 1.00 84.06 307 CYS A O 1
ATOM 2283 N N . PRO A 1 308 ? -7.665 -7.107 10.534 1.00 81.62 308 PRO A N 1
ATOM 2284 C CA . PRO A 1 308 ? -7.584 -8.085 11.626 1.00 81.62 308 PRO A CA 1
ATOM 2285 C C . PRO A 1 308 ? -6.472 -7.789 12.639 1.00 81.62 308 PRO A C 1
ATOM 2287 O O . PRO A 1 308 ? -6.648 -7.988 13.839 1.00 81.62 308 PRO A O 1
ATOM 2290 N N . LEU A 1 309 ? -5.332 -7.267 12.172 1.00 85.75 309 LEU A N 1
ATOM 2291 C CA . LEU A 1 309 ? -4.232 -6.893 13.056 1.00 85.75 309 LEU A CA 1
ATOM 2292 C C . LEU A 1 309 ? -4.570 -5.651 13.895 1.00 85.75 309 LEU A C 1
ATOM 2294 O O . LEU A 1 309 ? -4.180 -5.597 15.057 1.00 85.75 309 LEU A O 1
ATOM 2298 N N . CYS A 1 310 ? -5.331 -4.689 13.360 1.00 94.38 310 CYS A N 1
ATOM 2299 C CA . CYS A 1 310 ? -5.829 -3.551 14.137 1.00 94.38 310 CYS A CA 1
ATOM 2300 C C . CYS A 1 310 ? -6.727 -4.002 15.291 1.00 94.38 310 CYS A C 1
ATOM 2302 O O . CYS A 1 310 ? -6.540 -3.533 16.412 1.00 94.38 310 CYS A O 1
ATOM 2304 N N . LEU A 1 311 ? -7.643 -4.942 15.037 1.00 95.38 311 LEU A N 1
ATOM 2305 C CA . LEU A 1 311 ? -8.506 -5.511 16.077 1.00 95.38 311 LEU A CA 1
ATOM 2306 C C . LEU A 1 311 ? -7.679 -6.230 17.152 1.00 95.38 311 LEU A C 1
ATOM 2308 O O . LEU A 1 311 ? -7.863 -5.983 18.341 1.00 95.38 311 LEU A O 1
ATOM 2312 N N . ALA A 1 312 ? -6.698 -7.043 16.744 1.00 92.94 312 ALA A N 1
ATOM 2313 C CA . ALA A 1 312 ? -5.810 -7.738 17.677 1.00 92.94 312 ALA A CA 1
ATOM 2314 C C . ALA A 1 312 ? -4.945 -6.772 18.514 1.00 92.94 312 ALA A C 1
ATOM 2316 O O . ALA A 1 312 ? -4.698 -7.026 19.695 1.00 92.94 312 ALA A O 1
ATOM 2317 N N . VAL A 1 313 ? -4.494 -5.655 17.928 1.00 96.31 313 VAL A N 1
ATOM 2318 C CA . VAL A 1 313 ? -3.768 -4.592 18.643 1.00 96.31 313 VAL A CA 1
ATOM 2319 C C . VAL A 1 313 ? -4.684 -3.877 19.637 1.00 96.31 313 VAL A C 1
ATOM 2321 O O . VAL A 1 313 ? -4.282 -3.705 20.785 1.00 96.31 313 VAL A O 1
ATOM 2324 N N . ALA A 1 314 ? -5.910 -3.514 19.247 1.00 97.62 314 ALA A N 1
ATOM 2325 C CA . ALA A 1 314 ? -6.882 -2.879 20.140 1.00 97.62 314 ALA A CA 1
ATOM 2326 C C . ALA A 1 314 ? -7.230 -3.781 21.339 1.00 97.62 314 ALA A C 1
ATOM 2328 O O . ALA A 1 314 ? -7.136 -3.348 22.487 1.00 97.62 314 ALA A O 1
ATOM 2329 N N . GLU A 1 315 ? -7.524 -5.062 21.098 1.00 97.44 315 GLU A N 1
ATOM 2330 C CA . GLU A 1 315 ? -7.758 -6.050 22.159 1.00 97.44 315 GLU A CA 1
ATOM 2331 C C . GLU A 1 315 ? -6.531 -6.197 23.075 1.00 97.44 315 GLU A C 1
ATOM 2333 O O . GLU A 1 315 ? -6.655 -6.307 24.298 1.00 97.44 315 GLU A O 1
ATOM 2338 N N . ARG A 1 316 ? -5.314 -6.206 22.509 1.00 97.44 316 ARG A N 1
ATOM 2339 C CA . ARG A 1 316 ? -4.084 -6.313 23.304 1.00 97.44 316 ARG A CA 1
ATOM 2340 C C . ARG A 1 316 ? -3.863 -5.083 24.182 1.00 97.44 316 ARG A C 1
ATOM 2342 O O . ARG A 1 316 ? -3.577 -5.264 25.362 1.00 97.44 316 ARG A O 1
ATOM 2349 N N . LEU A 1 317 ? -4.042 -3.876 23.646 1.00 97.50 317 LEU A N 1
ATOM 2350 C CA . LEU A 1 317 ? -3.954 -2.621 24.402 1.00 97.50 317 LEU A CA 1
ATOM 2351 C C . LEU A 1 317 ? -4.949 -2.597 25.569 1.00 97.50 317 LEU A C 1
ATOM 2353 O O . LEU A 1 317 ? -4.558 -2.292 26.695 1.00 97.50 317 LEU A O 1
ATOM 2357 N N . ALA A 1 318 ? -6.200 -2.993 25.318 1.00 97.06 318 ALA A N 1
ATOM 2358 C CA . ALA A 1 318 ? -7.238 -3.063 26.342 1.00 97.06 318 ALA A CA 1
ATOM 2359 C C . ALA A 1 318 ? -6.893 -4.073 27.448 1.00 97.06 318 ALA A C 1
ATOM 2361 O O . ALA A 1 318 ? -6.977 -3.751 28.631 1.00 97.06 318 ALA A O 1
ATOM 2362 N N . ARG A 1 319 ? -6.431 -5.280 27.084 1.00 97.12 319 ARG A N 1
ATOM 2363 C CA . ARG A 1 319 ? -6.015 -6.309 28.058 1.00 97.12 319 ARG A CA 1
ATOM 2364 C C . ARG A 1 319 ? -4.833 -5.888 28.922 1.00 97.12 319 ARG A C 1
ATOM 2366 O O . ARG A 1 319 ? -4.746 -6.317 30.067 1.00 97.12 319 ARG A O 1
ATOM 2373 N N . LEU A 1 320 ? -3.922 -5.090 28.373 1.00 96.25 320 LEU A N 1
ATOM 2374 C CA . LEU A 1 320 ? -2.791 -4.542 29.119 1.00 96.25 320 LEU A CA 1
ATOM 2375 C C . LEU A 1 320 ? -3.197 -3.365 30.022 1.00 96.25 320 LEU A C 1
ATOM 2377 O O . LEU A 1 320 ? -2.356 -2.885 30.775 1.00 96.25 320 LEU A O 1
ATOM 2381 N N . GLY A 1 321 ? -4.449 -2.892 29.949 1.00 95.00 321 GLY A N 1
ATOM 2382 C CA . GLY A 1 321 ? -4.899 -1.703 30.674 1.00 95.00 321 GLY A CA 1
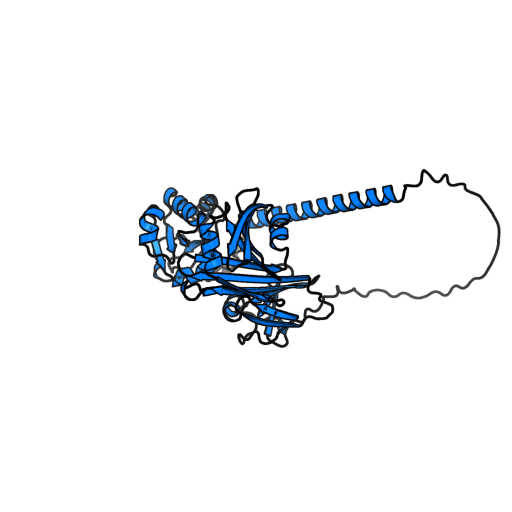ATOM 2383 C C . GLY A 1 321 ? -4.133 -0.447 30.260 1.00 95.00 321 GLY A C 1
ATOM 2384 O O . GLY A 1 321 ? -3.922 0.441 31.080 1.00 95.00 321 GLY A O 1
ATOM 2385 N N . ALA A 1 322 ? -3.651 -0.397 29.013 1.00 92.81 322 ALA A N 1
ATOM 2386 C CA . ALA A 1 322 ? -2.875 0.734 28.533 1.00 92.81 322 ALA A CA 1
ATOM 2387 C C . ALA A 1 322 ? -3.759 1.986 28.464 1.00 92.81 322 ALA A C 1
ATOM 2389 O O . ALA A 1 322 ? -4.868 1.937 27.930 1.00 92.81 322 ALA A O 1
ATOM 2390 N N . GLU A 1 323 ? -3.241 3.125 28.929 1.00 94.75 323 GLU A N 1
ATOM 2391 C CA . GLU A 1 323 ? -3.848 4.439 28.697 1.00 94.75 323 GLU A CA 1
ATOM 2392 C C . GLU A 1 323 ? -3.673 4.835 27.223 1.00 94.75 323 GLU A C 1
ATOM 2394 O O . GLU A 1 323 ? -2.824 5.656 26.863 1.00 94.75 323 GLU A O 1
ATOM 2399 N N . ALA A 1 324 ? -4.444 4.185 26.352 1.00 96.75 324 ALA A N 1
ATOM 2400 C CA . ALA A 1 324 ? -4.373 4.320 24.909 1.00 96.75 324 ALA A CA 1
ATOM 2401 C C . ALA A 1 324 ? -5.708 4.790 24.327 1.00 96.75 324 ALA A C 1
ATOM 2403 O O . ALA A 1 324 ? -6.770 4.340 24.742 1.00 96.75 324 ALA A O 1
ATOM 2404 N N . THR A 1 325 ? -5.644 5.660 23.323 1.00 97.75 325 THR A N 1
ATOM 2405 C CA . THR A 1 325 ? -6.798 6.087 22.522 1.00 97.75 325 THR A CA 1
ATOM 2406 C C . THR A 1 325 ? -6.707 5.504 21.113 1.00 97.75 325 THR A C 1
ATOM 2408 O O . THR A 1 325 ? -5.642 5.513 20.497 1.00 97.75 325 THR A O 1
ATOM 2411 N N . LEU A 1 326 ? -7.820 5.013 20.573 1.00 97.62 326 LEU A N 1
ATOM 2412 C CA . LEU A 1 326 ? -7.916 4.560 19.188 1.00 97.62 326 LEU A CA 1
ATOM 2413 C C . LEU A 1 326 ? -8.224 5.753 18.270 1.00 97.62 326 LEU A C 1
ATOM 2415 O O . LEU A 1 326 ? -9.220 6.443 18.469 1.00 97.62 326 LEU A O 1
ATOM 2419 N N . LEU A 1 327 ? -7.385 5.993 17.263 1.00 97.25 327 LEU A N 1
ATOM 2420 C CA . LEU A 1 327 ? -7.631 6.949 16.179 1.00 97.25 327 LEU A CA 1
ATOM 2421 C C . LEU A 1 327 ? -8.156 6.186 14.958 1.00 97.25 327 LEU A C 1
ATOM 2423 O O . LEU A 1 327 ? -7.532 5.224 14.518 1.00 97.25 327 LEU A O 1
ATOM 2427 N N . THR A 1 328 ? -9.263 6.635 14.378 1.00 96.88 328 THR A N 1
ATOM 2428 C CA . THR A 1 328 ? -9.852 6.039 13.170 1.00 96.88 328 THR A CA 1
ATOM 2429 C C . THR A 1 328 ? -10.513 7.115 12.301 1.00 96.88 328 THR A C 1
ATOM 2431 O O . THR A 1 328 ? -10.780 8.222 12.770 1.00 96.88 328 THR A O 1
ATOM 2434 N N . HIS A 1 329 ? -10.786 6.825 11.028 1.00 93.50 329 HIS A N 1
ATOM 2435 C CA . HIS A 1 329 ? -11.701 7.623 10.193 1.00 93.50 329 HIS A CA 1
ATOM 2436 C C . HIS A 1 329 ? -13.156 7.147 10.288 1.00 93.50 329 HIS A C 1
ATOM 2438 O O . HIS A 1 329 ? -14.050 7.784 9.733 1.00 93.50 329 HIS A O 1
ATOM 2444 N N . GLU A 1 330 ? -13.404 6.003 10.923 1.00 93.25 330 GLU A N 1
ATOM 2445 C CA . GLU A 1 330 ? -14.728 5.391 10.998 1.00 93.25 330 GLU A CA 1
ATOM 2446 C C . GLU A 1 330 ? -15.592 6.075 12.066 1.00 93.25 330 GLU A C 1
ATOM 2448 O O . GLU A 1 330 ? -15.058 6.589 13.053 1.00 93.25 330 GLU A O 1
ATOM 2453 N N . PRO A 1 331 ? -16.931 6.082 11.930 1.00 94.62 331 PRO A N 1
ATOM 2454 C CA . PRO A 1 331 ? -17.805 6.586 12.983 1.00 94.62 331 PRO A CA 1
ATOM 2455 C C . PRO A 1 331 ? -17.591 5.818 14.301 1.00 94.62 331 PRO A C 1
ATOM 2457 O O . PRO A 1 331 ? -17.487 4.586 14.251 1.00 94.62 331 PRO A O 1
ATOM 2460 N N . PRO A 1 332 ? -17.617 6.477 15.481 1.00 95.00 332 PRO A N 1
ATOM 2461 C CA . PRO A 1 332 ? -17.385 5.811 16.770 1.00 95.00 332 PRO A CA 1
ATOM 2462 C C . PRO A 1 332 ? -18.327 4.631 17.055 1.00 95.00 332 PRO A C 1
ATOM 2464 O O . PRO A 1 332 ? -17.933 3.675 17.717 1.00 95.00 332 PRO A O 1
ATOM 2467 N N . ALA A 1 333 ? -19.550 4.660 16.511 1.00 94.38 333 ALA A N 1
ATOM 2468 C CA . ALA A 1 333 ? -20.525 3.573 16.633 1.00 94.38 333 ALA A CA 1
ATOM 2469 C C . ALA A 1 333 ? -20.024 2.233 16.055 1.00 94.38 333 ALA A C 1
ATOM 2471 O O . ALA A 1 333 ? -20.387 1.174 16.556 1.00 94.38 333 ALA A O 1
ATOM 2472 N N . THR A 1 334 ? -19.148 2.267 15.043 1.00 93.69 334 THR A N 1
ATOM 2473 C CA . THR A 1 334 ? -18.511 1.066 14.463 1.00 93.69 334 THR A CA 1
ATOM 2474 C C . THR A 1 334 ? -17.658 0.332 15.499 1.00 93.69 334 THR A C 1
ATOM 2476 O O . THR A 1 334 ? -17.524 -0.887 15.466 1.00 93.69 334 THR A O 1
ATOM 2479 N N . TRP A 1 335 ? -17.101 1.080 16.453 1.00 96.75 335 TRP A N 1
ATOM 2480 C CA . TRP A 1 335 ? -16.127 0.593 17.419 1.00 96.75 335 TRP A CA 1
ATOM 2481 C C . TRP A 1 335 ? -16.720 0.270 18.792 1.00 96.75 335 TRP A C 1
ATOM 2483 O O . TRP A 1 335 ? -15.993 -0.218 19.653 1.00 96.75 335 TRP A O 1
ATOM 2493 N N . THR A 1 336 ? -18.025 0.470 19.012 1.00 94.94 336 THR A N 1
ATOM 2494 C CA . THR A 1 336 ? -18.660 0.279 20.329 1.00 94.94 336 THR A CA 1
ATOM 2495 C C . THR A 1 336 ? -18.402 -1.109 20.924 1.00 94.94 336 THR A C 1
ATOM 2497 O O . THR A 1 336 ? -18.129 -1.217 22.116 1.00 94.94 336 THR A O 1
ATOM 2500 N N . SER A 1 337 ? -18.420 -2.166 20.106 1.00 93.38 337 SER A N 1
ATOM 2501 C CA . SER A 1 337 ? -18.099 -3.535 20.541 1.00 93.38 337 SER A CA 1
ATOM 2502 C C . SER A 1 337 ? -16.647 -3.956 20.286 1.00 93.38 337 SER A C 1
ATOM 2504 O O . SER A 1 337 ? -16.216 -4.972 20.822 1.00 93.38 337 SER A O 1
ATOM 2506 N N . LEU A 1 338 ? -15.900 -3.214 19.461 1.00 94.06 338 LEU A N 1
ATOM 2507 C CA . LEU A 1 338 ? -14.559 -3.590 18.986 1.00 94.06 338 LEU A CA 1
ATOM 2508 C C . LEU A 1 338 ? -13.427 -2.894 19.751 1.00 94.06 338 LEU A C 1
ATOM 2510 O O . LEU A 1 338 ? -12.301 -3.376 19.762 1.00 94.06 338 LEU A O 1
ATOM 2514 N N . ALA A 1 339 ? -13.704 -1.758 20.393 1.00 94.31 339 ALA A N 1
ATOM 2515 C CA . ALA A 1 339 ? -12.692 -0.978 21.102 1.00 94.31 339 ALA A CA 1
ATOM 2516 C C . ALA A 1 339 ? -12.291 -1.581 22.455 1.00 94.31 339 ALA A C 1
ATOM 2518 O O . ALA A 1 339 ? -11.331 -1.118 23.064 1.00 94.31 339 ALA A O 1
ATOM 2519 N N . HIS A 1 340 ? -13.027 -2.584 22.950 1.00 95.56 340 HIS A N 1
ATOM 2520 C CA . HIS A 1 340 ? -12.771 -3.228 24.243 1.00 95.56 340 HIS A CA 1
ATOM 2521 C C . HIS A 1 340 ? -12.643 -2.228 25.412 1.00 95.56 340 HIS A C 1
ATOM 2523 O O . HIS A 1 340 ? -11.834 -2.412 26.316 1.00 95.56 340 HIS A O 1
ATOM 2529 N N . GLY A 1 341 ? -13.445 -1.157 25.384 1.00 95.25 341 GLY A N 1
ATOM 2530 C CA . GLY A 1 341 ? -13.454 -0.109 26.410 1.00 95.25 341 GLY A CA 1
ATOM 2531 C C . GLY A 1 341 ? -12.411 0.999 26.226 1.00 95.25 341 GLY A C 1
ATOM 2532 O O . GLY A 1 341 ? -12.430 1.960 26.990 1.00 95.25 341 GLY A O 1
ATOM 2533 N N . LEU A 1 342 ? -11.538 0.912 25.216 1.00 97.06 342 LEU A N 1
ATOM 2534 C CA . LEU A 1 342 ? -10.617 2.001 24.887 1.00 97.06 342 LEU A CA 1
ATOM 2535 C C . LEU A 1 342 ? -11.384 3.208 24.311 1.00 97.06 342 LEU A C 1
ATOM 2537 O O . LEU A 1 342 ? -12.317 3.016 23.523 1.00 97.06 342 LEU A O 1
ATOM 2541 N N . PRO A 1 343 ? -10.992 4.452 24.644 1.00 96.69 343 PRO A N 1
ATOM 2542 C CA . PRO A 1 343 ? -11.514 5.648 23.991 1.00 96.69 343 PRO A CA 1
ATOM 2543 C C . PRO A 1 343 ? -11.283 5.607 22.477 1.00 96.69 343 PRO A C 1
ATOM 2545 O O . PRO A 1 343 ? -10.211 5.210 22.021 1.00 96.69 343 PRO A O 1
ATOM 2548 N N . VAL A 1 344 ? -12.268 6.060 21.697 1.00 97.19 344 VAL A N 1
ATOM 2549 C CA . VAL A 1 344 ? -12.194 6.116 20.229 1.00 97.19 344 VAL A CA 1
ATOM 2550 C C . VAL A 1 344 ? -12.395 7.550 19.765 1.00 97.19 344 VAL A C 1
ATOM 2552 O O . VAL A 1 344 ? -13.411 8.172 20.072 1.00 97.19 344 VAL A O 1
ATOM 2555 N N . ILE A 1 345 ? -11.449 8.058 18.982 1.00 96.62 345 ILE A N 1
ATOM 2556 C CA . ILE A 1 345 ? -11.534 9.350 18.309 1.00 96.62 345 ILE A CA 1
ATOM 2557 C C . ILE A 1 345 ? -11.657 9.104 16.806 1.00 96.62 345 ILE A C 1
ATOM 2559 O O . ILE A 1 345 ? -10.759 8.550 16.169 1.00 96.62 345 ILE A O 1
ATOM 2563 N N . SER A 1 346 ? -12.781 9.552 16.246 1.00 96.44 346 SER A N 1
ATOM 2564 C CA . SER A 1 346 ? -13.000 9.610 14.804 1.00 96.44 346 SER A CA 1
ATOM 2565 C C . SER A 1 346 ? -12.525 10.965 14.281 1.00 96.44 346 SER A C 1
ATOM 2567 O O . SER A 1 346 ? -13.177 11.987 14.508 1.00 96.44 346 SER A O 1
ATOM 2569 N N . ASP A 1 347 ? -11.363 10.989 13.630 1.00 95.31 347 ASP A N 1
ATOM 2570 C CA . ASP A 1 347 ? -10.768 12.211 13.089 1.00 95.31 347 ASP A CA 1
ATOM 2571 C C . ASP A 1 347 ? -10.141 11.940 11.718 1.00 95.31 347 ASP A C 1
ATOM 2573 O O . ASP A 1 347 ? -9.035 11.414 11.597 1.00 95.31 347 ASP A O 1
ATOM 2577 N N . GLY A 1 348 ? -10.872 12.292 10.659 1.00 87.75 348 GLY A N 1
ATOM 2578 C CA . GLY A 1 348 ? -10.455 12.032 9.281 1.00 87.75 348 GLY A CA 1
ATOM 2579 C C . GLY A 1 348 ? -9.230 12.835 8.827 1.00 87.75 348 GLY A C 1
ATOM 2580 O O . GLY A 1 348 ? -8.546 12.430 7.887 1.00 87.75 348 GLY A O 1
ATOM 2581 N N . GLU A 1 349 ? -8.925 13.972 9.455 1.00 87.75 349 GLU A N 1
ATOM 2582 C CA . GLU A 1 349 ? -7.733 14.756 9.124 1.00 87.75 349 GLU A CA 1
ATOM 2583 C C . GLU A 1 349 ? -6.487 14.134 9.753 1.00 87.75 349 GLU A C 1
ATOM 2585 O O . GLU A 1 349 ? -5.543 13.799 9.028 1.00 87.75 349 GLU A O 1
ATOM 2590 N N . ALA A 1 350 ? -6.533 13.866 11.062 1.00 91.38 350 ALA A N 1
ATOM 2591 C CA . ALA A 1 350 ? -5.467 13.150 11.754 1.00 91.38 350 ALA A CA 1
ATOM 2592 C C . ALA A 1 350 ? -5.253 11.759 11.138 1.00 91.38 350 ALA A C 1
ATOM 2594 O O . ALA A 1 350 ? -4.117 11.371 10.870 1.00 91.38 350 ALA A O 1
ATOM 2595 N N . TRP A 1 351 ? -6.329 11.039 10.805 1.00 91.25 351 TRP A N 1
ATOM 2596 C CA . TRP A 1 351 ? -6.242 9.753 10.117 1.00 91.25 351 TRP A CA 1
ATOM 2597 C C . TRP A 1 351 ? -5.494 9.846 8.787 1.00 91.25 351 TRP A C 1
ATOM 2599 O O . TRP A 1 351 ? -4.578 9.064 8.545 1.00 91.25 351 TRP A O 1
ATOM 2609 N N . ARG A 1 352 ? -5.827 10.812 7.917 1.00 82.69 352 ARG A N 1
ATOM 2610 C CA . ARG A 1 352 ? -5.155 10.969 6.613 1.00 82.69 352 ARG A CA 1
ATOM 2611 C C . ARG A 1 352 ? -3.645 11.135 6.765 1.00 82.69 352 ARG A C 1
ATOM 2613 O O . ARG A 1 352 ? -2.903 10.525 5.993 1.00 82.69 352 ARG A O 1
ATOM 2620 N N . SER A 1 353 ? -3.204 11.863 7.792 1.00 86.25 353 SER A N 1
ATOM 2621 C CA . SER A 1 353 ? -1.781 12.079 8.074 1.00 86.25 353 SER A CA 1
ATOM 2622 C C . SER A 1 353 ? -1.005 10.790 8.378 1.00 86.25 353 SER A C 1
ATOM 2624 O O . SER A 1 353 ? 0.188 10.740 8.103 1.00 86.25 353 SER A O 1
ATOM 2626 N N . VAL A 1 354 ? -1.664 9.723 8.853 1.00 89.06 354 VAL A N 1
ATOM 2627 C CA . VAL A 1 354 ? -1.024 8.438 9.210 1.00 89.06 354 VAL A CA 1
ATOM 2628 C C . VAL A 1 354 ? -1.473 7.251 8.359 1.00 89.06 354 VAL A C 1
ATOM 2630 O O . VAL A 1 354 ? -0.779 6.243 8.296 1.00 89.06 354 VAL A O 1
ATOM 2633 N N . SER A 1 355 ? -2.598 7.358 7.651 1.00 79.69 355 SER A N 1
ATOM 2634 C CA . SER A 1 355 ? -3.213 6.261 6.882 1.00 79.69 355 SER A CA 1
ATOM 2635 C C . SER A 1 355 ? -2.293 5.666 5.810 1.00 79.69 355 SER A C 1
ATOM 2637 O O . SER A 1 355 ? -2.358 4.474 5.501 1.00 79.69 355 SER A O 1
ATOM 2639 N N . HIS A 1 356 ? -1.373 6.472 5.275 1.00 75.25 356 HIS A N 1
ATOM 2640 C CA . HIS A 1 356 ? -0.384 6.037 4.293 1.00 75.25 356 HIS A CA 1
ATOM 2641 C C . HIS A 1 356 ? 0.628 5.024 4.860 1.00 75.25 356 HIS A C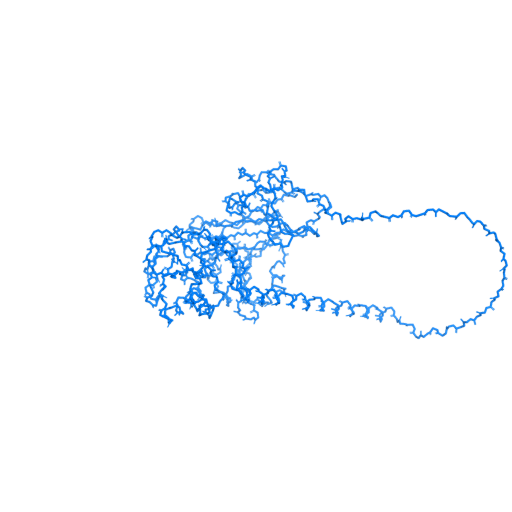 1
ATOM 2643 O O . HIS A 1 356 ? 1.251 4.292 4.086 1.00 75.25 356 HIS A O 1
ATOM 2649 N N . LEU A 1 357 ? 0.756 4.941 6.189 1.00 76.19 357 LEU A N 1
ATOM 2650 C CA . LEU A 1 357 ? 1.661 4.035 6.893 1.00 76.19 357 LEU A CA 1
ATOM 2651 C C . LEU A 1 357 ? 1.115 2.605 7.021 1.00 76.19 357 LEU A C 1
ATOM 2653 O O . LEU A 1 357 ? 1.870 1.717 7.386 1.00 76.19 357 LEU A O 1
ATOM 2657 N N . SER A 1 358 ? -0.120 2.332 6.584 1.00 79.25 358 SER A N 1
ATOM 2658 C CA . SER A 1 358 ? -0.793 1.022 6.702 1.00 79.25 358 SER A CA 1
ATOM 2659 C C . SER A 1 358 ? -1.056 0.643 8.175 1.00 79.25 358 SER A C 1
ATOM 2661 O O . SER A 1 358 ? -0.178 0.085 8.827 1.00 79.25 358 SER A O 1
ATOM 2663 N N . PRO A 1 359 ? -2.252 0.940 8.714 1.00 85.12 359 PRO A N 1
ATOM 2664 C CA . PRO A 1 359 ? -2.642 0.572 10.075 1.00 85.12 359 PRO A CA 1
ATOM 2665 C C . PRO A 1 359 ? -2.453 -0.929 10.382 1.00 85.12 359 PRO A C 1
ATOM 2667 O O . PRO A 1 359 ? -2.653 -1.759 9.489 1.00 85.12 359 PRO A O 1
ATOM 2670 N N . PRO A 1 360 ? -2.151 -1.303 11.640 1.00 93.69 360 PRO A N 1
ATOM 2671 C CA . PRO A 1 360 ? -2.102 -0.428 12.812 1.00 93.69 360 PRO A CA 1
ATOM 2672 C C . PRO A 1 360 ? -0.811 0.388 12.943 1.00 93.69 360 PRO A C 1
ATOM 2674 O O . PRO A 1 360 ? 0.277 -0.082 12.624 1.00 93.69 360 PRO A O 1
ATOM 2677 N N . VAL A 1 361 ? -0.935 1.602 13.487 1.00 94.56 361 VAL A N 1
ATOM 2678 C CA . VAL A 1 361 ? 0.207 2.457 13.851 1.00 94.56 361 VAL A CA 1
ATOM 2679 C C . VAL A 1 361 ? 0.090 2.838 15.321 1.00 94.56 361 VAL A C 1
ATOM 2681 O O . VAL A 1 361 ? -0.884 3.474 15.711 1.00 94.56 361 VAL A O 1
ATOM 2684 N N . LEU A 1 362 ? 1.076 2.469 16.136 1.00 96.06 362 LEU A N 1
ATOM 2685 C CA . LEU A 1 362 ? 1.188 2.904 17.525 1.00 96.06 362 LEU A CA 1
ATOM 2686 C C . LEU A 1 362 ? 2.032 4.170 17.597 1.00 96.06 362 LEU A C 1
ATOM 2688 O O . LEU A 1 362 ? 3.135 4.221 17.056 1.00 96.06 362 LEU A O 1
ATOM 2692 N N . MET A 1 363 ? 1.545 5.173 18.313 1.00 96.50 363 MET A N 1
ATOM 2693 C CA . MET A 1 363 ? 2.194 6.467 18.472 1.00 96.50 363 MET A CA 1
ATOM 2694 C C . MET A 1 363 ? 2.262 6.841 19.950 1.00 96.50 363 MET A C 1
ATOM 2696 O O . MET A 1 363 ? 1.279 6.703 20.672 1.00 96.50 363 MET A O 1
ATOM 2700 N N . LEU A 1 364 ? 3.421 7.335 20.381 1.00 95.19 364 LEU A N 1
ATOM 2701 C CA . LEU A 1 364 ? 3.616 7.974 21.679 1.00 95.19 364 LEU A CA 1
ATOM 2702 C C . LEU A 1 364 ? 3.625 9.483 21.469 1.00 95.19 364 LEU A C 1
ATOM 2704 O O . LEU A 1 364 ? 4.467 9.992 20.724 1.00 95.19 364 LEU A O 1
ATOM 2708 N N . LEU A 1 365 ? 2.718 10.185 22.129 1.00 95.06 365 LEU A N 1
ATOM 2709 C CA . LEU A 1 365 ? 2.548 11.625 22.018 1.00 95.06 365 LEU A CA 1
ATOM 2710 C C . LEU A 1 365 ? 3.211 12.353 23.196 1.00 95.06 365 LEU A C 1
ATOM 2712 O O . LEU A 1 365 ? 3.413 11.789 24.276 1.00 95.06 365 LEU A O 1
ATOM 2716 N N . ASP A 1 366 ? 3.578 13.612 22.974 1.00 92.50 366 ASP A N 1
ATOM 2717 C CA . ASP A 1 366 ? 3.821 14.575 24.049 1.00 92.50 366 ASP A CA 1
ATOM 2718 C C . ASP A 1 366 ? 2.545 15.356 24.408 1.00 92.50 366 ASP A C 1
ATOM 2720 O O . ASP A 1 366 ? 1.489 15.180 23.799 1.00 92.50 366 ASP A O 1
ATOM 2724 N N . GLU A 1 367 ? 2.646 16.236 25.404 1.00 92.38 367 GLU A N 1
ATOM 2725 C CA . GLU A 1 367 ? 1.523 17.034 25.911 1.00 92.38 367 GLU A CA 1
ATOM 2726 C C . GLU A 1 367 ? 0.895 17.947 24.849 1.00 92.38 367 GLU A C 1
ATOM 2728 O O . GLU A 1 367 ? -0.278 18.293 24.965 1.00 92.38 367 GLU A O 1
ATOM 2733 N N . SER A 1 368 ? 1.640 18.301 23.795 1.00 92.31 368 SER A N 1
ATOM 2734 C CA . SER A 1 368 ? 1.157 19.140 22.692 1.00 92.31 368 SER A CA 1
ATOM 2735 C C . SER A 1 368 ? 0.385 18.361 21.620 1.00 92.31 368 SER A C 1
ATOM 2737 O O . SER A 1 368 ? -0.153 18.960 20.688 1.00 92.31 368 SER A O 1
ATOM 2739 N N . GLY A 1 369 ? 0.338 17.029 21.721 1.00 93.50 369 GLY A N 1
ATOM 2740 C CA . GLY A 1 369 ? -0.226 16.157 20.692 1.00 93.50 369 GLY A CA 1
ATOM 2741 C C . GLY A 1 369 ? 0.742 15.854 19.539 1.00 93.50 369 GLY A C 1
ATOM 2742 O O . GLY A 1 369 ? 0.319 15.372 18.481 1.00 93.50 369 GLY A O 1
ATOM 2743 N N . ARG A 1 370 ? 2.041 16.142 19.706 1.00 94.00 370 ARG A N 1
ATOM 2744 C CA . ARG A 1 370 ? 3.088 15.805 18.732 1.00 94.00 370 ARG A CA 1
ATOM 2745 C C . ARG A 1 370 ? 3.597 14.389 18.972 1.00 94.00 370 ARG A C 1
ATOM 2747 O O . ARG A 1 370 ? 3.842 13.978 20.104 1.00 94.00 370 ARG A O 1
ATOM 2754 N N . VAL A 1 371 ? 3.797 13.642 17.891 1.00 94.12 371 VAL A N 1
ATOM 2755 C CA . VAL A 1 371 ? 4.293 12.266 17.947 1.00 94.12 371 VAL A CA 1
ATOM 2756 C C . VAL A 1 371 ? 5.794 12.274 18.242 1.00 94.12 371 VAL A C 1
ATOM 2758 O O . VAL A 1 371 ? 6.596 12.813 17.487 1.00 94.12 371 VAL A O 1
ATOM 2761 N N . ARG A 1 372 ? 6.189 11.663 19.360 1.00 92.31 372 ARG A N 1
ATOM 2762 C CA . ARG A 1 372 ? 7.589 11.520 19.794 1.00 92.31 372 ARG A CA 1
ATOM 2763 C C . ARG A 1 372 ? 8.193 10.210 19.323 1.00 92.31 372 ARG A C 1
ATOM 2765 O O . ARG A 1 372 ? 9.366 10.161 18.965 1.00 92.31 372 ARG A O 1
ATOM 2772 N N . ARG A 1 373 ? 7.394 9.143 19.341 1.00 91.75 373 ARG A N 1
ATOM 2773 C CA . ARG A 1 373 ? 7.779 7.807 18.877 1.00 91.75 373 ARG A CA 1
ATOM 2774 C C . ARG A 1 373 ? 6.626 7.189 18.111 1.00 91.75 373 ARG A C 1
ATOM 2776 O O . ARG A 1 373 ? 5.467 7.457 18.410 1.00 91.75 373 ARG A O 1
ATO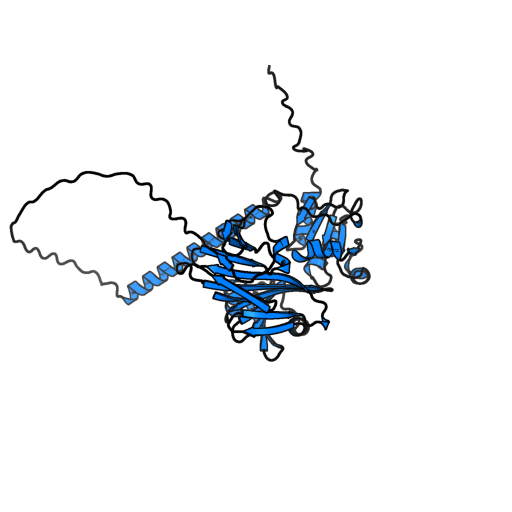M 2783 N N . MET A 1 374 ? 6.954 6.355 17.137 1.00 93.06 374 MET A N 1
ATOM 2784 C CA . MET A 1 374 ? 5.974 5.677 16.303 1.00 93.06 374 MET A CA 1
ATOM 2785 C C . MET A 1 374 ? 6.481 4.284 15.946 1.00 93.06 374 MET A C 1
ATOM 2787 O O . MET A 1 374 ? 7.660 4.120 15.638 1.00 93.06 374 MET A O 1
ATOM 2791 N N . VAL A 1 375 ? 5.592 3.295 15.985 1.00 91.31 375 VAL A N 1
ATOM 2792 C CA . VAL A 1 375 ? 5.865 1.899 15.632 1.00 91.31 375 VAL A CA 1
ATOM 2793 C C . VAL A 1 375 ? 4.708 1.367 14.789 1.00 91.31 375 VAL A C 1
ATOM 2795 O O . VAL A 1 375 ? 3.547 1.653 15.067 1.00 91.31 375 VAL A O 1
ATOM 2798 N N . LEU A 1 376 ? 5.027 0.586 13.759 1.00 91.75 376 LEU A N 1
ATOM 2799 C CA . LEU A 1 376 ? 4.056 -0.133 12.935 1.00 91.75 376 LEU A CA 1
ATOM 2800 C C . LEU A 1 376 ? 4.128 -1.612 13.330 1.00 91.75 376 LEU A C 1
ATOM 2802 O O . LEU A 1 376 ? 4.969 -2.330 12.781 1.00 91.75 376 LEU A O 1
ATOM 2806 N N . PRO A 1 377 ? 3.342 -2.066 14.322 1.00 86.38 377 PRO A N 1
ATOM 2807 C CA . PRO A 1 377 ? 3.406 -3.455 14.742 1.00 86.38 377 PRO A CA 1
ATOM 2808 C C . PRO A 1 377 ? 2.973 -4.361 13.591 1.00 86.38 377 PRO A C 1
ATOM 2810 O O . PRO A 1 377 ? 1.925 -4.154 12.982 1.00 86.38 377 PRO A O 1
ATOM 2813 N N . VAL A 1 378 ? 3.769 -5.392 13.319 1.00 84.31 378 VAL A N 1
ATOM 2814 C CA . VAL A 1 378 ? 3.428 -6.444 12.346 1.00 84.31 378 VAL A CA 1
ATOM 2815 C C . VAL A 1 378 ? 2.814 -7.667 13.029 1.00 84.31 378 VAL A C 1
ATOM 2817 O O . VAL A 1 378 ? 2.326 -8.580 12.363 1.00 84.31 378 VAL A O 1
ATOM 2820 N N . ARG A 1 379 ? 2.823 -7.693 14.370 1.00 84.25 379 ARG A N 1
ATOM 2821 C CA . ARG A 1 379 ? 2.201 -8.716 15.224 1.00 84.25 379 ARG A CA 1
ATOM 2822 C C . ARG A 1 379 ? 1.644 -8.077 16.493 1.00 84.25 379 ARG A C 1
ATOM 2824 O O . ARG A 1 379 ? 2.261 -7.180 17.054 1.00 84.25 379 ARG A O 1
ATOM 2831 N N . ALA A 1 380 ? 0.540 -8.608 17.018 1.00 90.25 380 ALA A N 1
ATOM 2832 C CA . ALA A 1 380 ? -0.060 -8.098 18.256 1.00 90.25 380 ALA A CA 1
ATOM 2833 C C . ALA A 1 380 ? 0.882 -8.194 19.475 1.00 90.25 380 ALA A C 1
ATOM 2835 O O . ALA A 1 380 ? 0.851 -7.328 20.339 1.00 90.25 380 ALA A O 1
ATOM 2836 N N . ALA A 1 381 ? 1.763 -9.200 19.531 1.00 88.44 381 ALA A N 1
ATOM 2837 C CA . ALA A 1 381 ? 2.733 -9.354 20.621 1.00 88.44 381 ALA A CA 1
ATOM 2838 C C . ALA A 1 381 ? 3.824 -8.262 20.649 1.00 88.44 381 ALA A C 1
ATOM 2840 O O . ALA A 1 381 ? 4.478 -8.082 21.671 1.00 88.44 381 ALA A O 1
ATOM 2841 N N . GLU A 1 382 ? 4.028 -7.522 19.552 1.00 89.69 382 GLU A N 1
ATOM 2842 C CA . GLU A 1 382 ? 4.982 -6.401 19.519 1.00 89.69 382 GLU A CA 1
ATOM 2843 C C . GLU A 1 382 ? 4.465 -5.180 20.291 1.00 89.69 382 GLU A C 1
ATOM 2845 O O . GLU A 1 382 ? 5.255 -4.304 20.656 1.00 89.69 382 GLU A O 1
ATOM 2850 N N . VAL A 1 383 ? 3.157 -5.129 20.582 1.00 94.88 383 VAL A N 1
ATOM 2851 C CA . VAL A 1 383 ? 2.543 -4.090 21.420 1.00 94.88 383 VAL A CA 1
ATOM 2852 C C . VAL A 1 383 ? 3.190 -4.102 22.805 1.00 94.88 383 VAL A C 1
ATOM 2854 O O . VAL A 1 383 ? 3.643 -3.065 23.274 1.00 94.88 383 VAL A O 1
ATOM 2857 N N . ASP A 1 384 ? 3.322 -5.277 23.417 1.00 94.69 384 ASP A N 1
ATOM 2858 C CA . ASP A 1 384 ? 3.899 -5.474 24.747 1.00 94.69 384 ASP A CA 1
ATOM 2859 C C . ASP A 1 384 ? 5.310 -4.896 24.865 1.00 94.69 384 ASP A C 1
ATOM 2861 O O . ASP A 1 384 ? 5.599 -4.088 25.748 1.00 94.69 384 ASP A O 1
ATOM 2865 N N . THR A 1 385 ? 6.191 -5.287 23.942 1.00 90.00 385 THR A N 1
ATOM 2866 C CA . THR A 1 385 ? 7.584 -4.831 23.926 1.00 90.00 385 THR A CA 1
ATOM 2867 C C . THR A 1 385 ? 7.678 -3.339 23.634 1.00 90.00 385 THR A C 1
ATOM 2869 O O . THR A 1 385 ? 8.517 -2.653 24.216 1.00 90.00 385 THR A O 1
ATOM 2872 N N . THR A 1 386 ? 6.800 -2.822 22.768 1.00 93.00 386 THR A N 1
ATOM 2873 C CA . THR A 1 386 ? 6.736 -1.390 22.447 1.00 93.00 386 THR A CA 1
ATOM 2874 C C . THR A 1 386 ? 6.335 -0.576 23.674 1.00 93.00 386 THR A C 1
ATOM 2876 O O . THR A 1 386 ? 7.022 0.384 24.020 1.00 93.00 386 THR A O 1
ATOM 2879 N N . LEU A 1 387 ? 5.270 -0.984 24.372 1.00 94.44 387 LEU A N 1
ATOM 2880 C CA . LEU A 1 387 ? 4.797 -0.298 25.573 1.00 94.44 387 LEU A CA 1
ATOM 2881 C C . LEU A 1 387 ? 5.813 -0.373 26.715 1.00 94.44 387 LEU A C 1
ATOM 2883 O O . LEU A 1 387 ? 6.081 0.645 27.351 1.00 94.44 387 LEU A O 1
ATOM 2887 N N . ALA A 1 388 ? 6.443 -1.531 26.927 1.00 92.19 388 ALA A N 1
ATOM 2888 C CA . ALA A 1 388 ? 7.515 -1.673 27.910 1.00 92.19 388 ALA A CA 1
ATOM 2889 C C . ALA A 1 388 ? 8.689 -0.717 27.616 1.00 92.19 388 ALA A C 1
ATOM 2891 O O . ALA A 1 388 ? 9.203 -0.063 28.523 1.00 92.19 388 ALA A O 1
ATOM 2892 N N . GLY A 1 389 ? 9.069 -0.572 26.341 1.00 90.25 389 GLY A N 1
ATOM 2893 C CA . GLY A 1 389 ? 10.111 0.365 25.911 1.00 90.25 389 GLY A CA 1
ATOM 2894 C C . GLY A 1 389 ? 9.728 1.847 26.039 1.00 90.25 389 GLY A C 1
ATOM 2895 O O . GLY A 1 389 ? 10.605 2.711 26.100 1.00 90.25 389 GLY A O 1
ATOM 2896 N N . TRP A 1 390 ? 8.434 2.170 26.079 1.00 92.44 390 TRP A N 1
ATOM 2897 C CA . TRP A 1 390 ? 7.940 3.538 26.273 1.00 92.44 390 TRP A CA 1
ATOM 2898 C C . TRP A 1 390 ? 7.722 3.903 27.742 1.00 92.44 390 TRP A C 1
ATOM 2900 O O . TRP A 1 390 ? 7.822 5.079 28.079 1.00 92.44 390 TRP A O 1
ATOM 2910 N N . ALA A 1 391 ? 7.464 2.915 28.601 1.00 88.56 391 ALA A N 1
ATOM 2911 C CA . ALA A 1 391 ? 7.332 3.095 30.046 1.00 88.56 391 ALA A CA 1
ATOM 2912 C C . ALA A 1 391 ? 8.683 3.250 30.770 1.00 88.56 391 ALA A C 1
ATOM 2914 O O . ALA A 1 391 ? 8.715 3.706 31.913 1.00 88.56 391 ALA A O 1
ATOM 2915 N N . GLY A 1 392 ? 9.794 2.865 30.128 1.00 80.19 392 GLY A N 1
ATOM 2916 C CA . GLY A 1 392 ? 11.138 3.042 30.679 1.00 80.19 392 GLY A CA 1
ATOM 2917 C C . GLY A 1 392 ? 11.422 4.507 31.042 1.00 80.19 392 GLY A C 1
ATOM 2918 O O . GLY A 1 392 ? 10.865 5.404 30.403 1.00 80.19 392 GLY A O 1
ATOM 2919 N N . PRO A 1 393 ? 12.271 4.769 32.057 1.00 65.38 393 PRO A N 1
ATOM 2920 C CA . PRO A 1 393 ? 12.546 6.121 32.525 1.00 65.38 393 PRO A CA 1
ATOM 2921 C C . PRO A 1 393 ? 12.916 6.996 31.334 1.00 65.38 393 PRO A C 1
ATOM 2923 O O . PRO A 1 393 ? 13.857 6.684 30.602 1.00 65.38 393 PRO A O 1
ATOM 2926 N N . THR A 1 394 ? 12.146 8.069 31.124 1.00 59.12 394 THR A N 1
ATOM 2927 C CA . THR A 1 394 ? 12.509 9.149 30.209 1.00 59.12 394 THR A CA 1
ATOM 2928 C C . THR A 1 394 ? 13.912 9.550 30.617 1.00 59.12 394 THR A C 1
ATOM 2930 O O . THR A 1 394 ? 14.078 10.143 31.680 1.00 59.12 394 THR A O 1
ATOM 2933 N N . ALA A 1 395 ? 14.921 9.132 29.852 1.00 50.84 395 ALA A N 1
ATOM 2934 C CA . ALA A 1 395 ? 16.295 9.534 30.079 1.00 50.84 395 ALA A CA 1
ATOM 2935 C C . ALA A 1 395 ? 16.322 11.045 29.850 1.00 50.84 395 ALA A C 1
ATOM 2937 O O . ALA A 1 395 ? 16.444 11.527 28.726 1.00 50.84 395 ALA A O 1
ATOM 2938 N N . GLY A 1 396 ? 16.043 11.772 30.930 1.00 49.47 396 GLY A N 1
ATOM 2939 C CA . GLY A 1 396 ? 16.048 13.211 31.028 1.00 49.47 396 GLY A CA 1
ATOM 2940 C C . GLY A 1 396 ? 17.485 13.659 30.895 1.00 49.47 396 GLY A C 1
ATOM 2941 O O . GLY A 1 396 ? 18.212 13.767 31.873 1.00 49.47 396 GLY A O 1
ATOM 2942 N N . GLY A 1 397 ? 17.882 13.856 29.653 1.00 42.03 397 GLY A N 1
ATOM 2943 C CA . GLY A 1 397 ? 19.046 14.613 29.261 1.00 42.03 397 GLY A CA 1
ATOM 2944 C C . GLY A 1 397 ? 18.643 15.313 27.985 1.00 42.03 397 GLY A C 1
ATOM 2945 O O . GLY A 1 397 ? 18.808 14.762 26.900 1.00 42.03 397 GLY A O 1
ATOM 2946 N N . ASP A 1 398 ? 18.033 16.485 28.132 1.00 43.38 398 ASP A N 1
ATOM 2947 C CA . ASP A 1 398 ? 17.956 17.452 27.047 1.00 43.38 398 ASP A CA 1
ATOM 2948 C C . ASP A 1 398 ? 19.394 17.617 26.510 1.00 43.38 398 ASP A C 1
ATOM 2950 O O . ASP A 1 398 ? 20.282 17.960 27.296 1.00 43.38 398 ASP A O 1
ATOM 2954 N N . PRO A 1 399 ? 19.709 17.303 25.240 1.00 45.53 399 PRO A N 1
ATOM 2955 C CA . PRO A 1 399 ? 21.085 17.356 24.732 1.00 45.53 399 PRO A CA 1
ATOM 2956 C C . PRO A 1 399 ? 21.566 18.803 24.501 1.00 45.53 399 PRO A C 1
ATOM 2958 O O . PRO A 1 399 ? 22.389 19.063 23.625 1.00 45.53 399 PRO A O 1
ATOM 2961 N N . GLY A 1 400 ? 21.039 19.754 25.270 1.00 43.47 400 GLY A N 1
ATOM 2962 C CA . GLY A 1 400 ? 21.044 21.174 24.969 1.00 43.47 400 GLY A CA 1
ATOM 2963 C C . GLY A 1 400 ? 21.535 22.071 26.094 1.00 43.47 400 GLY A C 1
ATOM 2964 O O . GLY A 1 400 ? 21.049 23.184 26.157 1.00 43.47 400 GLY A O 1
ATOM 2965 N N . ASP A 1 401 ? 22.461 21.640 26.959 1.00 39.50 401 ASP A N 1
ATOM 2966 C CA . ASP A 1 401 ? 23.356 22.583 27.658 1.00 39.50 401 ASP A CA 1
ATOM 2967 C C . ASP A 1 401 ? 24.560 21.870 28.308 1.00 39.50 401 ASP A C 1
ATOM 2969 O O . ASP A 1 401 ? 24.666 21.721 29.525 1.00 39.50 401 ASP A O 1
ATOM 2973 N N . ALA A 1 402 ? 25.500 21.375 27.497 1.00 38.50 402 ALA A N 1
ATOM 2974 C CA . ALA A 1 402 ? 26.826 21.021 28.008 1.00 38.50 402 ALA A CA 1
ATOM 2975 C C . ALA A 1 402 ? 27.684 22.291 28.066 1.00 38.50 402 ALA A C 1
ATOM 2977 O O . ALA A 1 402 ? 28.578 22.509 27.245 1.00 38.50 402 ALA A O 1
ATOM 2978 N N . GLY A 1 403 ? 27.383 23.134 29.054 1.00 31.98 403 GLY A N 1
ATOM 2979 C CA . GLY A 1 403 ? 28.291 24.164 29.525 1.00 31.98 403 GLY A CA 1
ATOM 2980 C C . GLY A 1 403 ? 29.635 23.540 29.900 1.00 31.98 403 GLY A C 1
ATOM 2981 O O . GLY A 1 403 ? 29.715 22.526 30.594 1.00 31.98 403 GLY A O 1
ATOM 2982 N N . VAL A 1 404 ? 30.703 24.153 29.401 1.00 41.34 404 VAL A N 1
ATOM 2983 C CA . VAL A 1 404 ? 32.095 23.842 29.723 1.00 41.34 404 VAL A CA 1
ATOM 2984 C C . VAL A 1 404 ? 32.309 24.055 31.226 1.00 41.34 404 VAL A C 1
ATOM 2986 O O . VAL A 1 404 ? 32.549 25.170 31.680 1.00 41.34 404 VAL A O 1
ATOM 2989 N N . GLY A 1 405 ? 32.194 22.982 32.007 1.00 31.77 405 GLY A N 1
ATOM 2990 C CA . GLY A 1 405 ? 32.507 22.942 33.432 1.00 31.77 405 GLY A CA 1
ATOM 2991 C C . GLY A 1 405 ? 33.823 22.211 33.662 1.00 31.77 405 GLY A C 1
ATOM 2992 O O . GLY A 1 405 ? 33.915 21.000 33.483 1.00 31.77 405 GLY A O 1
ATOM 2993 N N . ALA A 1 406 ? 34.854 22.968 34.026 1.00 36.41 406 ALA A N 1
ATOM 2994 C CA . ALA A 1 406 ? 36.192 22.486 34.327 1.00 36.41 406 ALA A CA 1
ATOM 2995 C C . ALA A 1 406 ? 36.202 21.453 35.470 1.00 36.41 406 ALA A C 1
ATOM 2997 O O . ALA A 1 406 ? 35.753 21.736 36.579 1.00 36.41 406 ALA A O 1
ATOM 2998 N N . HIS A 1 407 ? 36.808 20.290 35.226 1.00 31.41 407 HIS A N 1
ATOM 2999 C CA . HIS A 1 407 ? 37.276 19.410 36.292 1.00 31.41 407 HIS A CA 1
ATOM 3000 C C . HIS A 1 407 ? 38.755 19.683 36.567 1.00 31.41 407 HIS A C 1
ATOM 3002 O O . HIS A 1 407 ? 39.645 19.201 35.865 1.00 31.41 407 HIS A O 1
ATOM 3008 N N . SER A 1 408 ? 38.996 20.459 37.620 1.00 33.50 408 SER A N 1
ATOM 3009 C CA . SER A 1 408 ? 40.259 20.467 38.352 1.00 33.50 408 SER A CA 1
ATOM 3010 C C . SER A 1 408 ? 40.340 19.205 39.217 1.00 33.50 408 SER A C 1
ATOM 3012 O O . SER A 1 408 ? 39.392 18.875 39.929 1.00 33.50 408 SER A O 1
ATOM 3014 N N . ARG A 1 409 ? 41.477 18.507 39.132 1.00 32.59 409 ARG A N 1
ATOM 3015 C CA . ARG A 1 409 ? 41.897 17.419 40.033 1.00 32.59 409 ARG A CA 1
ATOM 3016 C C . ARG A 1 409 ? 42.147 17.944 41.457 1.00 32.59 409 ARG A C 1
ATOM 3018 O O . ARG A 1 409 ? 42.424 19.135 41.618 1.00 32.59 409 ARG A O 1
ATOM 3025 N N . PRO A 1 410 ? 42.072 17.069 42.469 1.00 43.50 410 PRO A N 1
ATOM 3026 C CA . PRO A 1 410 ? 43.303 16.421 42.949 1.00 43.50 410 PRO A CA 1
ATOM 3027 C C . PRO A 1 410 ? 43.430 14.946 42.554 1.00 43.50 410 PRO A C 1
ATOM 3029 O O . PRO A 1 410 ? 42.417 14.215 42.610 1.00 43.50 410 PRO A O 1
#